Protein AF-A0A409VY84-F1 (afdb_monomer_lite)

Organism: NCBI:txid181874

Foldseek 3Di:
DDDDDDDDDDDDDDDDDDDPADDDDPDQPQLPAPAKADWFFFAPVSQKIKIKGQHDPPPPPPPPCPDPPPDDDDPDPPPPPDPDDQWDKDFRDQAALAAALVQLLRQLNRLVRCCVPVDFFDFDAARMWMWIDHQFKIKIKHFQDPGTDGDRSNVVSVVSNVFRVCRHRVVSGQWMKIAHPSRRMIMTMGTPLVPVHSLVVQPPPVVPAPDKAPWFAFAPVSQKIKIKGAHDSPDPPPDPPPPDPPPPPDAAECEPQELAAPPPDDDDDPPPHNHVKDFADQAAAAAALVQLLRQLNRLVRCCVVVHFKDKFDADDGTKMWIDHAFKIKIKHAQDRGIHIYTSNRVSVVSNVQRVCRHRVVSGQWMKRAGPVRRMIMTMGTPPPSPPVRPSD

pLDDT: mean 76.06, std 21.69, range [27.27, 98.19]

Sequence (392 aa):
MRFFYTALLLAPFTFTWALPGSSERAICDVDNATDRSQSIWIGKNKNVEVYTVSCPTATQKDTRDFGVLSPRQTSTPANANRKYFTGNTNCFTPSGGGPDPNECHVISDALLFESENTGKQPLIFPNNTVVMQFRSCKTFFLNQAQGPLAYCRSDWASLVDFLAFNCQATQNAHGGLCVAQDGRWFVQLTSAQVLSSPAENGFCDVNNAASRSKSSWIGKDKNVEVYTVSCPTSRQDDGQELQRLTPRQTPTNVCGAQCEPDPRMTMQFDIRGISNTNCFTPSGGGPDPNECNVIGDALRYASENTGAIFPIGLSPNNTIVMQYRTCKTFFLNQDLGPLAYCRTDWAALIDWLAFNCQATQNAHGGNCVAKDQRWFVQLSDLNSQSHLTLNS

Radius of gyration: 26.32 Å; chains: 1; bounding box: 77×68×72 Å

Secondary structure (DSSP, 8-state):
--PPP-----------------PPP----TTT-S-BPPPEEETTTT-EEEEEEEPP----TT------------S-------SS--EEEEE--S---PPPHHHHHHHHHHHHHHHHHS-S--EE-TTEEEEEEETTEEEEEEE-SSSPEE--HHHHHHHHHHHHHHSSGGGT-SEEEEEETTSSEEEEEEE------S-TT----TTS-SEEPPPEEESTTS-EEEEEEE---S--------------PPPEE-TT-PPPPPTT-----S-TT--SEEE--S-S-PPPHHHHHHHHHHHHHHHHHH-SEEEEPPSSSEEEEEEETTEEEEEEE-SSS-EEEEHHHHHHHHHHHHHHSSGGGT-SEEEEE-TTSSEEEEEEESSS--------

Structure (mmCIF, N/CA/C/O backbone):
data_AF-A0A409VY84-F1
#
_entry.id   AF-A0A409VY84-F1
#
loop_
_atom_site.group_PDB
_atom_site.id
_atom_site.type_symbol
_atom_site.label_atom_id
_atom_site.label_alt_id
_atom_site.label_comp_id
_atom_site.label_asym_id
_atom_site.label_entity_id
_atom_site.label_seq_id
_atom_site.pdbx_PDB_ins_code
_atom_site.Cartn_x
_atom_site.Cartn_y
_atom_site.Cartn_z
_atom_site.occupancy
_atom_site.B_iso_or_equiv
_atom_site.auth_seq_id
_atom_site.auth_comp_id
_atom_site.auth_asym_id
_atom_site.auth_atom_id
_atom_site.pdbx_PDB_model_num
ATOM 1 N N . MET A 1 1 ? 47.848 51.658 37.711 1.00 40.06 1 MET A N 1
ATOM 2 C CA . MET A 1 1 ? 47.598 51.082 36.372 1.00 40.06 1 MET A CA 1
ATOM 3 C C . MET A 1 1 ? 46.550 49.991 36.520 1.00 40.06 1 MET A C 1
ATOM 5 O O . MET A 1 1 ? 46.825 49.002 37.182 1.00 40.06 1 MET A O 1
ATOM 9 N N . ARG A 1 2 ? 45.328 50.208 36.021 1.00 35.50 2 ARG A N 1
ATOM 10 C CA . ARG A 1 2 ? 44.256 49.198 36.005 1.00 35.50 2 ARG A CA 1
ATOM 11 C C . ARG A 1 2 ? 44.064 48.764 34.553 1.00 35.50 2 ARG A C 1
ATOM 13 O O . ARG A 1 2 ? 43.733 49.603 33.723 1.00 35.50 2 ARG A O 1
ATOM 20 N N . PHE A 1 3 ? 44.337 47.496 34.260 1.00 45.09 3 PHE A N 1
ATOM 21 C CA . PHE A 1 3 ? 44.143 46.901 32.939 1.00 45.09 3 PHE A CA 1
ATOM 22 C C . PHE A 1 3 ? 42.691 46.433 32.801 1.00 45.09 3 PHE A C 1
ATOM 24 O O . PHE A 1 3 ? 42.230 45.608 33.586 1.00 45.09 3 PHE A O 1
ATOM 31 N N . PHE A 1 4 ? 41.980 46.970 31.809 1.00 52.94 4 PHE A N 1
ATOM 32 C CA . PHE A 1 4 ? 40.683 46.467 31.363 1.00 52.94 4 PHE A CA 1
ATOM 33 C C . PHE A 1 4 ? 40.915 45.395 30.291 1.00 52.94 4 PHE A C 1
ATOM 35 O O . PHE A 1 4 ? 41.466 45.690 29.232 1.00 52.94 4 PHE A O 1
ATOM 42 N N . TYR A 1 5 ? 40.497 44.159 30.565 1.00 52.25 5 TYR A N 1
ATOM 43 C CA . TYR A 1 5 ? 40.394 43.102 29.560 1.00 52.25 5 TYR A CA 1
ATOM 44 C C . TYR A 1 5 ? 39.016 43.185 28.904 1.00 52.25 5 TYR A C 1
ATOM 46 O O . TYR A 1 5 ? 37.996 43.005 29.566 1.00 52.25 5 TYR A O 1
ATOM 54 N N . THR A 1 6 ? 38.993 43.466 27.603 1.00 56.12 6 THR A N 1
ATOM 55 C CA . THR A 1 6 ? 37.769 43.466 26.794 1.00 56.12 6 THR A CA 1
ATOM 56 C C . THR A 1 6 ? 37.670 42.102 26.119 1.00 56.12 6 THR A C 1
ATOM 58 O O . THR A 1 6 ? 38.493 41.777 25.265 1.00 56.12 6 THR A O 1
ATOM 61 N N . ALA A 1 7 ? 36.714 41.274 26.541 1.00 52.88 7 ALA A N 1
ATOM 62 C CA . ALA A 1 7 ? 36.453 39.973 25.933 1.00 52.88 7 ALA A CA 1
ATOM 63 C C . ALA A 1 7 ? 35.643 40.163 24.641 1.00 52.88 7 ALA A C 1
ATOM 65 O O . ALA A 1 7 ? 34.497 40.609 24.675 1.00 52.88 7 ALA A O 1
ATOM 66 N N . LEU A 1 8 ? 36.257 39.847 23.500 1.00 53.62 8 LEU A N 1
ATOM 67 C CA . LEU A 1 8 ? 35.626 39.874 22.183 1.00 53.62 8 LEU A CA 1
ATOM 68 C C . LEU A 1 8 ? 34.866 38.551 21.973 1.00 53.62 8 LEU A C 1
ATOM 70 O O . LEU A 1 8 ? 35.479 37.501 21.790 1.00 53.62 8 LEU A O 1
ATOM 74 N N . LEU A 1 9 ? 33.535 38.594 22.035 1.00 52.28 9 LEU A N 1
ATOM 75 C CA . LEU A 1 9 ? 32.665 37.457 21.725 1.00 52.28 9 LEU A CA 1
ATOM 76 C C . LEU A 1 9 ? 32.543 37.307 20.201 1.00 52.28 9 LEU A C 1
ATOM 78 O O . LEU A 1 9 ? 31.866 38.096 19.546 1.00 52.28 9 LEU A O 1
ATOM 82 N N . LEU A 1 10 ? 33.204 36.295 19.637 1.00 48.97 10 LEU A N 1
ATOM 83 C CA . LEU A 1 10 ? 33.012 35.869 18.250 1.00 48.97 10 LEU A CA 1
ATOM 84 C C . LEU A 1 10 ? 31.782 34.955 18.174 1.00 48.97 10 LEU A C 1
ATOM 86 O O . LEU A 1 10 ? 31.790 33.850 18.715 1.00 48.97 10 LEU A O 1
ATOM 90 N N . ALA A 1 11 ? 30.724 35.419 17.509 1.00 49.62 11 ALA A N 1
ATOM 91 C CA . ALA A 1 11 ? 29.558 34.600 17.200 1.00 49.62 11 ALA A CA 1
ATOM 92 C C . ALA A 1 11 ? 29.896 33.593 16.077 1.00 49.62 11 ALA A C 1
ATOM 94 O O . ALA A 1 11 ? 30.491 33.990 15.070 1.00 49.62 11 ALA A O 1
ATOM 95 N N . PRO A 1 12 ? 29.526 32.306 16.207 1.00 53.34 12 PRO A N 1
ATOM 96 C CA . PRO A 1 12 ? 29.740 31.322 15.155 1.00 53.34 12 PRO A CA 1
ATOM 97 C C . PRO A 1 12 ? 28.773 31.573 13.989 1.00 53.34 12 PRO A C 1
ATOM 99 O O . PRO A 1 12 ? 27.561 31.430 14.128 1.00 53.34 12 PRO A O 1
ATOM 102 N N . PHE A 1 13 ? 29.314 31.930 12.823 1.00 48.38 13 PHE A N 1
ATOM 103 C CA . PHE A 1 13 ? 28.575 31.920 11.561 1.00 48.38 13 PHE A CA 1
ATOM 104 C C . PHE A 1 13 ? 28.394 30.470 11.102 1.00 48.38 13 PHE A C 1
ATOM 106 O O . PHE A 1 13 ? 29.338 29.836 10.630 1.00 48.38 13 PHE A O 1
ATOM 113 N N . THR A 1 14 ? 27.184 29.932 11.224 1.00 50.12 14 THR A N 1
ATOM 114 C CA . THR A 1 14 ? 26.817 28.660 10.599 1.00 50.12 14 THR A CA 1
ATOM 115 C C . THR A 1 14 ? 26.446 28.908 9.137 1.00 50.12 14 THR A C 1
ATOM 117 O O . THR A 1 14 ? 25.359 29.375 8.811 1.00 50.12 14 THR A O 1
ATOM 120 N N . PHE A 1 15 ? 27.372 28.600 8.227 1.00 38.44 15 PHE A N 1
ATOM 121 C CA . PHE A 1 15 ? 27.090 28.544 6.792 1.00 38.44 15 PHE A CA 1
ATOM 122 C C . PHE A 1 15 ? 26.229 27.309 6.496 1.00 38.44 15 PHE A C 1
ATOM 124 O O . PHE A 1 15 ? 26.726 26.183 6.480 1.00 38.44 15 PHE A O 1
ATOM 131 N N . THR A 1 16 ? 24.931 27.507 6.274 1.00 32.81 16 THR A N 1
ATOM 132 C CA . THR A 1 16 ? 24.038 26.473 5.737 1.00 32.81 16 THR A CA 1
ATOM 133 C C . THR A 1 16 ? 24.167 26.473 4.216 1.00 32.81 16 THR A C 1
ATOM 135 O O . THR A 1 16 ? 23.685 27.377 3.539 1.00 32.81 16 THR A O 1
ATOM 138 N N . TRP A 1 17 ? 24.857 25.476 3.661 1.00 35.09 17 TRP A N 1
ATOM 139 C CA . TRP A 1 17 ? 24.894 25.254 2.217 1.00 35.09 17 TRP A CA 1
ATOM 140 C C . TRP A 1 17 ? 23.599 24.550 1.805 1.00 35.09 17 TRP A C 1
ATOM 142 O O . TRP A 1 17 ? 23.395 23.384 2.138 1.00 35.09 17 TRP A O 1
ATOM 152 N N . ALA A 1 18 ? 22.711 25.254 1.104 1.00 34.41 18 ALA A N 1
ATOM 153 C CA . ALA A 1 18 ? 21.570 24.630 0.447 1.00 34.41 18 ALA A CA 1
ATOM 154 C C . ALA A 1 18 ? 22.082 23.852 -0.775 1.00 34.41 18 ALA A C 1
ATOM 156 O O . ALA A 1 18 ? 22.484 24.452 -1.774 1.00 34.41 18 ALA A O 1
ATOM 157 N N . LEU A 1 19 ? 22.115 22.520 -0.686 1.00 44.25 19 LEU A N 1
ATOM 158 C CA . LEU A 1 19 ? 22.341 21.679 -1.859 1.00 44.25 19 LEU A CA 1
ATOM 159 C C . LEU A 1 19 ? 21.113 21.789 -2.779 1.00 44.25 19 LEU A C 1
ATOM 161 O O . LEU A 1 19 ? 19.987 21.779 -2.277 1.00 44.25 19 LEU A O 1
ATOM 165 N N . PRO A 1 20 ? 21.294 21.913 -4.105 1.00 45.91 20 PRO A N 1
ATOM 166 C CA . PRO A 1 20 ? 20.176 21.906 -5.036 1.00 45.91 20 PRO A CA 1
ATOM 167 C C . PRO A 1 20 ? 19.423 20.580 -4.896 1.00 45.91 20 PRO A C 1
ATOM 169 O O . PRO A 1 20 ? 19.978 19.516 -5.168 1.00 45.91 20 PRO A O 1
ATOM 172 N N . GLY A 1 21 ? 18.171 20.646 -4.441 1.00 48.03 21 GLY A N 1
ATOM 173 C CA . GLY A 1 21 ? 17.309 19.474 -4.345 1.00 48.03 21 GLY A CA 1
ATOM 174 C C . GLY A 1 21 ? 17.072 18.894 -5.734 1.00 48.03 21 GLY A C 1
ATOM 175 O O . GLY A 1 21 ? 16.607 19.594 -6.635 1.00 48.03 21 GLY A O 1
ATOM 176 N N . SER A 1 22 ? 17.407 17.621 -5.927 1.00 53.94 22 SER A N 1
ATOM 177 C CA . SER A 1 22 ? 17.017 16.895 -7.129 1.00 53.94 22 SER A CA 1
ATOM 178 C C . SER A 1 22 ? 15.527 16.588 -7.028 1.00 53.94 22 SER A C 1
ATOM 180 O O . SER A 1 22 ? 15.130 15.678 -6.302 1.00 53.94 22 SER A O 1
ATOM 182 N N . SER A 1 23 ? 14.703 17.365 -7.727 1.00 55.78 23 SER A N 1
ATOM 183 C CA . SER A 1 23 ? 13.293 17.030 -7.895 1.00 55.78 23 SER A CA 1
ATOM 184 C C . SER A 1 23 ? 13.170 15.746 -8.712 1.00 55.78 23 SER A C 1
ATOM 186 O O . SER A 1 23 ? 13.922 15.544 -9.674 1.00 55.78 23 SER A O 1
ATOM 188 N N . GLU A 1 24 ? 12.201 14.908 -8.359 1.00 61.88 24 GLU A N 1
ATOM 189 C CA . GLU A 1 24 ? 11.755 13.814 -9.213 1.00 61.88 24 GLU A CA 1
ATOM 190 C C . GLU A 1 24 ? 11.462 14.372 -10.613 1.00 61.88 24 GLU A C 1
ATOM 192 O O . GLU A 1 24 ? 10.818 15.418 -10.767 1.00 61.88 24 GLU A O 1
ATOM 197 N N . ARG A 1 25 ? 12.028 13.752 -11.654 1.00 60.22 25 ARG A N 1
ATOM 198 C CA . ARG A 1 25 ? 11.682 14.159 -13.016 1.00 60.22 25 ARG A CA 1
ATOM 199 C C . ARG A 1 25 ? 10.278 13.649 -13.261 1.00 60.22 25 ARG A C 1
ATOM 201 O O . ARG A 1 25 ? 10.043 12.467 -13.059 1.00 60.22 25 ARG A O 1
ATOM 208 N N . ALA A 1 26 ? 9.385 14.527 -13.715 1.00 51.81 26 ALA A N 1
ATOM 209 C CA . ALA A 1 26 ? 8.056 14.133 -14.152 1.00 51.81 26 ALA A CA 1
ATOM 210 C C . ALA A 1 26 ? 8.201 13.118 -15.292 1.00 51.81 26 ALA A C 1
ATOM 212 O O . ALA A 1 26 ? 8.390 13.472 -16.459 1.00 51.81 26 ALA A O 1
ATOM 213 N N . ILE A 1 27 ? 8.180 11.842 -14.925 1.00 62.06 27 ILE A N 1
ATOM 214 C CA . ILE A 1 27 ? 7.832 10.773 -15.835 1.00 62.06 27 ILE A CA 1
ATOM 215 C C . ILE A 1 27 ? 6.388 11.091 -16.210 1.00 62.06 27 ILE A C 1
ATOM 217 O O . ILE A 1 27 ? 5.595 11.480 -15.351 1.00 62.06 27 ILE A O 1
ATOM 221 N N . CYS A 1 28 ? 6.078 11.037 -17.504 1.00 70.06 28 CYS A N 1
ATOM 222 C CA . CYS A 1 28 ? 4.693 11.006 -17.960 1.00 70.06 28 CYS A CA 1
ATOM 223 C C . CYS A 1 28 ? 3.878 10.170 -16.990 1.00 70.06 28 CYS A C 1
ATOM 225 O O . CYS A 1 28 ? 4.330 9.078 -16.674 1.00 70.06 28 CYS A O 1
ATOM 227 N N . ASP A 1 29 ? 2.777 10.723 -16.493 1.00 68.94 29 ASP A N 1
ATOM 228 C CA . ASP A 1 29 ? 1.973 10.140 -15.425 1.00 68.94 29 ASP A CA 1
ATOM 229 C C . ASP A 1 29 ? 1.672 8.670 -15.745 1.00 68.94 29 ASP A C 1
ATOM 231 O O . ASP A 1 29 ? 0.789 8.358 -16.544 1.00 68.94 29 ASP A O 1
ATOM 235 N N . VAL A 1 30 ? 2.528 7.780 -15.232 1.00 66.31 30 VAL A N 1
ATOM 236 C CA . VAL A 1 30 ? 2.603 6.380 -15.675 1.00 66.31 30 VAL A CA 1
ATOM 237 C C . VAL A 1 30 ? 1.348 5.660 -15.217 1.00 66.31 30 VAL A C 1
ATOM 239 O O . VAL A 1 30 ? 0.888 4.723 -15.868 1.00 66.31 30 VAL A O 1
ATOM 242 N N . ASP A 1 31 ? 0.791 6.145 -14.116 1.00 64.44 31 ASP A N 1
ATOM 243 C CA . ASP A 1 31 ? -0.419 5.642 -13.512 1.00 64.44 31 ASP A CA 1
ATOM 244 C C . ASP A 1 31 ? -1.650 6.133 -14.296 1.00 64.44 31 ASP A C 1
ATOM 246 O O . ASP A 1 31 ? -2.577 5.357 -14.505 1.00 64.44 31 ASP A O 1
ATOM 250 N N . ASN A 1 32 ? -1.636 7.338 -14.877 1.00 63.22 32 ASN A N 1
ATOM 251 C CA . ASN A 1 32 ? -2.737 7.828 -15.726 1.00 63.22 32 ASN A CA 1
ATOM 252 C C . ASN A 1 32 ? -2.552 7.620 -17.238 1.00 63.22 32 ASN A C 1
ATOM 254 O O . ASN A 1 32 ? -3.366 8.094 -18.038 1.00 63.22 32 ASN A O 1
ATOM 258 N N . ALA A 1 33 ? -1.504 6.924 -17.672 1.00 70.06 33 ALA A N 1
ATOM 259 C CA . ALA A 1 33 ? -1.272 6.722 -19.091 1.00 70.06 33 ALA A CA 1
ATOM 260 C C . ALA A 1 33 ? -2.289 5.742 -19.698 1.00 70.06 33 ALA A C 1
ATOM 262 O O . ALA A 1 33 ? -2.379 4.574 -19.318 1.00 70.06 33 ALA A O 1
ATOM 263 N N . THR A 1 34 ? -3.031 6.211 -20.703 1.00 69.81 34 THR A N 1
ATOM 264 C CA . THR A 1 34 ? -4.041 5.414 -21.418 1.00 69.81 34 THR A CA 1
ATOM 265 C C . THR A 1 34 ? -3.435 4.305 -22.280 1.00 69.81 34 THR A C 1
ATOM 267 O O . THR A 1 34 ? -4.096 3.302 -22.538 1.00 69.81 34 THR A O 1
ATOM 270 N N . ASP A 1 35 ? -2.167 4.451 -22.675 1.00 82.06 35 ASP A N 1
ATOM 271 C CA . ASP A 1 35 ? -1.473 3.554 -23.605 1.00 82.06 35 ASP A CA 1
ATOM 272 C C . ASP A 1 35 ? -0.489 2.630 -22.870 1.00 82.06 35 ASP A C 1
ATOM 274 O O . ASP A 1 35 ? 0.724 2.621 -23.116 1.00 82.06 35 ASP A O 1
ATOM 278 N N . ARG A 1 36 ? -1.020 1.841 -21.930 1.00 87.38 36 ARG A N 1
ATOM 279 C CA . ARG A 1 36 ? -0.281 0.770 -21.250 1.00 87.38 36 ARG A CA 1
ATOM 280 C C . ARG A 1 36 ? -0.311 -0.509 -22.093 1.00 87.38 36 ARG A C 1
ATOM 282 O O . ARG A 1 36 ? -1.379 -0.996 -22.463 1.00 87.38 36 ARG A O 1
ATOM 289 N N . SER A 1 37 ? 0.856 -1.087 -22.377 1.00 89.12 37 SER A N 1
ATOM 290 C CA . SER A 1 37 ? 0.939 -2.393 -23.042 1.00 89.12 37 SER A CA 1
ATOM 291 C C . SER A 1 37 ? 0.425 -3.516 -22.140 1.00 89.12 37 SER A C 1
ATOM 293 O O . SER A 1 37 ? 0.365 -3.378 -20.920 1.00 89.12 37 SER A O 1
ATOM 295 N N . GLN A 1 38 ? 0.152 -4.685 -22.725 1.00 87.69 38 GLN A N 1
ATOM 296 C CA . GLN A 1 38 ? -0.050 -5.896 -21.929 1.00 87.69 38 GLN A CA 1
ATOM 297 C C . GLN A 1 38 ? 1.165 -6.158 -21.031 1.00 87.69 38 GLN A C 1
ATOM 299 O O . GLN A 1 38 ? 2.311 -6.024 -21.474 1.00 87.69 38 GLN A O 1
ATOM 304 N N . SER A 1 39 ? 0.896 -6.524 -19.778 1.00 91.44 39 SER A N 1
ATOM 305 C CA . SER A 1 39 ? 1.927 -6.921 -18.827 1.00 91.44 39 SER A CA 1
ATOM 306 C C . SER A 1 39 ? 2.485 -8.297 -19.176 1.00 91.44 39 SER A C 1
ATOM 308 O O . SER A 1 39 ? 1.742 -9.226 -19.500 1.00 91.44 39 SER A O 1
ATOM 310 N N . ILE A 1 40 ? 3.799 -8.441 -19.053 1.00 93.38 40 ILE A N 1
ATOM 311 C CA . ILE A 1 40 ? 4.503 -9.721 -19.099 1.00 93.38 40 ILE A CA 1
ATOM 312 C C . ILE A 1 40 ? 5.217 -9.951 -17.769 1.00 93.38 40 ILE A C 1
ATOM 314 O O . ILE A 1 40 ? 5.624 -9.002 -17.106 1.00 93.38 40 ILE A O 1
ATOM 318 N N . TRP A 1 41 ? 5.395 -11.212 -17.389 1.00 93.56 41 TRP A N 1
ATOM 319 C CA . TRP A 1 41 ? 6.081 -11.580 -16.151 1.00 93.56 41 TRP A CA 1
ATOM 320 C C . TRP A 1 41 ? 7.455 -12.170 -16.465 1.00 93.56 41 TRP A C 1
ATOM 322 O O . TRP A 1 41 ? 7.573 -13.086 -17.289 1.00 93.56 41 TRP A O 1
ATOM 332 N N . ILE A 1 42 ? 8.502 -11.650 -15.825 1.00 95.00 42 ILE A N 1
ATOM 333 C CA . ILE A 1 42 ? 9.894 -12.040 -16.088 1.00 95.00 42 ILE A CA 1
ATOM 334 C C . ILE A 1 42 ? 10.582 -12.646 -14.861 1.00 95.00 42 ILE A C 1
ATOM 336 O O . ILE A 1 42 ? 10.045 -12.649 -13.752 1.00 95.00 42 ILE A O 1
ATOM 340 N N . GLY A 1 43 ? 11.784 -13.178 -15.087 1.00 94.69 43 GLY A N 1
ATOM 341 C CA . GLY A 1 43 ? 12.623 -13.772 -14.051 1.00 94.69 43 GLY A CA 1
ATOM 342 C C . GLY A 1 43 ? 12.331 -15.249 -13.803 1.00 94.69 43 GLY A C 1
ATOM 343 O O . GLY A 1 43 ? 11.354 -15.811 -14.309 1.00 94.69 43 GLY A O 1
ATOM 344 N N . LYS A 1 44 ? 13.193 -15.882 -12.999 1.00 94.25 44 LYS A N 1
ATOM 345 C CA . LYS A 1 44 ? 13.141 -17.323 -12.700 1.00 94.25 44 LYS A CA 1
ATOM 346 C C . LYS A 1 44 ? 11.788 -17.763 -12.134 1.00 94.25 44 LYS A C 1
ATOM 348 O O . LYS A 1 44 ? 11.283 -18.816 -12.507 1.00 94.25 44 LYS A O 1
ATOM 353 N N . ASN A 1 45 ? 11.203 -16.939 -11.264 1.00 90.94 45 ASN A N 1
ATOM 354 C CA . ASN A 1 45 ? 9.936 -17.221 -10.587 1.00 90.94 45 ASN A CA 1
ATOM 355 C C . ASN A 1 45 ? 8.725 -16.548 -11.254 1.00 90.94 45 ASN A C 1
ATOM 357 O O . ASN A 1 45 ? 7.622 -16.669 -10.731 1.00 90.94 45 ASN A O 1
ATOM 361 N N . LYS A 1 46 ? 8.915 -15.828 -12.374 1.00 92.94 46 LYS A N 1
ATOM 362 C CA . LYS A 1 46 ? 7.851 -15.092 -13.086 1.00 92.94 46 LYS A CA 1
ATOM 363 C C . LYS A 1 46 ? 7.018 -14.196 -12.163 1.00 92.94 46 LYS A C 1
ATOM 365 O O . LYS A 1 46 ? 5.799 -14.145 -12.254 1.00 92.94 46 LYS A O 1
ATOM 370 N N . ASN A 1 47 ? 7.704 -13.498 -11.265 1.00 91.44 47 ASN A N 1
ATOM 371 C CA . ASN A 1 47 ? 7.115 -12.676 -10.212 1.00 91.44 47 ASN A CA 1
ATOM 372 C C . ASN A 1 47 ? 7.357 -11.173 -10.405 1.00 91.44 47 ASN A C 1
ATOM 374 O O . ASN A 1 47 ? 6.800 -10.392 -9.646 1.00 91.44 47 ASN A O 1
ATOM 378 N N . VAL A 1 48 ? 8.149 -10.765 -11.401 1.00 95.19 48 VAL A N 1
ATOM 379 C CA . VAL A 1 48 ? 8.376 -9.351 -11.735 1.00 95.19 48 VAL A CA 1
ATOM 380 C C . VAL A 1 48 ? 7.491 -8.970 -12.913 1.00 95.19 48 VAL A C 1
ATOM 382 O O . VAL A 1 48 ? 7.626 -9.549 -13.994 1.00 95.19 48 VAL A O 1
ATOM 385 N N . GLU A 1 49 ? 6.593 -8.011 -12.702 1.00 93.75 49 GLU A N 1
ATOM 386 C CA . GLU A 1 49 ? 5.722 -7.477 -13.748 1.00 93.75 49 GLU A CA 1
ATOM 387 C C . GLU A 1 49 ? 6.506 -6.484 -14.610 1.00 93.75 49 GLU A C 1
ATOM 389 O O . GLU A 1 49 ? 7.204 -5.616 -14.086 1.00 93.75 49 GLU A O 1
ATOM 394 N N . VAL A 1 50 ? 6.376 -6.589 -15.932 1.00 94.88 50 VAL A N 1
ATOM 395 C CA . VAL A 1 50 ? 6.955 -5.658 -16.902 1.00 94.88 50 VAL A CA 1
ATOM 396 C C . VAL A 1 50 ? 5.877 -5.201 -17.862 1.00 94.88 50 VAL A C 1
ATOM 398 O O . VAL A 1 50 ? 5.166 -6.015 -18.449 1.00 94.88 50 VAL A O 1
ATOM 401 N N . TYR A 1 51 ? 5.790 -3.899 -18.075 1.00 93.81 51 TYR A N 1
ATOM 402 C CA . TYR A 1 51 ? 4.939 -3.307 -19.097 1.00 93.81 51 TYR A CA 1
ATOM 403 C C . TYR A 1 51 ? 5.603 -2.051 -19.648 1.00 93.81 51 TYR A C 1
ATOM 405 O O . TYR A 1 51 ? 6.489 -1.464 -19.026 1.00 93.81 51 TYR A O 1
ATOM 413 N N . THR A 1 52 ? 5.197 -1.642 -20.842 1.00 91.44 52 THR A N 1
ATOM 414 C CA . THR A 1 52 ? 5.602 -0.363 -21.414 1.00 91.44 52 THR A CA 1
ATOM 415 C C . THR A 1 52 ? 4.445 0.605 -21.370 1.00 91.44 52 THR A C 1
ATOM 417 O O . THR A 1 52 ? 3.301 0.224 -21.617 1.00 91.44 52 THR A O 1
ATOM 420 N N . VAL A 1 53 ? 4.765 1.858 -21.107 1.00 90.25 53 VAL A N 1
ATOM 421 C CA . VAL A 1 53 ? 3.828 2.964 -21.196 1.00 90.25 53 VAL A CA 1
ATOM 422 C C . VAL A 1 53 ? 4.295 3.882 -22.311 1.00 90.25 53 VAL A C 1
ATOM 424 O O . VAL A 1 53 ? 5.440 4.344 -22.293 1.00 90.25 53 VAL A O 1
ATOM 427 N N . SER A 1 54 ? 3.430 4.109 -23.297 1.00 86.12 54 SER A N 1
ATOM 428 C CA . SER A 1 54 ? 3.662 5.128 -24.313 1.00 86.12 54 SER A CA 1
ATOM 429 C C . SER A 1 54 ? 3.129 6.448 -23.799 1.00 86.12 54 SER A C 1
ATOM 431 O O . SER A 1 54 ? 1.960 6.588 -23.450 1.00 86.12 54 SER A O 1
ATOM 433 N N . CYS A 1 55 ? 4.016 7.424 -23.735 1.00 75.06 55 CYS A N 1
ATOM 434 C CA . CYS A 1 55 ? 3.654 8.734 -23.253 1.00 75.06 55 CYS A CA 1
ATOM 435 C C . CYS A 1 55 ? 3.291 9.568 -24.473 1.00 75.06 55 CYS A C 1
ATOM 437 O O . CYS A 1 55 ? 4.147 9.714 -25.357 1.00 75.06 55 CYS A O 1
ATOM 439 N N . PRO A 1 56 ? 2.052 10.102 -24.562 1.00 71.12 56 PRO A N 1
ATOM 440 C CA . PRO A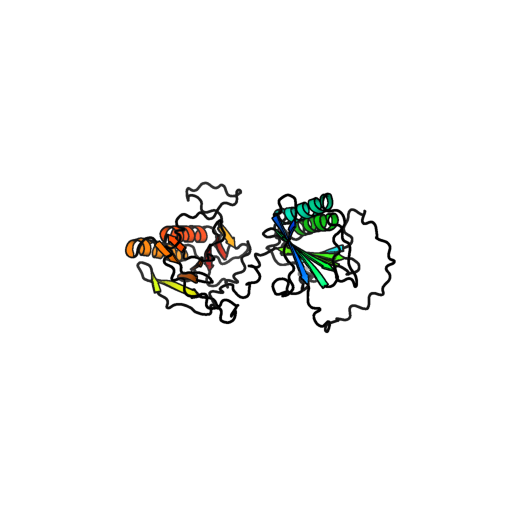 1 56 ? 1.746 11.070 -25.597 1.00 71.12 56 PRO A CA 1
ATOM 441 C C . PRO A 1 56 ? 2.833 12.122 -25.486 1.00 71.12 56 PRO A C 1
ATOM 443 O O . PRO A 1 56 ? 3.112 12.583 -24.376 1.00 71.12 56 PRO A O 1
ATOM 446 N N . THR A 1 57 ? 3.506 12.444 -26.591 1.00 61.78 57 THR A N 1
ATOM 447 C CA . THR A 1 57 ? 4.427 13.576 -26.616 1.00 61.78 57 THR A CA 1
ATOM 448 C C . THR A 1 57 ? 3.625 14.755 -26.108 1.00 61.78 57 THR A C 1
ATOM 450 O O . THR A 1 57 ? 2.813 15.299 -26.859 1.00 61.78 57 THR A O 1
ATOM 453 N N . ALA A 1 58 ? 3.788 15.096 -24.823 1.00 50.66 58 ALA A N 1
ATOM 454 C CA . ALA A 1 58 ? 3.269 16.322 -24.267 1.00 50.66 58 ALA A CA 1
ATOM 455 C C . ALA A 1 58 ? 3.716 17.356 -25.279 1.00 50.66 58 ALA A C 1
ATOM 457 O O . ALA A 1 58 ? 4.913 17.409 -25.580 1.00 50.66 58 ALA A O 1
ATOM 458 N N . THR A 1 59 ? 2.756 18.028 -25.924 1.00 43.97 59 THR A N 1
ATOM 459 C CA . THR A 1 59 ? 3.043 19.064 -26.913 1.00 43.97 59 THR A CA 1
ATOM 460 C C . THR A 1 59 ? 4.196 19.855 -26.346 1.00 43.97 59 THR A C 1
ATOM 462 O O . THR A 1 59 ? 4.050 20.415 -25.260 1.00 43.97 59 THR A O 1
ATOM 465 N N . GLN A 1 60 ? 5.350 19.734 -27.000 1.00 45.69 60 GLN A N 1
ATOM 466 C CA . GLN A 1 60 ? 6.687 19.997 -26.473 1.00 45.69 60 GLN A CA 1
ATOM 467 C C . GLN A 1 60 ? 6.891 21.516 -26.367 1.00 45.69 60 GLN A C 1
ATOM 469 O O . GLN A 1 60 ? 7.785 22.096 -26.965 1.00 45.69 60 GLN A O 1
ATOM 474 N N . LYS A 1 61 ? 5.950 22.189 -25.704 1.00 40.06 61 LYS A N 1
ATOM 475 C CA . LYS A 1 61 ? 5.756 23.633 -25.685 1.00 40.06 61 LYS A CA 1
ATOM 476 C C . LYS A 1 61 ? 6.546 24.287 -24.556 1.00 40.06 61 LYS A C 1
ATOM 478 O O . LYS A 1 61 ? 6.743 25.490 -24.600 1.00 40.06 61 LYS A O 1
ATOM 483 N N . ASP A 1 62 ? 7.072 23.474 -23.642 1.00 41.00 62 ASP A N 1
ATOM 484 C CA . ASP A 1 62 ? 8.156 23.828 -22.733 1.00 41.00 62 ASP A CA 1
ATOM 485 C C . ASP A 1 62 ? 9.441 23.093 -23.132 1.00 41.00 62 ASP A C 1
ATOM 487 O O . ASP A 1 62 ? 10.076 22.391 -22.342 1.00 41.00 62 ASP A O 1
ATOM 491 N N . THR A 1 63 ? 9.894 23.301 -24.370 1.00 39.06 63 THR A N 1
ATOM 492 C CA . THR A 1 63 ? 11.338 23.402 -24.602 1.00 39.06 63 THR A CA 1
ATOM 493 C C . THR A 1 63 ? 11.852 24.575 -23.768 1.00 39.06 63 THR A C 1
ATOM 495 O O . THR A 1 63 ? 12.027 25.684 -24.270 1.00 39.06 63 THR A O 1
ATOM 498 N N . ARG A 1 64 ? 12.104 24.346 -22.473 1.00 38.06 64 ARG A N 1
ATOM 499 C CA . ARG A 1 64 ? 13.173 25.094 -21.823 1.00 38.06 64 ARG A CA 1
ATOM 500 C C . ARG A 1 64 ? 14.423 24.793 -22.626 1.00 38.06 64 ARG A C 1
ATOM 502 O O . ARG A 1 64 ? 14.749 23.633 -22.865 1.00 38.06 64 ARG A O 1
ATOM 509 N N . ASP A 1 65 ? 15.032 25.881 -23.055 1.00 36.34 65 ASP A N 1
ATOM 510 C CA . ASP A 1 65 ? 16.230 26.051 -23.860 1.00 36.34 65 ASP A CA 1
ATOM 511 C C . ASP A 1 65 ? 17.455 25.344 -23.240 1.00 36.34 65 ASP A C 1
ATOM 513 O O . ASP A 1 65 ? 18.435 25.957 -22.825 1.00 36.34 65 ASP A O 1
ATOM 517 N N . PHE A 1 66 ? 17.395 24.017 -23.115 1.00 39.12 66 PHE A N 1
ATOM 518 C CA . PHE A 1 66 ? 18.579 23.187 -22.986 1.00 39.12 66 PHE A CA 1
ATOM 519 C C . PHE A 1 66 ? 19.164 23.114 -24.384 1.00 39.12 66 PHE A C 1
ATOM 521 O O . PHE A 1 66 ? 18.698 22.341 -25.221 1.00 39.12 66 PHE A O 1
ATOM 528 N N . GLY A 1 67 ? 20.119 24.015 -24.627 1.00 32.12 67 GLY A N 1
ATOM 529 C CA . GLY A 1 67 ? 20.770 24.223 -25.909 1.00 32.12 67 GLY A CA 1
ATOM 530 C C . GLY A 1 67 ? 20.977 22.918 -26.663 1.00 32.12 67 GLY A C 1
ATOM 531 O O . GLY A 1 67 ? 21.492 21.943 -26.116 1.00 32.12 67 GLY A O 1
ATOM 532 N N . VAL A 1 68 ? 20.534 22.937 -27.919 1.00 36.03 68 VAL A N 1
ATOM 533 C CA . VAL A 1 68 ? 20.712 21.905 -28.938 1.00 36.03 68 VAL A CA 1
ATOM 534 C C . VAL A 1 68 ? 22.033 21.165 -28.719 1.00 36.03 68 VAL A C 1
ATOM 536 O O . VAL A 1 68 ? 23.106 21.656 -29.079 1.00 36.03 68 VAL A O 1
ATOM 539 N N . LEU A 1 69 ? 21.968 19.973 -28.120 1.00 36.66 69 LEU A N 1
ATOM 540 C CA . LEU A 1 69 ? 23.102 19.062 -28.108 1.00 36.66 69 LEU A CA 1
ATOM 541 C C . LEU A 1 69 ? 23.296 18.605 -29.551 1.00 36.66 69 LEU A C 1
ATOM 543 O O . LEU A 1 69 ? 22.537 17.797 -30.085 1.00 36.66 69 LEU A O 1
ATOM 547 N N . SER A 1 70 ? 24.292 19.209 -30.196 1.00 31.11 70 SER A N 1
ATOM 548 C CA . SER A 1 70 ? 24.708 18.894 -31.556 1.00 31.11 70 SER A CA 1
ATOM 549 C C . SER A 1 70 ? 24.970 17.386 -31.689 1.00 31.11 70 SER A C 1
ATOM 551 O O . SER A 1 70 ? 25.681 16.813 -30.853 1.00 31.11 70 SER A O 1
ATOM 553 N N . PRO A 1 71 ? 24.416 16.713 -32.713 1.00 35.59 71 PRO A N 1
ATOM 554 C CA . PRO A 1 71 ? 24.590 15.286 -32.897 1.00 35.59 71 PRO A CA 1
ATOM 555 C C . PRO A 1 71 ? 26.031 15.016 -33.320 1.00 35.59 71 PRO A C 1
ATOM 557 O O . PRO A 1 71 ? 26.411 15.172 -34.479 1.00 35.59 71 PRO A O 1
ATOM 560 N N . ARG A 1 72 ? 26.850 14.556 -32.377 1.00 35.47 72 ARG A N 1
ATOM 561 C CA . ARG A 1 72 ? 28.098 13.874 -32.710 1.00 35.47 72 ARG A CA 1
ATOM 562 C C . ARG A 1 72 ? 28.157 12.539 -31.995 1.00 35.47 72 ARG A C 1
ATOM 564 O O . ARG A 1 72 ? 28.869 12.383 -31.012 1.00 35.47 72 ARG A O 1
ATOM 571 N N . GLN A 1 73 ? 27.415 11.564 -32.511 1.00 34.06 73 GLN A N 1
ATOM 572 C CA . GLN A 1 73 ? 27.702 10.164 -32.229 1.00 34.06 73 GLN A CA 1
ATOM 573 C C . GLN A 1 73 ? 27.682 9.353 -33.518 1.00 34.06 73 GLN A C 1
ATOM 575 O O . GLN A 1 73 ? 26.661 9.176 -34.175 1.00 34.06 73 GLN A O 1
ATOM 580 N N . THR A 1 74 ? 28.875 8.891 -33.870 1.00 31.19 74 THR A N 1
ATOM 581 C CA . THR A 1 74 ? 29.129 7.821 -34.822 1.00 31.19 74 THR A CA 1
ATOM 582 C C . THR A 1 74 ? 28.457 6.536 -34.347 1.00 31.19 74 THR A C 1
ATOM 584 O O . THR A 1 74 ? 28.538 6.175 -33.173 1.00 31.19 74 THR A O 1
ATOM 587 N N . SER A 1 75 ? 27.819 5.840 -35.284 1.00 33.91 75 SER A N 1
ATOM 588 C CA . SER A 1 75 ? 27.154 4.543 -35.153 1.00 33.91 75 SER A CA 1
ATOM 589 C C . SER A 1 75 ? 28.137 3.389 -34.918 1.00 33.91 75 SER A C 1
ATOM 591 O O . SER A 1 75 ? 28.232 2.453 -35.709 1.00 33.91 75 SER A O 1
ATOM 593 N N . THR A 1 76 ? 28.865 3.433 -33.808 1.00 30.92 76 THR A N 1
ATOM 594 C CA . THR A 1 76 ? 29.595 2.277 -33.278 1.00 30.92 76 THR A CA 1
ATOM 595 C C . THR A 1 76 ? 28.998 1.917 -31.925 1.00 30.92 76 THR A C 1
ATOM 597 O O . THR A 1 76 ? 29.019 2.770 -31.036 1.00 30.92 76 THR A O 1
ATOM 600 N N . PRO A 1 77 ? 28.464 0.695 -31.739 1.00 34.50 77 PRO A N 1
ATOM 601 C CA . PRO A 1 77 ? 28.021 0.243 -30.429 1.00 34.50 77 PRO A CA 1
ATOM 602 C C . PRO A 1 77 ? 29.238 0.254 -29.504 1.00 34.50 77 PRO A C 1
ATOM 604 O O . PRO A 1 77 ? 30.184 -0.514 -29.681 1.00 34.50 77 PRO A O 1
ATOM 607 N N . ALA A 1 78 ? 29.254 1.190 -28.559 1.00 33.88 78 ALA A N 1
ATOM 608 C CA . ALA A 1 78 ? 30.267 1.218 -27.525 1.00 33.88 78 ALA A CA 1
ATOM 609 C C . ALA A 1 78 ? 30.081 -0.042 -26.669 1.00 33.88 78 ALA A C 1
ATOM 611 O O . ALA A 1 78 ? 29.072 -0.193 -25.986 1.00 33.88 78 ALA A O 1
ATOM 612 N N . ASN A 1 79 ? 31.043 -0.963 -26.738 1.00 34.19 79 ASN A N 1
ATOM 613 C CA . ASN A 1 79 ? 31.137 -2.087 -25.815 1.00 34.19 79 ASN A CA 1
ATOM 614 C C . ASN A 1 79 ? 31.262 -1.542 -24.384 1.00 34.19 79 ASN A C 1
ATOM 616 O O . ASN A 1 79 ? 32.323 -1.054 -23.988 1.00 34.19 79 ASN A O 1
ATOM 620 N N . ALA A 1 80 ? 30.181 -1.645 -23.612 1.00 38.88 80 ALA A N 1
ATOM 621 C CA . ALA A 1 80 ? 30.068 -1.235 -22.215 1.00 38.88 80 ALA A CA 1
ATOM 622 C C . ALA A 1 80 ? 30.786 -2.200 -21.242 1.00 38.88 80 ALA A C 1
ATOM 624 O O . ALA A 1 80 ? 30.280 -2.524 -20.179 1.00 38.88 80 ALA A O 1
ATOM 625 N N . ASN A 1 81 ? 32.012 -2.636 -21.554 1.00 35.88 81 ASN A N 1
ATOM 626 C CA . ASN A 1 81 ? 32.821 -3.488 -20.664 1.00 35.88 81 ASN A CA 1
ATOM 627 C C . ASN A 1 81 ? 33.532 -2.702 -19.541 1.00 35.88 81 ASN A C 1
ATOM 629 O O . ASN A 1 81 ? 34.566 -3.132 -19.028 1.00 35.88 81 ASN A O 1
ATOM 633 N N . ARG A 1 82 ? 33.013 -1.532 -19.145 1.00 38.44 82 ARG A N 1
ATOM 634 C CA . ARG A 1 82 ? 33.536 -0.773 -18.003 1.00 38.44 82 ARG A CA 1
ATOM 635 C C . ARG A 1 82 ? 32.558 -0.928 -16.837 1.00 38.44 82 ARG A C 1
ATOM 637 O O . ARG A 1 82 ? 31.452 -0.414 -16.886 1.00 38.44 82 ARG A O 1
ATOM 644 N N . LYS A 1 83 ? 33.015 -1.633 -15.797 1.00 46.16 83 LYS A N 1
ATOM 645 C CA . LYS A 1 83 ? 32.320 -2.071 -14.564 1.00 46.16 83 LYS A CA 1
ATOM 646 C C . LYS A 1 83 ? 31.738 -0.943 -13.679 1.00 46.16 83 LYS A C 1
ATOM 648 O O . LYS A 1 83 ? 31.406 -1.182 -12.526 1.00 46.16 83 LYS A O 1
ATOM 653 N N . TYR A 1 84 ? 31.643 0.286 -14.180 1.00 51.00 84 TYR A N 1
ATOM 654 C CA . TYR A 1 84 ? 31.118 1.432 -13.445 1.00 51.00 84 TYR A CA 1
ATOM 655 C C . TYR A 1 84 ? 30.256 2.276 -14.379 1.00 51.00 84 TYR A C 1
ATOM 657 O O . TYR A 1 84 ? 30.726 2.745 -15.416 1.00 51.00 84 TYR A O 1
ATOM 665 N N . PHE A 1 85 ? 28.996 2.437 -13.988 1.00 64.44 85 PHE A N 1
ATOM 666 C CA . PHE A 1 85 ? 27.985 3.258 -14.640 1.00 64.44 85 PHE A CA 1
ATOM 667 C C . PHE A 1 85 ? 28.522 4.624 -15.070 1.00 64.44 85 PHE A C 1
ATOM 669 O O . PHE A 1 85 ? 29.069 5.369 -14.262 1.00 64.44 85 PHE A O 1
ATOM 676 N N . THR A 1 86 ? 28.340 4.989 -16.340 1.00 66.94 86 THR A N 1
ATOM 677 C CA . THR A 1 86 ? 28.728 6.306 -16.876 1.00 66.94 86 THR A CA 1
ATOM 678 C C . THR A 1 86 ? 27.589 7.322 -16.756 1.00 66.94 86 THR A C 1
ATOM 680 O O . THR A 1 86 ? 27.339 8.084 -17.689 1.00 66.94 86 THR A O 1
ATOM 683 N N . GLY A 1 87 ? 26.849 7.299 -15.647 1.00 76.88 87 GLY A N 1
ATOM 684 C CA . GLY A 1 87 ? 25.697 8.168 -15.415 1.00 76.88 87 GLY A CA 1
ATOM 685 C C . GLY A 1 87 ? 25.815 8.950 -14.113 1.00 76.88 87 GLY A C 1
ATOM 686 O O . GLY A 1 87 ? 26.469 8.507 -13.171 1.00 76.88 87 GLY A O 1
ATOM 687 N N . ASN A 1 88 ? 25.175 10.116 -14.064 1.00 86.88 88 ASN A N 1
ATOM 688 C CA . ASN A 1 88 ? 25.069 10.899 -12.837 1.00 86.88 88 ASN A CA 1
ATOM 689 C C . ASN A 1 88 ? 23.924 10.332 -11.997 1.00 86.88 88 ASN A C 1
ATOM 691 O O . ASN A 1 88 ? 22.773 10.338 -12.442 1.00 86.88 88 ASN A O 1
ATOM 695 N N . THR A 1 89 ? 24.245 9.842 -10.802 1.00 89.50 89 THR A N 1
ATOM 696 C CA . THR A 1 89 ? 23.277 9.297 -9.846 1.00 89.50 89 THR A CA 1
ATOM 697 C C . THR A 1 89 ? 22.891 10.352 -8.819 1.00 89.50 89 THR A C 1
ATOM 699 O O . THR A 1 89 ? 23.770 10.945 -8.198 1.00 89.50 89 THR A O 1
ATOM 702 N N . ASN A 1 90 ? 21.595 10.555 -8.610 1.00 91.38 90 ASN A N 1
ATOM 703 C CA . ASN A 1 90 ? 21.058 11.443 -7.583 1.00 91.38 90 ASN A CA 1
ATOM 704 C C . ASN A 1 90 ? 20.002 10.689 -6.776 1.00 91.38 90 ASN A C 1
ATOM 706 O O . ASN A 1 90 ? 19.171 10.002 -7.365 1.00 91.38 90 ASN A O 1
ATOM 710 N N . CYS A 1 91 ? 20.018 10.830 -5.454 1.00 92.81 91 CYS A N 1
ATOM 711 C CA . CYS A 1 91 ? 18.950 10.317 -4.601 1.00 92.81 91 CYS A CA 1
ATOM 712 C C . CYS A 1 91 ? 17.919 11.416 -4.347 1.00 92.81 91 CYS A C 1
ATOM 714 O O . CYS A 1 91 ? 18.285 12.566 -4.092 1.00 92.81 91 CYS A O 1
ATOM 716 N N . PHE A 1 92 ? 16.637 11.068 -4.376 1.00 88.19 92 PHE A N 1
ATOM 717 C CA . PHE A 1 92 ? 15.571 12.019 -4.096 1.00 88.19 92 PHE A CA 1
ATOM 718 C C . PHE A 1 92 ? 15.474 12.254 -2.585 1.00 88.19 92 PHE A C 1
ATOM 720 O O . PHE A 1 92 ? 14.983 11.410 -1.838 1.00 88.19 92 PHE A O 1
ATOM 727 N N . THR A 1 93 ? 15.986 13.399 -2.134 1.00 85.19 93 THR A N 1
ATOM 728 C CA . THR A 1 93 ? 16.033 13.819 -0.726 1.00 85.19 93 THR A CA 1
ATOM 729 C C . THR A 1 93 ? 15.483 15.246 -0.587 1.00 85.19 93 THR A C 1
ATOM 731 O O . THR A 1 93 ? 15.588 16.021 -1.544 1.00 85.19 93 THR A O 1
ATOM 734 N N . PRO A 1 94 ? 14.932 15.638 0.578 1.00 65.94 94 PRO A N 1
ATOM 735 C CA . PRO A 1 94 ? 14.690 14.836 1.778 1.00 65.94 94 PRO A CA 1
ATOM 736 C C . PRO A 1 94 ? 13.291 14.199 1.764 1.00 65.94 94 PRO A C 1
ATOM 738 O O . PRO A 1 94 ? 12.306 14.911 1.924 1.00 65.94 94 PRO A O 1
ATOM 741 N N . SER A 1 95 ? 13.200 12.873 1.656 1.00 66.62 95 SER A N 1
ATOM 742 C CA . SER A 1 95 ? 11.968 12.148 2.001 1.00 66.62 95 SER A CA 1
ATOM 743 C C . SER A 1 95 ? 12.330 10.700 2.317 1.00 66.62 95 SER A C 1
ATOM 745 O O . SER A 1 95 ? 12.971 10.049 1.498 1.00 66.62 95 SER A O 1
ATOM 747 N N . GLY A 1 96 ? 11.959 10.199 3.498 1.00 73.44 96 GLY A N 1
ATOM 748 C CA . GLY A 1 96 ? 12.089 8.776 3.829 1.00 73.44 96 GLY A CA 1
ATOM 749 C C . GLY A 1 96 ? 11.139 7.895 3.003 1.00 73.44 96 GLY A C 1
ATOM 750 O O . GLY A 1 96 ? 10.382 8.395 2.176 1.00 73.44 96 GLY A O 1
ATOM 751 N N . GLY A 1 97 ? 11.158 6.581 3.245 1.00 78.81 97 GLY A N 1
ATOM 752 C CA . GLY A 1 97 ? 10.248 5.634 2.578 1.00 78.81 97 GLY A CA 1
ATOM 753 C C . GLY A 1 97 ? 10.708 5.149 1.199 1.00 78.81 97 GLY A C 1
ATOM 754 O O . GLY A 1 97 ? 9.876 4.786 0.373 1.00 78.81 97 GLY A O 1
ATOM 755 N N . GLY A 1 98 ? 12.017 5.165 0.928 1.00 84.44 98 GLY A N 1
ATOM 756 C CA . GLY A 1 98 ? 12.573 4.591 -0.299 1.00 84.44 98 GLY A CA 1
ATOM 757 C C . GLY A 1 98 ? 12.344 3.088 -0.429 1.00 84.44 98 GLY A C 1
ATOM 758 O O . GLY A 1 98 ? 12.015 2.435 0.559 1.00 84.44 98 GLY A O 1
ATOM 759 N N . PRO A 1 99 ? 12.520 2.550 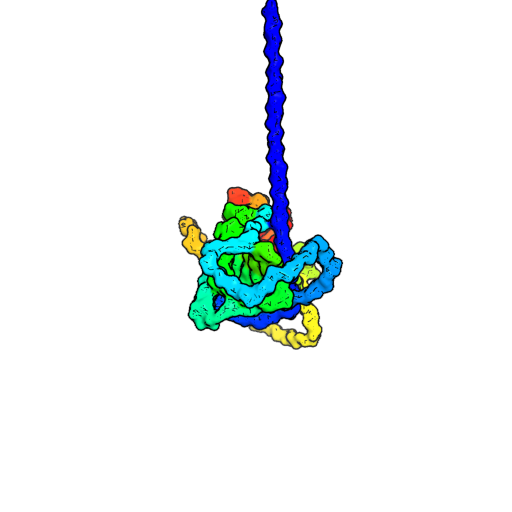-1.645 1.00 89.50 99 PRO A N 1
ATOM 760 C CA . PRO A 1 99 ? 12.208 1.158 -1.953 1.00 89.50 99 PRO A CA 1
ATOM 761 C C . PRO A 1 99 ? 13.034 0.188 -1.096 1.00 89.50 99 PRO A C 1
ATOM 763 O O . PRO A 1 99 ? 14.204 0.468 -0.818 1.00 89.50 99 PRO A O 1
ATOM 766 N N . ASP A 1 100 ? 12.461 -0.965 -0.723 1.00 89.62 100 ASP A N 1
ATOM 767 C CA . ASP A 1 100 ? 13.211 -2.026 -0.033 1.00 89.62 100 ASP A CA 1
ATOM 768 C C . ASP A 1 100 ? 14.299 -2.588 -0.972 1.00 89.62 100 ASP A C 1
ATOM 770 O O . ASP A 1 100 ? 13.975 -3.147 -2.032 1.00 89.62 100 ASP A O 1
ATOM 774 N N . PRO A 1 101 ? 15.595 -2.502 -0.603 1.00 95.00 101 PRO A N 1
ATOM 775 C CA . PRO A 1 101 ? 16.678 -3.034 -1.422 1.00 95.00 101 PRO A CA 1
ATOM 776 C C . PRO A 1 101 ? 16.541 -4.519 -1.758 1.00 95.00 101 PRO A C 1
ATOM 778 O O . PRO A 1 101 ? 16.931 -4.925 -2.850 1.00 95.00 101 PRO A O 1
ATOM 781 N N . ASN A 1 102 ? 15.965 -5.333 -0.868 1.00 92.25 102 ASN A N 1
ATOM 782 C CA . ASN A 1 102 ? 15.771 -6.762 -1.115 1.00 92.25 102 ASN A CA 1
ATOM 783 C C . ASN A 1 102 ? 14.696 -7.013 -2.177 1.00 92.25 102 ASN A C 1
ATOM 785 O O . ASN A 1 102 ? 14.815 -7.947 -2.966 1.00 92.25 102 ASN A O 1
ATOM 789 N N . GLU A 1 103 ? 13.654 -6.184 -2.223 1.00 94.38 103 GLU A N 1
ATOM 790 C CA . GLU A 1 103 ? 12.600 -6.298 -3.232 1.00 94.38 103 GLU A CA 1
ATOM 791 C C . GLU A 1 103 ? 13.088 -5.800 -4.595 1.00 94.38 103 GLU A C 1
ATOM 793 O O . GLU A 1 103 ? 12.825 -6.432 -5.619 1.00 94.38 103 GLU A O 1
ATOM 798 N N . CYS A 1 104 ? 13.900 -4.741 -4.621 1.00 96.69 104 CYS A N 1
ATOM 799 C CA . CYS A 1 104 ? 14.590 -4.323 -5.842 1.00 96.69 104 CYS A CA 1
ATOM 800 C C . CYS A 1 104 ? 15.603 -5.351 -6.344 1.00 96.69 104 CYS A C 1
ATOM 802 O O . CYS A 1 104 ? 15.753 -5.513 -7.558 1.00 96.69 104 CYS A O 1
ATOM 804 N N . HIS A 1 105 ? 16.237 -6.095 -5.438 1.00 96.94 105 HIS A N 1
ATOM 805 C CA . HIS A 1 105 ? 17.136 -7.180 -5.811 1.00 96.94 105 HIS A CA 1
ATOM 806 C C . HIS A 1 105 ? 16.417 -8.276 -6.608 1.00 96.94 105 HIS A C 1
ATOM 808 O O . HIS A 1 105 ? 16.977 -8.816 -7.556 1.00 96.94 105 HIS A O 1
ATOM 814 N N . VAL A 1 106 ? 15.134 -8.536 -6.329 1.00 96.62 106 VAL A N 1
ATOM 815 C CA . VAL A 1 106 ? 14.325 -9.475 -7.128 1.00 96.62 106 VAL A CA 1
ATOM 816 C C . VAL A 1 106 ? 14.149 -8.989 -8.573 1.00 96.62 106 VAL A C 1
ATOM 818 O O . VAL A 1 106 ? 14.186 -9.801 -9.499 1.00 96.62 106 VAL A O 1
ATOM 821 N N . ILE A 1 107 ? 13.995 -7.676 -8.795 1.00 97.00 107 ILE A N 1
ATOM 822 C CA . ILE A 1 107 ? 13.955 -7.092 -10.149 1.00 97.00 107 ILE A CA 1
ATOM 823 C C . ILE A 1 107 ? 15.318 -7.240 -10.837 1.00 97.00 107 ILE A C 1
ATOM 825 O O . ILE A 1 107 ? 15.373 -7.624 -12.008 1.00 97.00 107 ILE A O 1
ATOM 829 N N . SER A 1 108 ? 16.410 -6.980 -10.112 1.00 97.06 108 SER A N 1
ATOM 830 C CA . SER A 1 108 ? 17.783 -7.163 -10.604 1.00 97.06 108 SER A CA 1
ATOM 831 C C . SER A 1 108 ? 18.045 -8.614 -11.034 1.00 97.06 108 SER A C 1
ATOM 833 O O . SER A 1 108 ? 18.414 -8.867 -12.185 1.00 97.06 108 SER A O 1
ATOM 835 N N . ASP A 1 109 ? 17.731 -9.584 -10.175 1.00 97.12 109 ASP A N 1
ATOM 836 C CA . ASP A 1 109 ? 17.849 -11.017 -10.461 1.00 97.12 109 ASP A CA 1
ATOM 837 C C . ASP A 1 109 ? 17.001 -11.438 -11.664 1.00 97.12 109 ASP A C 1
ATOM 839 O O . ASP A 1 109 ? 17.431 -12.241 -12.497 1.00 97.12 109 ASP A O 1
ATOM 843 N N . ALA A 1 110 ? 15.790 -10.889 -11.795 1.00 96.12 110 ALA A N 1
ATOM 844 C CA . ALA A 1 110 ? 14.931 -11.172 -12.934 1.00 96.12 110 ALA A CA 1
ATOM 845 C C . ALA A 1 110 ? 15.522 -10.642 -14.250 1.00 96.12 110 ALA A C 1
ATOM 847 O O . ALA A 1 110 ? 15.491 -11.347 -15.261 1.00 96.12 110 ALA A O 1
ATOM 848 N N . LEU A 1 111 ? 16.105 -9.440 -14.239 1.00 95.69 111 LEU A N 1
ATOM 849 C CA . LEU A 1 111 ? 16.816 -8.865 -15.383 1.00 95.69 111 LEU A CA 1
ATOM 850 C C . LEU A 1 111 ? 18.049 -9.693 -15.770 1.00 95.69 111 LEU A C 1
ATOM 852 O O . LEU A 1 111 ? 18.265 -9.928 -16.963 1.00 95.69 111 LEU A O 1
ATOM 856 N N . LEU A 1 112 ? 18.835 -10.153 -14.790 1.00 95.00 112 LEU A N 1
ATOM 857 C CA . LEU A 1 112 ? 19.991 -11.028 -15.013 1.00 95.00 112 LEU A CA 1
ATOM 858 C C . LEU A 1 112 ? 19.562 -12.371 -15.607 1.00 95.00 112 LEU A C 1
ATOM 860 O O . LEU A 1 112 ? 20.101 -12.785 -16.633 1.00 95.00 112 LEU A O 1
ATOM 864 N N . PHE A 1 113 ? 18.527 -12.993 -15.041 1.00 95.12 113 PHE A N 1
ATOM 865 C CA . PHE A 1 113 ? 17.965 -14.235 -15.562 1.00 95.12 113 PHE A CA 1
ATOM 866 C C . PHE A 1 113 ? 17.507 -14.081 -17.019 1.00 95.12 113 PHE A C 1
ATOM 868 O O . PHE A 1 113 ? 17.868 -14.891 -17.871 1.00 95.12 113 PHE A O 1
ATOM 875 N N . GLU A 1 114 ? 16.760 -13.028 -17.360 1.00 94.00 114 GLU A N 1
ATOM 8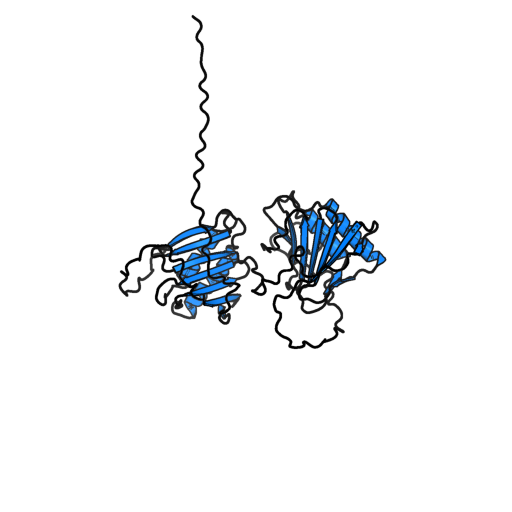76 C CA . GLU A 1 114 ? 16.373 -12.780 -18.757 1.00 94.00 114 GLU A CA 1
ATOM 877 C C . GLU A 1 114 ? 17.595 -12.485 -19.648 1.00 94.00 114 GLU A C 1
ATOM 879 O O . GLU A 1 114 ? 17.637 -12.895 -20.807 1.00 94.00 114 GLU A O 1
ATOM 884 N N . SER A 1 115 ? 18.633 -11.823 -19.127 1.00 93.06 115 SER A N 1
ATOM 885 C CA . SER A 1 115 ? 19.877 -11.591 -19.873 1.00 93.06 115 SER A CA 1
ATOM 886 C C . SER A 1 115 ? 20.557 -12.892 -20.313 1.00 93.06 115 SER A C 1
ATOM 888 O O . SER A 1 115 ? 21.142 -12.934 -21.395 1.00 93.06 115 SER A O 1
ATOM 890 N N . GLU A 1 116 ? 20.480 -13.940 -19.494 1.00 93.44 116 GLU A N 1
ATOM 891 C CA . GLU A 1 116 ? 21.073 -15.252 -19.770 1.00 93.44 116 GLU A CA 1
ATOM 892 C C . GLU A 1 116 ? 20.192 -16.129 -20.673 1.00 93.44 116 GLU A C 1
ATOM 894 O O . GLU A 1 116 ? 20.715 -16.937 -21.440 1.00 93.44 116 GLU A O 1
ATOM 899 N N . ASN A 1 117 ? 18.864 -15.970 -20.607 1.00 92.50 117 ASN A N 1
ATOM 900 C CA . ASN A 1 117 ? 17.919 -16.934 -21.184 1.00 92.50 117 ASN A CA 1
ATOM 901 C C . ASN A 1 117 ? 17.225 -16.469 -22.475 1.00 92.50 117 ASN A C 1
ATOM 903 O O . ASN A 1 117 ? 16.966 -17.294 -23.349 1.00 92.50 117 ASN A O 1
ATOM 907 N N . THR A 1 118 ? 16.914 -15.178 -22.637 1.00 85.06 118 THR A N 1
ATOM 908 C CA . THR A 1 118 ? 16.167 -14.669 -23.811 1.00 85.06 118 THR A CA 1
ATOM 909 C C . THR A 1 118 ? 17.053 -14.014 -24.874 1.00 85.06 118 THR A C 1
ATOM 911 O O . THR A 1 118 ? 16.570 -13.628 -25.940 1.00 85.06 118 THR A O 1
ATOM 914 N N . GLY A 1 119 ? 18.364 -13.922 -24.642 1.00 73.88 119 GLY A N 1
ATOM 915 C CA . GLY A 1 119 ? 19.281 -13.261 -25.568 1.00 73.88 119 GLY A CA 1
ATOM 916 C C . GLY A 1 119 ? 19.061 -11.743 -25.629 1.00 73.88 119 GLY A C 1
ATOM 917 O O . GLY A 1 119 ? 18.522 -11.153 -24.699 1.00 73.88 119 GLY A O 1
ATOM 918 N N . LYS A 1 120 ? 19.551 -11.110 -26.705 1.00 64.06 120 LYS A N 1
ATOM 919 C CA . LYS A 1 120 ? 19.865 -9.668 -26.848 1.00 64.06 120 LYS A CA 1
ATOM 920 C C . LYS A 1 120 ? 19.025 -8.647 -26.045 1.00 64.06 120 LYS A C 1
ATOM 922 O O . LYS A 1 120 ? 17.817 -8.766 -25.856 1.00 64.06 120 LYS A O 1
ATOM 927 N N . GLN A 1 121 ? 19.741 -7.578 -25.685 1.00 77.25 121 GLN A N 1
ATOM 928 C CA . GLN A 1 121 ? 19.295 -6.290 -25.141 1.00 77.25 121 GLN A CA 1
ATOM 929 C C . GLN A 1 121 ? 17.906 -5.863 -25.652 1.00 77.25 121 GLN A C 1
ATOM 931 O O . GLN A 1 121 ? 17.716 -5.834 -26.873 1.00 77.25 121 GLN A O 1
ATOM 936 N N . PRO A 1 122 ? 16.948 -5.501 -24.775 1.00 79.06 122 PRO A N 1
ATOM 937 C CA . PRO A 1 122 ? 15.690 -4.926 -25.228 1.00 79.06 122 PRO A CA 1
ATOM 938 C C . PRO A 1 122 ? 15.957 -3.647 -26.029 1.00 79.06 122 PRO A C 1
ATOM 9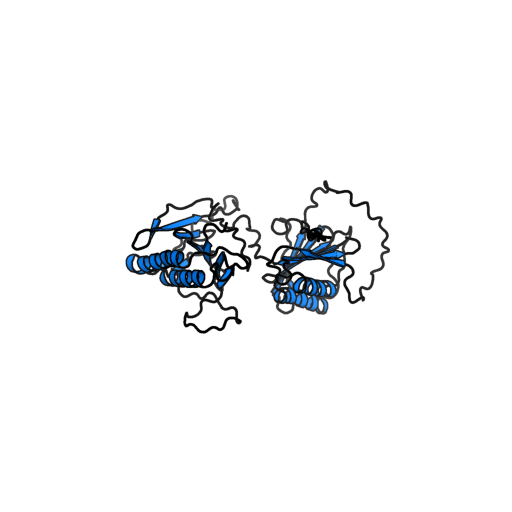40 O O . PRO A 1 122 ? 16.781 -2.816 -25.640 1.00 79.06 122 PRO A O 1
ATOM 943 N N . LEU A 1 123 ? 15.247 -3.500 -27.150 1.00 87.00 123 LEU A N 1
ATOM 944 C CA . LEU A 1 123 ? 15.141 -2.220 -27.839 1.00 87.00 123 LEU A CA 1
ATOM 945 C C . LEU A 1 123 ? 14.092 -1.385 -27.116 1.00 87.00 123 LEU A C 1
ATOM 947 O O . LEU A 1 123 ? 12.914 -1.738 -27.089 1.00 87.00 123 LEU A O 1
ATOM 951 N N . ILE A 1 124 ? 14.532 -0.277 -26.538 1.00 89.00 124 ILE A N 1
ATOM 952 C CA . ILE A 1 124 ? 13.667 0.685 -25.870 1.00 89.00 124 ILE A CA 1
ATOM 953 C C . ILE A 1 124 ? 13.401 1.797 -26.873 1.00 89.00 124 ILE A C 1
ATOM 955 O O . ILE A 1 124 ? 14.314 2.520 -27.271 1.00 89.00 124 ILE A O 1
ATOM 959 N N . PHE A 1 125 ? 12.165 1.900 -27.350 1.00 89.94 125 PHE A N 1
ATOM 960 C CA . PHE A 1 125 ? 11.787 2.903 -28.343 1.00 89.94 125 PHE A CA 1
ATOM 961 C C . PHE A 1 125 ? 11.668 4.299 -27.707 1.00 89.94 125 PHE A C 1
ATOM 963 O O . PHE A 1 125 ? 11.384 4.395 -26.512 1.00 89.94 125 PHE A O 1
ATOM 970 N N . PRO A 1 126 ? 11.898 5.380 -28.473 1.00 88.56 126 PRO A N 1
ATOM 971 C CA . PRO A 1 126 ? 11.658 6.742 -28.000 1.00 88.56 126 PRO A CA 1
ATOM 972 C C . PRO A 1 126 ? 10.233 6.913 -27.467 1.00 88.56 126 PRO A C 1
ATOM 974 O O . PRO A 1 126 ? 9.307 6.310 -28.005 1.00 88.56 126 PRO A O 1
ATOM 977 N N . ASN A 1 127 ? 10.059 7.758 -26.448 1.00 81.81 127 ASN A N 1
ATOM 978 C CA . ASN A 1 127 ? 8.767 8.056 -25.801 1.00 81.81 127 ASN A CA 1
ATOM 979 C C . ASN A 1 127 ? 8.074 6.861 -25.120 1.00 81.81 127 ASN A C 1
ATOM 981 O O . ASN A 1 127 ? 6.959 7.014 -24.618 1.00 81.81 127 ASN A O 1
ATOM 985 N N . ASN A 1 128 ? 8.730 5.701 -25.066 1.00 85.56 128 ASN A N 1
ATOM 986 C CA . ASN A 1 128 ? 8.276 4.578 -24.264 1.00 85.56 128 ASN A CA 1
ATOM 987 C C . ASN A 1 128 ? 9.043 4.551 -22.945 1.00 85.56 128 ASN A C 1
ATOM 989 O O . ASN A 1 128 ? 10.277 4.603 -22.916 1.00 85.56 128 ASN A O 1
ATOM 993 N N . THR A 1 129 ? 8.289 4.410 -21.865 1.00 90.75 129 THR A N 1
ATOM 994 C CA . THR A 1 129 ? 8.814 4.094 -20.542 1.00 90.75 129 THR A CA 1
ATOM 995 C C . THR A 1 129 ? 8.640 2.602 -20.321 1.00 90.75 129 THR A C 1
ATOM 997 O O . THR A 1 129 ? 7.518 2.100 -20.359 1.00 90.75 129 THR A O 1
ATOM 1000 N N . VAL A 1 130 ? 9.733 1.874 -20.100 1.00 94.19 130 VAL A N 1
ATOM 1001 C CA . VAL A 1 130 ? 9.648 0.487 -19.625 1.00 94.19 130 VAL A CA 1
ATOM 1002 C C . VAL A 1 130 ? 9.541 0.531 -18.112 1.00 94.19 130 VAL A C 1
ATOM 1004 O O . VAL A 1 130 ? 10.404 1.109 -17.454 1.00 94.19 130 VAL A O 1
ATOM 1007 N N . VAL A 1 131 ? 8.495 -0.079 -17.571 1.00 94.38 131 VAL A N 1
ATOM 1008 C CA . VAL A 1 131 ? 8.236 -0.154 -16.136 1.00 94.38 131 VAL A CA 1
ATOM 1009 C C . VAL A 1 131 ? 8.435 -1.591 -15.692 1.00 94.38 131 VAL A C 1
ATOM 1011 O O . VAL A 1 131 ? 7.920 -2.509 -16.331 1.00 94.38 131 VAL A O 1
ATOM 1014 N N . MET A 1 132 ? 9.177 -1.784 -14.606 1.00 95.75 132 MET A N 1
ATOM 1015 C CA . MET A 1 132 ? 9.254 -3.067 -13.913 1.00 95.75 132 MET A CA 1
ATOM 1016 C C . MET A 1 132 ? 8.857 -2.885 -12.459 1.00 95.75 132 MET A C 1
ATOM 1018 O O . MET A 1 132 ? 9.295 -1.930 -11.813 1.00 95.75 132 MET A O 1
ATOM 1022 N N . GLN A 1 133 ? 8.042 -3.803 -11.953 1.00 94.81 133 GLN A N 1
ATOM 1023 C CA . GLN A 1 133 ? 7.529 -3.738 -10.594 1.00 94.81 133 GLN A CA 1
ATOM 1024 C C . GLN A 1 133 ? 7.600 -5.099 -9.907 1.00 94.81 133 GLN A C 1
ATOM 1026 O O . GLN A 1 133 ? 7.226 -6.133 -10.466 1.00 94.81 133 GLN A O 1
ATOM 1031 N N . PHE A 1 134 ? 8.051 -5.071 -8.658 1.00 93.62 134 PHE A N 1
ATOM 1032 C CA . PHE A 1 134 ? 7.940 -6.171 -7.717 1.00 93.62 134 PHE A CA 1
ATOM 1033 C C . PHE A 1 134 ? 7.638 -5.599 -6.338 1.00 93.62 134 PHE A C 1
ATOM 1035 O O . PHE A 1 134 ? 8.493 -4.938 -5.753 1.00 93.62 134 PHE A O 1
ATOM 1042 N N . ARG A 1 135 ? 6.430 -5.868 -5.825 1.00 88.12 135 ARG A N 1
ATOM 1043 C CA . ARG A 1 135 ? 5.978 -5.397 -4.505 1.00 88.12 135 ARG A CA 1
ATOM 1044 C C . ARG A 1 135 ? 6.241 -3.895 -4.320 1.00 88.12 135 ARG A C 1
ATOM 1046 O O . ARG A 1 135 ? 5.675 -3.130 -5.102 1.00 88.12 135 ARG A O 1
ATOM 1053 N N . SER A 1 136 ? 7.087 -3.503 -3.358 1.00 85.62 136 SER A N 1
ATOM 1054 C CA . SER A 1 136 ? 7.407 -2.109 -3.047 1.00 85.62 136 SER A CA 1
ATOM 1055 C C . SER A 1 136 ? 8.517 -1.503 -3.906 1.00 85.62 136 SER A C 1
ATOM 1057 O O . SER A 1 136 ? 8.839 -0.327 -3.770 1.00 85.62 136 SER A O 1
ATOM 1059 N N . CYS A 1 137 ? 9.106 -2.251 -4.841 1.00 94.56 137 CYS A N 1
ATOM 1060 C CA . CYS A 1 137 ? 10.106 -1.714 -5.757 1.00 94.56 137 CYS A CA 1
ATOM 1061 C C . CYS A 1 137 ? 9.528 -1.478 -7.157 1.00 94.56 137 CYS A C 1
ATOM 1063 O O . CYS A 1 137 ? 8.975 -2.391 -7.781 1.00 94.56 137 CYS A O 1
ATOM 1065 N N . LYS A 1 138 ? 9.705 -0.258 -7.684 1.00 94.81 138 LYS A N 1
ATOM 1066 C CA . LYS A 1 138 ? 9.368 0.100 -9.067 1.00 94.81 138 LYS A CA 1
ATOM 1067 C C . LYS A 1 138 ? 10.557 0.783 -9.734 1.00 94.81 138 LYS A C 1
ATOM 1069 O O . LYS A 1 138 ? 11.127 1.737 -9.205 1.00 94.81 138 LYS A O 1
ATOM 1074 N N . THR A 1 139 ? 10.931 0.304 -10.917 1.00 96.00 139 THR A N 1
ATOM 1075 C CA . THR A 1 139 ? 11.961 0.931 -11.753 1.00 96.00 139 THR A CA 1
ATOM 1076 C C . THR A 1 139 ? 11.405 1.310 -13.115 1.00 96.00 139 THR A C 1
ATOM 1078 O O . THR A 1 139 ? 10.609 0.584 -13.712 1.00 96.00 139 THR A O 1
ATOM 1081 N N . PHE A 1 140 ? 11.852 2.459 -13.607 1.00 95.06 140 PHE A N 1
ATOM 1082 C CA . PHE A 1 140 ? 11.498 3.008 -14.902 1.00 95.06 140 PHE A CA 1
ATOM 1083 C C . PHE A 1 140 ? 12.748 3.159 -15.747 1.00 95.06 140 PHE A C 1
ATOM 1085 O O . PHE A 1 140 ? 13.757 3.670 -15.265 1.00 95.06 140 PHE A O 1
ATOM 1092 N N . PHE A 1 141 ? 12.651 2.811 -17.021 1.00 95.00 141 PHE A N 1
ATOM 1093 C CA . PHE A 1 141 ? 13.632 3.179 -18.029 1.00 95.00 141 PHE A CA 1
ATOM 1094 C C . PHE A 1 141 ? 12.957 4.058 -19.072 1.00 95.00 141 PHE A C 1
ATOM 1096 O O . PHE A 1 141 ? 12.079 3.583 -19.795 1.00 95.00 141 PHE A O 1
ATOM 1103 N N . LEU A 1 142 ? 13.399 5.311 -19.193 1.00 91.31 142 LEU A N 1
ATOM 1104 C CA . LEU A 1 142 ? 12.945 6.211 -20.251 1.00 91.31 142 LEU A CA 1
ATOM 1105 C C . LEU A 1 142 ? 14.036 6.393 -21.307 1.00 91.31 142 LEU A C 1
ATOM 1107 O O . LEU A 1 142 ? 15.154 6.813 -20.998 1.00 91.31 142 LEU A O 1
ATOM 1111 N N . ASN A 1 143 ? 13.683 6.146 -22.571 1.00 90.81 143 ASN A N 1
ATOM 1112 C CA . ASN A 1 143 ? 14.509 6.530 -23.711 1.00 90.81 143 ASN A CA 1
ATOM 1113 C C . ASN A 1 143 ? 14.101 7.919 -24.235 1.00 90.81 143 ASN A C 1
ATOM 1115 O O . ASN A 1 143 ? 13.019 8.095 -24.795 1.00 90.81 143 ASN A O 1
ATOM 1119 N N . GLN A 1 144 ? 15.002 8.889 -24.078 1.00 85.94 144 GLN A N 1
ATOM 1120 C CA . GLN A 1 144 ? 14.877 10.262 -24.580 1.00 85.94 144 GLN A CA 1
ATOM 1121 C C . GLN A 1 144 ? 15.664 10.484 -25.885 1.00 85.94 144 GLN A C 1
ATOM 1123 O O . GLN A 1 144 ? 15.684 11.593 -26.419 1.00 85.94 144 GLN A O 1
ATOM 1128 N N . ALA A 1 145 ? 16.342 9.457 -26.407 1.00 87.38 145 ALA A N 1
ATOM 1129 C CA . ALA A 1 145 ? 17.017 9.526 -27.693 1.00 87.38 145 ALA A CA 1
ATOM 1130 C C . ALA A 1 145 ? 16.005 9.605 -28.845 1.00 87.38 145 ALA A C 1
ATOM 1132 O O . ALA A 1 145 ? 14.868 9.156 -28.744 1.00 87.38 145 ALA A O 1
ATOM 1133 N N . GLN A 1 146 ? 16.457 10.106 -29.996 1.00 89.06 146 GLN A N 1
ATOM 1134 C CA . GLN A 1 146 ? 15.636 10.183 -31.212 1.00 89.06 146 GLN A CA 1
ATOM 1135 C C . GLN A 1 146 ? 15.356 8.814 -31.858 1.00 89.06 146 GLN A C 1
ATOM 1137 O O . GLN A 1 146 ? 14.515 8.715 -32.746 1.00 89.06 146 GLN A O 1
ATOM 1142 N N . GLY A 1 147 ? 16.066 7.760 -31.447 1.00 91.00 147 GLY A N 1
ATOM 1143 C CA . GLY A 1 147 ? 15.938 6.419 -32.010 1.00 91.00 147 GLY A CA 1
ATOM 1144 C C . GLY A 1 147 ? 15.931 5.329 -30.938 1.00 91.00 147 GLY A C 1
ATOM 1145 O O . GLY A 1 147 ? 16.177 5.619 -29.764 1.00 91.00 147 GLY A O 1
ATOM 1146 N N . PRO A 1 148 ? 15.650 4.072 -31.327 1.00 91.50 148 PRO A N 1
ATOM 1147 C CA . PRO A 1 148 ? 15.664 2.944 -30.407 1.00 91.50 148 PRO A CA 1
ATOM 1148 C C . PRO A 1 148 ? 17.018 2.807 -29.710 1.00 91.50 148 PRO A C 1
ATOM 1150 O O . PRO A 1 148 ? 18.068 2.844 -30.355 1.00 91.50 148 PRO A O 1
ATOM 1153 N N . LEU A 1 149 ? 16.984 2.628 -28.394 1.00 90.31 149 LEU A N 1
ATOM 1154 C CA . LEU A 1 149 ? 18.160 2.397 -27.569 1.00 90.31 149 LEU A CA 1
ATOM 1155 C C . LEU A 1 149 ? 18.240 0.905 -27.239 1.00 90.31 149 LEU A C 1
ATOM 1157 O O . LEU A 1 149 ? 17.305 0.348 -26.670 1.00 90.31 149 LEU A O 1
ATOM 1161 N N . ALA A 1 150 ? 19.353 0.258 -27.579 1.00 90.56 150 ALA A N 1
ATOM 1162 C CA . ALA A 1 150 ? 19.658 -1.078 -27.080 1.00 90.56 150 ALA A CA 1
ATOM 1163 C C . ALA A 1 150 ? 20.408 -0.939 -25.749 1.00 90.56 150 ALA A C 1
ATOM 1165 O O . ALA A 1 150 ? 21.456 -0.292 -25.704 1.00 90.56 150 ALA A O 1
ATOM 1166 N N . TYR A 1 151 ? 19.863 -1.507 -24.670 1.00 89.44 151 TYR A N 1
ATOM 1167 C CA . TYR A 1 151 ? 20.452 -1.403 -23.332 1.00 89.44 151 TYR A CA 1
ATOM 1168 C C . TYR A 1 151 ? 20.679 -2.780 -22.701 1.00 89.44 151 TYR A C 1
ATOM 1170 O O . TYR A 1 151 ? 19.830 -3.668 -22.792 1.00 89.44 151 TYR A O 1
ATOM 1178 N N . CYS A 1 152 ? 21.835 -2.989 -22.068 1.00 91.56 152 CYS A N 1
ATOM 1179 C CA . CYS A 1 152 ? 22.156 -4.235 -21.370 1.00 91.56 152 CYS A CA 1
ATOM 1180 C C . CYS A 1 152 ? 21.214 -4.461 -20.184 1.00 91.56 152 CYS A C 1
ATOM 1182 O O . CYS A 1 152 ? 21.170 -3.645 -19.265 1.00 91.56 152 CYS A O 1
ATOM 1184 N N . ARG A 1 153 ? 20.527 -5.613 -20.147 1.00 92.56 153 ARG A N 1
ATOM 1185 C CA . ARG A 1 153 ? 19.744 -6.015 -18.965 1.00 92.56 153 ARG A CA 1
ATOM 1186 C C . ARG A 1 153 ? 20.627 -6.138 -17.721 1.00 92.56 153 ARG A C 1
ATOM 1188 O O . ARG A 1 153 ? 20.211 -5.697 -16.661 1.00 92.56 153 ARG A O 1
ATOM 1195 N N . SER A 1 154 ? 21.851 -6.652 -17.864 1.00 92.62 154 SER A N 1
ATOM 1196 C CA . SER A 1 154 ? 22.836 -6.748 -16.775 1.00 92.62 154 SER A CA 1
ATOM 1197 C C . SER A 1 154 ? 23.238 -5.392 -16.191 1.00 92.62 154 SER A C 1
ATOM 1199 O O . SER A 1 154 ? 23.402 -5.266 -14.978 1.00 92.62 154 SER A O 1
ATOM 1201 N N . ASP A 1 155 ? 23.368 -4.373 -17.044 1.00 91.81 155 ASP A N 1
ATOM 1202 C CA . ASP A 1 155 ? 23.708 -3.022 -16.599 1.00 91.81 155 ASP A CA 1
ATOM 1203 C C . ASP A 1 155 ? 22.494 -2.404 -15.907 1.00 91.81 155 ASP A C 1
ATOM 1205 O O . ASP A 1 155 ? 22.633 -1.788 -14.858 1.00 91.81 155 ASP A O 1
ATOM 1209 N N . TRP A 1 156 ? 21.281 -2.615 -16.429 1.00 93.50 156 TRP A N 1
ATOM 1210 C CA . TRP A 1 156 ? 20.071 -2.144 -15.752 1.00 93.50 156 TRP A CA 1
ATOM 1211 C C . TRP A 1 156 ? 19.905 -2.817 -14.382 1.00 93.50 156 TRP A C 1
ATOM 1213 O O . TRP A 1 156 ? 19.693 -2.122 -13.394 1.00 93.50 156 TRP A O 1
ATOM 1223 N N . ALA A 1 157 ? 20.109 -4.132 -14.295 1.00 94.75 157 ALA A N 1
ATOM 1224 C CA . ALA A 1 157 ? 20.064 -4.891 -13.046 1.00 94.75 157 ALA A CA 1
ATOM 1225 C C . ALA A 1 157 ? 21.021 -4.310 -11.992 1.00 94.75 157 ALA A C 1
ATOM 1227 O O . ALA A 1 157 ? 20.607 -3.892 -10.912 1.00 94.75 157 ALA A O 1
ATOM 1228 N N . SER A 1 158 ? 22.291 -4.150 -12.373 1.00 93.69 158 SER A N 1
ATOM 1229 C CA . SER A 1 158 ? 23.325 -3.590 -11.498 1.00 93.69 158 SER A CA 1
ATOM 1230 C C . SER A 1 158 ? 22.999 -2.151 -11.048 1.00 93.69 158 SER A C 1
ATOM 1232 O O . SER A 1 158 ? 23.427 -1.722 -9.978 1.00 93.69 158 SER A O 1
ATOM 1234 N N . LEU A 1 159 ? 22.240 -1.394 -11.848 1.00 94.44 159 LEU A N 1
ATOM 1235 C CA . LEU A 1 159 ? 21.842 -0.023 -11.537 1.00 94.44 159 LEU A CA 1
ATOM 1236 C C . LEU A 1 159 ? 20.659 0.024 -10.576 1.00 94.44 159 LEU A C 1
ATOM 1238 O O . LEU A 1 159 ? 20.643 0.864 -9.680 1.00 94.44 159 LEU A O 1
ATOM 1242 N N . VAL A 1 160 ? 19.692 -0.878 -10.756 1.00 95.81 160 VAL A N 1
ATOM 1243 C CA . VAL A 1 160 ? 18.574 -1.070 -9.828 1.00 95.81 160 VAL A CA 1
ATOM 1244 C C . VAL A 1 160 ? 19.114 -1.425 -8.446 1.00 95.81 160 VAL A C 1
ATOM 1246 O O . VAL A 1 160 ? 18.779 -0.730 -7.492 1.00 95.81 160 VAL A O 1
ATOM 1249 N N . ASP A 1 161 ? 20.023 -2.400 -8.347 1.00 95.06 161 ASP A N 1
ATOM 1250 C CA . ASP A 1 161 ? 20.667 -2.757 -7.074 1.00 95.06 161 ASP A CA 1
ATOM 1251 C C . ASP A 1 161 ? 21.420 -1.569 -6.465 1.00 95.06 161 ASP A C 1
ATOM 1253 O O . ASP A 1 161 ? 21.261 -1.253 -5.284 1.00 95.06 161 ASP A O 1
ATOM 1257 N N . PHE A 1 162 ? 22.225 -0.867 -7.272 1.00 94.19 162 PHE A N 1
ATOM 1258 C CA . PHE A 1 162 ? 22.990 0.279 -6.790 1.00 94.19 162 PHE A CA 1
ATOM 1259 C C . PHE A 1 162 ? 22.082 1.383 -6.236 1.00 94.19 162 PHE A C 1
ATOM 1261 O O . PHE A 1 162 ? 22.308 1.853 -5.119 1.00 94.19 162 PHE A O 1
ATOM 1268 N N . LEU A 1 163 ? 21.062 1.798 -6.994 1.00 94.38 163 LEU A N 1
ATOM 1269 C CA . LEU A 1 163 ? 20.126 2.833 -6.560 1.00 94.38 163 LEU A CA 1
ATOM 1270 C C . LEU A 1 163 ? 19.328 2.378 -5.338 1.00 94.38 163 LEU A C 1
ATOM 1272 O O . LEU A 1 163 ? 19.123 3.184 -4.439 1.00 94.38 163 LEU A O 1
ATOM 1276 N N . ALA A 1 164 ? 18.929 1.108 -5.259 1.00 93.69 164 ALA A N 1
ATOM 1277 C CA . ALA A 1 164 ? 18.143 0.615 -4.136 1.00 93.69 164 ALA A CA 1
ATOM 1278 C C . ALA A 1 164 ? 18.943 0.672 -2.831 1.00 93.69 164 ALA A C 1
ATOM 1280 O O . ALA A 1 164 ? 18.477 1.220 -1.840 1.00 93.69 164 ALA A O 1
ATOM 1281 N N . PHE A 1 165 ? 20.196 0.210 -2.833 1.00 91.88 165 PHE A N 1
ATOM 1282 C CA . PHE A 1 165 ? 21.028 0.254 -1.627 1.00 91.88 165 PHE A CA 1
ATOM 1283 C C . PHE A 1 165 ? 21.460 1.671 -1.223 1.00 91.88 165 PHE A C 1
ATOM 1285 O O . PHE A 1 165 ? 21.584 1.942 -0.024 1.00 91.88 165 PHE A O 1
ATOM 1292 N N . ASN A 1 166 ? 21.693 2.562 -2.193 1.00 90.62 166 ASN A N 1
ATOM 1293 C CA . ASN A 1 166 ? 22.250 3.898 -1.944 1.00 90.62 166 ASN A CA 1
ATOM 1294 C C . ASN A 1 166 ? 21.198 5.016 -1.869 1.00 90.62 166 ASN A C 1
ATOM 1296 O O . ASN A 1 166 ? 21.513 6.091 -1.370 1.00 90.62 166 ASN A O 1
ATOM 1300 N N . CYS A 1 167 ? 19.967 4.783 -2.324 1.00 92.12 167 CYS A N 1
ATOM 1301 C CA . CYS A 1 167 ? 18.883 5.767 -2.337 1.00 92.12 167 CYS A CA 1
ATOM 1302 C C . CYS A 1 167 ? 17.597 5.227 -1.681 1.00 92.12 167 CYS A C 1
ATOM 1304 O O . CYS A 1 167 ? 16.494 5.390 -2.204 1.00 92.12 167 CYS A O 1
ATOM 1306 N N . GLN A 1 168 ? 17.755 4.595 -0.518 1.00 88.69 168 GLN A N 1
ATOM 1307 C CA . GLN A 1 168 ? 16.673 4.058 0.317 1.00 88.69 168 GLN A CA 1
ATOM 1308 C C . GLN A 1 168 ? 16.403 4.913 1.567 1.00 88.69 168 GLN A C 1
ATOM 1310 O O . GLN A 1 168 ? 17.106 5.887 1.855 1.00 88.69 168 GLN A O 1
ATOM 1315 N N . ALA A 1 169 ? 15.428 4.478 2.372 1.00 79.12 169 ALA A N 1
ATOM 1316 C CA . ALA A 1 169 ? 15.014 5.132 3.609 1.00 79.12 169 ALA A CA 1
ATOM 1317 C C . ALA A 1 169 ? 16.166 5.391 4.603 1.00 79.12 169 ALA A C 1
ATOM 1319 O O . ALA A 1 169 ? 16.186 6.444 5.237 1.00 79.12 169 ALA A O 1
ATOM 1320 N N . THR A 1 170 ? 17.163 4.499 4.708 1.00 82.81 170 THR A N 1
ATOM 1321 C CA . THR A 1 170 ? 18.338 4.703 5.589 1.00 82.81 170 THR A CA 1
ATOM 1322 C C . THR A 1 170 ? 19.195 5.909 5.192 1.00 82.81 170 THR A C 1
ATOM 1324 O O . THR A 1 170 ? 19.921 6.445 6.025 1.00 82.81 170 THR A O 1
ATOM 1327 N N . GLN A 1 171 ? 19.078 6.364 3.942 1.00 83.38 171 GLN A N 1
ATOM 1328 C CA . GLN A 1 171 ? 19.733 7.557 3.401 1.00 83.38 171 GLN A CA 1
ATOM 1329 C C . GLN A 1 171 ? 18.788 8.769 3.355 1.00 83.38 171 GLN A C 1
ATOM 1331 O O . GLN A 1 171 ? 19.101 9.771 2.716 1.00 83.38 171 GLN A O 1
ATOM 1336 N N . ASN A 1 172 ? 17.623 8.684 4.013 1.00 84.25 172 ASN A N 1
ATOM 1337 C CA . ASN A 1 172 ? 16.551 9.681 3.945 1.00 84.25 172 ASN A CA 1
ATOM 1338 C C . ASN A 1 172 ? 16.114 9.998 2.497 1.00 84.25 172 ASN A C 1
ATOM 1340 O O . ASN A 1 172 ? 15.797 11.146 2.163 1.00 84.25 172 ASN A O 1
ATOM 1344 N N . ALA A 1 173 ? 16.150 8.971 1.642 1.00 85.69 173 ALA A N 1
ATOM 1345 C CA . ALA A 1 173 ? 15.756 9.038 0.246 1.00 85.69 173 ALA A CA 1
ATOM 1346 C C . ALA A 1 173 ? 14.543 8.141 -0.031 1.00 85.69 173 ALA A C 1
ATOM 1348 O O . ALA A 1 173 ? 14.391 7.083 0.588 1.00 85.69 173 ALA A O 1
ATOM 1349 N N . HIS A 1 174 ? 13.710 8.554 -0.988 1.00 87.50 174 HIS A N 1
ATOM 1350 C CA . HIS A 1 174 ? 12.516 7.816 -1.426 1.00 87.50 174 HIS A CA 1
ATOM 1351 C C . HIS A 1 174 ? 12.705 7.117 -2.782 1.00 87.50 174 HIS A C 1
ATOM 1353 O O . HIS A 1 174 ? 11.769 6.580 -3.369 1.00 87.50 174 HIS A O 1
ATOM 1359 N N . GLY A 1 175 ? 13.937 7.115 -3.283 1.00 92.12 175 GLY A N 1
ATOM 1360 C CA . GLY A 1 175 ? 14.288 6.616 -4.598 1.00 92.12 175 GLY A CA 1
ATOM 1361 C C . GLY A 1 175 ? 15.504 7.340 -5.157 1.00 92.12 175 GLY A C 1
ATOM 1362 O O . GLY A 1 175 ? 16.086 8.226 -4.521 1.00 92.12 175 GLY A O 1
ATOM 1363 N N . GLY A 1 176 ? 15.888 6.973 -6.372 1.00 92.56 176 GLY A N 1
ATOM 1364 C CA . GLY A 1 176 ? 17.029 7.560 -7.051 1.00 92.56 176 GLY A CA 1
ATOM 1365 C C . GLY A 1 176 ? 16.870 7.614 -8.560 1.00 92.56 176 GLY A C 1
ATOM 1366 O O . GLY A 1 176 ? 16.057 6.921 -9.164 1.00 92.56 176 GLY A O 1
ATOM 1367 N N . LEU A 1 177 ? 17.692 8.451 -9.174 1.00 93.62 177 LEU A N 1
ATOM 1368 C CA . LEU A 1 177 ? 17.738 8.696 -10.603 1.00 93.62 177 LEU A CA 1
ATOM 1369 C C . LEU A 1 177 ? 19.168 8.520 -11.085 1.00 93.62 177 LEU A C 1
ATOM 1371 O O . LEU A 1 177 ? 20.079 9.159 -10.563 1.00 93.62 177 LEU A O 1
ATOM 1375 N N . CYS A 1 178 ? 19.359 7.728 -12.129 1.00 94.44 178 CYS A N 1
ATOM 1376 C CA . CYS A 1 178 ? 20.591 7.720 -12.895 1.00 94.44 178 CYS A CA 1
ATOM 1377 C C . CYS A 1 178 ? 20.321 8.244 -14.301 1.00 94.44 178 CYS A C 1
ATOM 1379 O O . CYS A 1 178 ? 19.516 7.674 -15.034 1.00 94.44 178 CYS A O 1
ATOM 1381 N N . VAL A 1 179 ? 21.002 9.323 -14.679 1.00 91.00 179 VAL A N 1
ATOM 1382 C CA . VAL A 1 179 ? 20.893 9.926 -16.012 1.00 91.00 179 VAL A CA 1
ATOM 1383 C C . VAL A 1 179 ? 22.173 9.658 -16.790 1.00 91.00 179 VAL A C 1
ATOM 1385 O O . VAL A 1 179 ? 23.270 9.853 -16.260 1.00 91.00 179 VAL A O 1
ATOM 1388 N N . ALA A 1 180 ? 22.044 9.257 -18.054 1.00 90.69 180 ALA A N 1
ATOM 1389 C CA . ALA A 1 180 ? 23.173 9.153 -18.971 1.00 90.69 180 ALA A CA 1
ATOM 1390 C C . ALA A 1 180 ? 23.962 10.471 -19.028 1.00 90.69 180 ALA A C 1
ATOM 1392 O O . ALA A 1 180 ? 23.368 11.549 -19.017 1.00 90.69 180 ALA A O 1
ATOM 1393 N N . GLN A 1 181 ? 25.289 10.413 -19.173 1.00 87.69 181 GLN A N 1
ATOM 1394 C CA . GLN A 1 181 ? 26.115 11.619 -19.362 1.00 87.69 181 GLN A CA 1
ATOM 1395 C C . GLN A 1 181 ? 25.665 12.497 -20.539 1.00 87.69 181 GLN A C 1
ATOM 1397 O O . GLN A 1 181 ? 25.792 13.715 -20.484 1.00 87.69 181 GLN A O 1
ATOM 1402 N N . ASP A 1 182 ? 25.136 11.883 -21.596 1.00 85.56 182 ASP A N 1
ATOM 1403 C CA . ASP A 1 182 ? 24.607 12.576 -22.773 1.00 85.56 182 ASP A CA 1
ATOM 1404 C C . ASP A 1 182 ? 23.105 12.901 -22.670 1.00 85.56 182 ASP A C 1
ATOM 1406 O O . ASP A 1 182 ? 22.519 13.407 -23.625 1.00 85.56 182 ASP A O 1
ATOM 1410 N N . GLY A 1 183 ? 22.475 12.605 -21.528 1.00 86.75 183 GLY A N 1
ATOM 1411 C CA . GLY A 1 183 ? 21.067 12.883 -21.254 1.00 86.75 183 GLY A CA 1
ATOM 1412 C C . GLY A 1 183 ? 20.071 12.086 -22.097 1.00 86.75 183 GLY A C 1
ATOM 1413 O O . GLY A 1 183 ? 18.884 12.389 -22.061 1.00 86.75 183 GLY A O 1
ATOM 1414 N N . ARG A 1 184 ? 20.512 11.085 -22.870 1.00 89.38 184 ARG A N 1
ATOM 1415 C CA . ARG A 1 184 ? 19.632 10.362 -23.804 1.00 89.38 184 ARG A CA 1
ATOM 1416 C C . ARG A 1 184 ? 18.730 9.327 -23.151 1.00 89.38 184 ARG A C 1
ATOM 1418 O O . ARG A 1 184 ? 17.778 8.872 -23.775 1.00 89.38 184 ARG A O 1
ATOM 1425 N N . TRP A 1 185 ? 19.035 8.917 -21.933 1.00 91.75 185 TRP A N 1
ATOM 1426 C CA . TRP A 1 185 ? 18.201 8.008 -21.166 1.00 91.75 185 TRP A CA 1
ATOM 1427 C C . TRP A 1 185 ? 18.361 8.302 -19.684 1.00 91.75 185 TRP A C 1
ATOM 1429 O O . TRP A 1 185 ? 19.372 8.863 -19.243 1.00 91.75 185 TRP A O 1
ATOM 1439 N N . PHE A 1 186 ? 17.365 7.891 -18.917 1.00 93.31 186 PHE A N 1
ATOM 1440 C CA . PHE A 1 186 ? 17.509 7.777 -17.481 1.00 93.31 186 PHE A CA 1
ATOM 1441 C C . PHE A 1 186 ? 16.814 6.524 -16.977 1.00 93.31 186 PHE A C 1
ATOM 1443 O O . PHE A 1 186 ? 15.843 6.043 -17.567 1.00 93.31 186 PHE A O 1
ATOM 1450 N N . VAL A 1 187 ? 17.326 6.028 -15.859 1.00 94.56 187 VAL A N 1
ATOM 1451 C CA . VAL A 1 187 ? 16.661 5.019 -15.054 1.00 94.56 187 VAL A CA 1
ATOM 1452 C C . VAL A 1 187 ? 16.298 5.647 -13.728 1.00 94.56 187 VAL A C 1
ATOM 1454 O O . VAL A 1 187 ? 17.149 6.236 -13.059 1.00 94.56 187 VAL A O 1
ATOM 1457 N N . GLN A 1 188 ? 15.034 5.520 -13.364 1.00 94.50 188 GLN A N 1
ATOM 1458 C CA . GLN A 1 188 ? 14.533 5.949 -12.074 1.00 94.50 188 GLN A CA 1
ATOM 1459 C C . GLN A 1 188 ? 14.157 4.717 -11.260 1.00 94.50 188 GLN A C 1
ATOM 1461 O O . GLN A 1 188 ? 13.605 3.750 -11.785 1.00 94.50 188 GLN A O 1
ATOM 1466 N N . LEU A 1 189 ? 14.475 4.758 -9.978 1.00 95.06 189 LEU A N 1
ATOM 1467 C CA . LEU A 1 189 ? 14.032 3.810 -8.980 1.00 95.06 189 LEU A CA 1
ATOM 1468 C C . LEU A 1 189 ? 13.202 4.587 -7.971 1.00 95.06 189 LEU A C 1
ATOM 1470 O O . LEU A 1 189 ? 13.655 5.609 -7.462 1.00 95.06 189 LEU A O 1
ATOM 1474 N N . THR A 1 190 ? 12.008 4.109 -7.684 1.00 91.81 190 THR A N 1
ATOM 1475 C CA . THR A 1 190 ? 11.174 4.660 -6.625 1.00 91.81 190 THR A CA 1
ATOM 1476 C C . THR A 1 190 ? 10.641 3.514 -5.792 1.00 91.81 190 THR A C 1
ATOM 1478 O O . THR A 1 190 ? 10.617 2.358 -6.240 1.00 91.81 190 THR A O 1
ATOM 1481 N N . SER A 1 191 ? 10.210 3.832 -4.580 1.00 86.00 191 SER A N 1
ATOM 1482 C CA . SER A 1 191 ? 9.277 2.945 -3.918 1.00 86.00 191 SER A CA 1
ATOM 1483 C C . SER A 1 191 ? 8.064 2.847 -4.836 1.00 86.00 191 SER A C 1
ATOM 1485 O O . SER A 1 191 ? 7.407 3.852 -5.119 1.00 86.00 191 SER A O 1
ATOM 1487 N N . ALA A 1 192 ? 7.745 1.639 -5.300 1.00 68.94 192 ALA A N 1
ATOM 1488 C CA . ALA A 1 192 ? 6.342 1.300 -5.367 1.00 68.94 192 ALA A CA 1
ATOM 1489 C C . ALA A 1 192 ? 5.843 1.400 -3.922 1.00 68.94 192 ALA A C 1
ATOM 1491 O O . ALA A 1 192 ? 5.529 0.415 -3.270 1.00 68.94 192 ALA A O 1
ATOM 1492 N N . GLN A 1 193 ? 5.591 2.635 -3.481 1.00 54.03 193 GLN A N 1
ATOM 1493 C CA . GLN A 1 193 ? 4.355 2.854 -2.772 1.00 54.03 193 GLN A CA 1
ATOM 1494 C C . GLN A 1 193 ? 3.344 2.042 -3.554 1.00 54.03 193 GLN A C 1
ATOM 1496 O O . GLN A 1 193 ? 3.418 1.995 -4.795 1.00 54.03 193 GLN A O 1
ATOM 1501 N N . VAL A 1 194 ? 2.503 1.302 -2.855 1.00 37.31 194 VAL A N 1
ATOM 1502 C CA . VAL A 1 194 ? 1.316 0.777 -3.490 1.00 37.31 194 VAL A CA 1
ATOM 1503 C C . VAL A 1 194 ? 0.586 2.025 -3.993 1.00 37.31 194 VAL A C 1
ATOM 1505 O O . VAL A 1 194 ? -0.249 2.582 -3.298 1.00 37.31 194 VAL A O 1
ATOM 1508 N N . LEU A 1 195 ? 0.978 2.489 -5.188 1.00 36.56 195 LEU A N 1
ATOM 1509 C CA . LEU A 1 195 ? 0.166 3.065 -6.217 1.00 36.56 195 LEU A CA 1
ATOM 1510 C C . LEU A 1 195 ? -0.839 1.960 -6.335 1.00 36.56 195 LEU A C 1
ATOM 1512 O O . LEU A 1 195 ? -0.616 0.925 -6.984 1.00 36.56 195 LEU A O 1
ATOM 1516 N N . SER A 1 196 ? -1.866 2.102 -5.505 1.00 34.72 196 SER A N 1
ATOM 1517 C CA . SER A 1 196 ? -3.050 1.327 -5.667 1.00 34.72 196 SER A CA 1
ATOM 1518 C C . SER A 1 196 ? -3.347 1.484 -7.145 1.00 34.72 196 SER A C 1
ATOM 1520 O O . SER A 1 196 ? -3.227 2.572 -7.707 1.00 34.72 196 SER A O 1
ATOM 1522 N N . SER A 1 197 ? -3.458 0.330 -7.805 1.00 27.27 197 SER A N 1
ATOM 1523 C CA . SER A 1 197 ? -3.583 0.191 -9.254 1.00 27.27 197 SER A CA 1
ATOM 1524 C C . SER A 1 197 ? -4.318 1.384 -9.873 1.00 27.27 197 SER A C 1
ATOM 1526 O O . SER A 1 197 ? -5.219 1.882 -9.201 1.00 27.27 197 SER A O 1
ATOM 1528 N N . PRO A 1 198 ? -4.083 1.763 -11.140 1.00 32.06 198 PRO A N 1
ATOM 1529 C CA . PRO A 1 198 ? -4.642 2.967 -11.777 1.00 32.06 198 PRO A CA 1
ATOM 1530 C C . PRO A 1 198 ? -6.189 3.063 -11.901 1.00 32.06 198 PRO A C 1
ATOM 1532 O O . PRO A 1 198 ? -6.736 3.754 -12.749 1.00 32.06 198 PRO A O 1
ATOM 1535 N N . ALA A 1 199 ? -6.937 2.427 -11.006 1.00 34.44 199 ALA A N 1
ATOM 1536 C CA . ALA A 1 199 ? -8.121 2.974 -10.356 1.00 34.44 199 ALA A CA 1
ATOM 1537 C C . ALA A 1 199 ? -7.829 4.078 -9.293 1.00 34.44 199 ALA A C 1
ATOM 1539 O O . ALA A 1 199 ? -8.698 4.355 -8.467 1.00 34.44 199 ALA A O 1
ATOM 1540 N N . GLU A 1 200 ? -6.665 4.742 -9.291 1.00 37.47 200 GLU A N 1
ATOM 1541 C CA . GLU A 1 200 ? -6.259 5.748 -8.282 1.00 37.47 200 GLU A CA 1
ATOM 1542 C C . GLU A 1 200 ? -6.874 7.156 -8.427 1.00 37.47 200 GLU A C 1
ATOM 1544 O O . GLU A 1 200 ? -6.353 8.140 -7.923 1.00 37.47 200 GLU A O 1
ATOM 1549 N N . ASN A 1 201 ? -8.071 7.241 -9.008 1.00 39.50 201 ASN A N 1
ATOM 1550 C CA . ASN A 1 201 ? -9.053 8.274 -8.643 1.00 39.50 201 ASN A CA 1
ATOM 1551 C C . ASN A 1 201 ? -10.177 7.681 -7.771 1.00 39.50 201 ASN A C 1
ATOM 1553 O O . ASN A 1 201 ? -11.307 8.167 -7.780 1.00 39.50 201 ASN A O 1
ATOM 1557 N N . GLY A 1 202 ? -9.919 6.557 -7.100 1.00 43.44 202 GLY A N 1
ATOM 1558 C CA . GLY A 1 202 ? -10.921 5.761 -6.392 1.00 43.44 202 GLY A CA 1
ATOM 1559 C C . GLY A 1 202 ? -10.557 5.410 -4.954 1.00 43.44 202 GLY A C 1
ATOM 1560 O O . GLY A 1 202 ? -11.314 4.669 -4.329 1.00 43.44 202 GLY A O 1
ATOM 1561 N N . PHE A 1 203 ? -9.447 5.920 -4.403 1.00 50.53 203 PHE A N 1
ATOM 1562 C CA . PHE A 1 203 ? -9.219 5.759 -2.972 1.00 50.53 203 PHE A CA 1
ATOM 1563 C C . PHE A 1 203 ? -10.236 6.607 -2.208 1.00 50.53 203 PHE A C 1
ATOM 1565 O O . PHE A 1 203 ? -10.388 7.809 -2.435 1.00 50.53 203 PHE A O 1
ATOM 1572 N N . CYS A 1 204 ? -10.946 5.953 -1.296 1.00 58.09 204 CYS A N 1
ATOM 1573 C CA . CYS A 1 204 ? -11.831 6.600 -0.352 1.00 58.09 204 CYS A CA 1
ATOM 1574 C C . CYS A 1 204 ? -11.059 7.515 0.588 1.00 58.09 204 CYS A C 1
ATOM 1576 O O . CYS A 1 204 ? -10.731 7.114 1.706 1.00 58.09 204 CYS A O 1
ATOM 1578 N N . ASP A 1 205 ? -10.825 8.761 0.193 1.00 68.19 205 ASP A N 1
ATOM 1579 C CA . ASP A 1 205 ? -10.591 9.777 1.200 1.00 68.19 205 ASP A CA 1
ATOM 1580 C C . ASP A 1 205 ? -11.871 9.905 2.022 1.00 68.19 205 ASP A C 1
ATOM 1582 O O . ASP A 1 205 ? -12.864 10.488 1.599 1.00 68.19 205 ASP A O 1
ATOM 1586 N N . VAL A 1 206 ? -11.858 9.294 3.204 1.00 66.38 206 VAL A N 1
ATOM 1587 C CA . VAL A 1 206 ? -12.959 9.314 4.171 1.00 66.38 206 VAL A CA 1
ATOM 1588 C C . VAL A 1 206 ? -13.383 10.740 4.534 1.00 66.38 206 VAL A C 1
ATOM 1590 O O . VAL A 1 206 ? -14.514 10.935 4.973 1.00 66.38 206 VAL A O 1
ATOM 1593 N N . ASN A 1 207 ? -12.504 11.728 4.343 1.00 67.31 207 ASN A N 1
ATOM 1594 C CA . ASN A 1 207 ? -12.795 13.142 4.552 1.00 67.31 207 ASN A CA 1
ATOM 1595 C C . ASN A 1 207 ? -13.411 13.801 3.300 1.00 67.31 207 ASN A C 1
ATOM 1597 O O . ASN A 1 207 ? -14.138 14.780 3.440 1.00 67.31 207 ASN A O 1
ATOM 1601 N N . ASN A 1 208 ? -13.185 13.238 2.106 1.00 67.06 208 ASN A N 1
ATOM 1602 C CA . ASN A 1 208 ? -13.709 13.702 0.812 1.00 67.06 208 ASN A CA 1
ATOM 1603 C C . ASN A 1 208 ? -14.688 12.706 0.150 1.00 67.06 208 ASN A C 1
ATOM 1605 O O . ASN A 1 208 ? -14.925 12.756 -1.059 1.00 67.06 208 ASN A O 1
ATOM 1609 N N . ALA A 1 209 ? -15.263 11.778 0.915 1.00 71.31 209 ALA A N 1
ATOM 1610 C CA . ALA A 1 209 ? -16.123 10.738 0.366 1.00 71.31 209 ALA A CA 1
ATOM 1611 C C . ALA A 1 209 ? -17.404 11.324 -0.251 1.00 71.31 209 ALA A C 1
ATOM 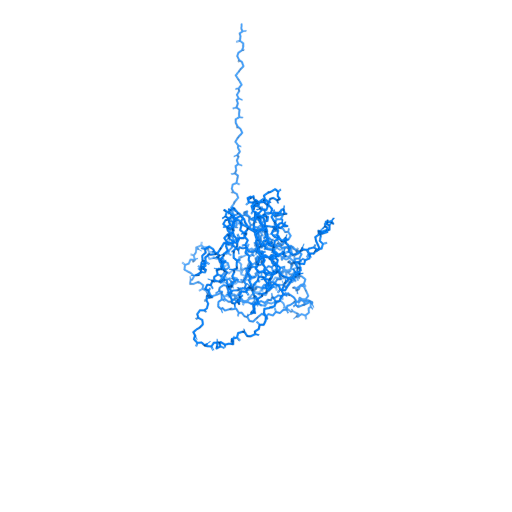1613 O O . ALA A 1 209 ? -18.030 12.218 0.320 1.00 71.31 209 ALA A O 1
ATOM 1614 N N . ALA A 1 210 ? -17.837 10.774 -1.393 1.00 70.44 210 ALA A N 1
ATOM 1615 C CA . ALA A 1 210 ? -19.017 11.262 -2.120 1.00 70.44 210 ALA A CA 1
ATOM 1616 C C . ALA A 1 210 ? -20.308 11.183 -1.302 1.00 70.44 210 ALA A C 1
ATOM 1618 O O . ALA A 1 210 ? -21.224 11.979 -1.506 1.00 70.44 210 ALA A O 1
ATOM 1619 N N . SER A 1 211 ? -20.406 10.217 -0.389 1.00 79.25 211 SER A N 1
ATOM 1620 C CA . SER A 1 211 ? -21.536 10.137 0.525 1.00 79.25 211 SER A CA 1
ATOM 1621 C C . SER A 1 211 ? -21.135 9.537 1.866 1.00 79.25 211 SER A C 1
ATOM 1623 O O . SER A 1 211 ? -20.395 8.557 1.945 1.00 79.25 211 SER A O 1
ATOM 1625 N N . ARG A 1 212 ? -21.659 10.144 2.932 1.00 88.50 212 ARG A N 1
ATOM 1626 C CA . ARG A 1 212 ? -21.558 9.680 4.315 1.00 88.50 212 ARG A CA 1
ATOM 1627 C C . ARG A 1 212 ? -22.943 9.227 4.760 1.00 88.50 212 ARG A C 1
ATOM 1629 O O . ARG A 1 212 ? -23.914 9.967 4.591 1.00 88.50 212 ARG A O 1
ATOM 1636 N N . SER A 1 213 ? -23.057 8.024 5.319 1.00 88.44 213 SER A N 1
ATOM 1637 C CA . SER A 1 213 ? -24.317 7.572 5.909 1.00 88.44 213 SER A CA 1
ATOM 1638 C C . SER A 1 213 ? -24.688 8.434 7.113 1.00 88.44 213 SER A C 1
ATOM 1640 O O . SER A 1 213 ? -23.844 9.096 7.719 1.00 88.44 213 SER A O 1
ATOM 1642 N N . LYS A 1 214 ? -25.953 8.368 7.534 1.00 90.00 214 LYS A N 1
ATOM 1643 C CA . LYS A 1 214 ? -26.345 8.909 8.837 1.00 90.00 214 LYS A CA 1
ATOM 1644 C C . LYS A 1 214 ? -25.488 8.259 9.930 1.00 90.00 214 LYS A C 1
ATOM 1646 O O . LYS A 1 214 ? -25.420 7.030 9.995 1.00 90.00 214 LYS A O 1
ATOM 1651 N N . SER A 1 215 ? -24.865 9.078 10.773 1.00 93.06 215 SER A N 1
ATOM 1652 C CA . SER A 1 215 ? -24.104 8.598 11.923 1.00 93.06 215 SER A CA 1
ATOM 1653 C C . SER A 1 215 ? -25.005 7.874 12.924 1.00 93.06 215 SER A C 1
ATOM 1655 O O . SER A 1 215 ? -26.166 8.236 13.143 1.00 93.06 215 SER A O 1
ATOM 1657 N N . SER A 1 216 ? -24.438 6.863 13.566 1.00 95.88 216 SER A N 1
ATOM 1658 C CA . SER A 1 216 ? -24.994 6.169 14.723 1.00 95.88 216 SER A CA 1
ATOM 1659 C C . SER A 1 216 ? -23.983 6.205 15.866 1.00 95.88 216 SER A C 1
ATOM 1661 O O . SER A 1 216 ? -22.809 6.477 15.639 1.00 95.88 216 SER A O 1
ATOM 1663 N N . TRP A 1 217 ? -24.435 5.954 17.093 1.00 97.38 217 TRP A N 1
ATOM 1664 C CA . TRP A 1 217 ? -23.576 6.006 18.275 1.00 97.38 217 TRP A CA 1
ATOM 1665 C C . TRP A 1 217 ? -23.592 4.663 19.006 1.00 97.38 217 TRP A C 1
ATOM 1667 O O . TRP A 1 217 ? -24.663 4.115 19.313 1.00 97.38 217 TRP A O 1
ATOM 1677 N N . ILE A 1 218 ? -22.405 4.122 19.275 1.00 97.19 218 ILE A N 1
ATOM 1678 C CA . ILE A 1 218 ? -22.215 2.832 19.949 1.00 97.19 218 ILE A CA 1
ATOM 1679 C C . ILE A 1 218 ? -21.519 3.003 21.305 1.00 97.19 218 ILE A C 1
ATOM 1681 O O . ILE A 1 218 ? -21.136 4.104 21.696 1.00 97.19 218 ILE A O 1
ATOM 1685 N N . GLY A 1 219 ? -21.405 1.895 22.037 1.00 96.50 219 GLY A N 1
ATOM 1686 C CA . GLY A 1 219 ? -20.863 1.855 23.392 1.00 96.50 219 GLY A CA 1
ATOM 1687 C C . GLY A 1 219 ? -21.895 2.114 24.481 1.00 96.50 219 GLY A C 1
ATOM 1688 O O . GLY A 1 219 ? -23.029 2.523 24.206 1.00 96.50 219 GLY A O 1
ATOM 1689 N N . LYS A 1 220 ? -21.484 1.833 25.722 1.00 96.44 220 LYS A N 1
ATOM 1690 C CA . LYS A 1 220 ? -22.303 1.996 26.929 1.00 96.44 220 LYS A CA 1
ATOM 1691 C C . LYS A 1 220 ? -22.771 3.443 27.093 1.00 96.44 220 LYS A C 1
ATOM 1693 O O . LYS A 1 220 ? -23.950 3.675 27.336 1.00 96.44 220 LYS A O 1
ATOM 1698 N N . ASP A 1 221 ? -21.863 4.388 26.859 1.00 97.31 221 ASP A N 1
ATOM 1699 C CA . ASP A 1 221 ? -22.110 5.825 27.017 1.00 97.31 221 ASP A CA 1
ATOM 1700 C C . ASP A 1 221 ? -22.550 6.514 25.715 1.00 97.31 221 ASP A C 1
ATOM 1702 O O . ASP A 1 221 ? -22.735 7.728 25.693 1.00 97.31 221 ASP A O 1
ATOM 1706 N N . LYS A 1 222 ? -22.723 5.757 24.618 1.00 97.50 222 LYS A N 1
ATOM 1707 C CA . LYS A 1 222 ? -23.111 6.284 23.294 1.00 97.50 222 LYS A CA 1
ATOM 1708 C C . LYS A 1 222 ? -22.211 7.424 22.805 1.00 97.50 222 LYS A C 1
ATOM 1710 O O . LYS A 1 222 ? -22.681 8.383 22.203 1.00 97.50 222 LYS A O 1
ATOM 1715 N N . ASN A 1 223 ? -20.913 7.299 23.056 1.00 97.50 223 ASN A N 1
ATOM 1716 C CA . ASN A 1 223 ? -19.905 8.322 22.792 1.00 97.50 223 ASN A CA 1
ATOM 1717 C C . ASN A 1 223 ? -19.008 8.015 21.584 1.00 97.50 223 ASN A C 1
ATOM 1719 O O . ASN A 1 223 ? -18.245 8.886 21.182 1.00 97.50 223 ASN A O 1
ATOM 1723 N N . VAL A 1 224 ? -19.109 6.826 20.983 1.00 97.69 224 VAL A N 1
ATOM 1724 C CA . VAL A 1 224 ? -18.348 6.458 19.779 1.00 97.69 224 VAL A CA 1
ATOM 1725 C C . VAL A 1 224 ? -19.228 6.616 18.549 1.00 97.69 224 VAL A C 1
ATOM 1727 O O . VAL A 1 224 ? -20.247 5.929 18.420 1.00 97.69 224 VAL A O 1
ATOM 1730 N N . GLU A 1 225 ? -18.836 7.520 17.653 1.00 97.12 225 GLU A N 1
ATOM 1731 C CA . GLU A 1 225 ? -19.542 7.761 16.397 1.00 97.12 225 GLU A CA 1
ATOM 1732 C C . GLU A 1 225 ? -19.193 6.663 15.388 1.00 97.12 225 GLU A C 1
ATOM 1734 O O . GLU A 1 225 ? -18.021 6.345 15.199 1.00 97.12 225 GLU A O 1
ATOM 1739 N N . VAL A 1 226 ? -20.202 6.104 14.717 1.00 95.69 226 VAL A N 1
ATOM 1740 C CA . VAL A 1 226 ? -20.054 5.110 13.649 1.00 95.69 226 VAL A CA 1
ATOM 1741 C C . VAL A 1 226 ? -20.836 5.555 12.428 1.00 95.69 226 VAL A C 1
ATOM 1743 O O . VAL A 1 226 ? -22.036 5.831 12.512 1.00 95.69 226 VAL A O 1
ATOM 1746 N N . TYR A 1 227 ? -20.175 5.576 11.282 1.00 93.56 227 TYR A N 1
ATOM 1747 C CA . TYR A 1 227 ? -20.785 5.889 9.996 1.00 93.56 227 TYR A CA 1
ATOM 1748 C C . TYR A 1 227 ? -20.095 5.099 8.889 1.00 93.56 227 TYR A C 1
ATOM 1750 O O . TYR A 1 227 ? -18.947 4.682 9.033 1.00 93.56 227 TYR A O 1
ATOM 1758 N N . THR A 1 228 ? -20.792 4.888 7.779 1.00 90.88 228 THR A N 1
ATOM 1759 C CA . THR A 1 228 ? -20.168 4.381 6.561 1.00 90.88 228 THR A CA 1
ATOM 1760 C C . THR A 1 228 ? -19.901 5.534 5.615 1.00 90.88 228 THR A C 1
ATOM 1762 O O . THR A 1 228 ? -20.656 6.510 5.568 1.00 90.88 228 THR A O 1
ATOM 1765 N N . VAL A 1 229 ? -18.827 5.425 4.849 1.00 88.81 229 VAL A N 1
ATOM 1766 C CA . VAL A 1 229 ? -18.604 6.282 3.692 1.00 88.81 229 VAL A CA 1
ATOM 1767 C C . VAL A 1 229 ? -18.609 5.426 2.438 1.00 88.81 229 VAL A C 1
ATOM 1769 O O . VAL A 1 229 ? -18.116 4.298 2.457 1.00 88.81 229 VAL A O 1
ATOM 1772 N N . SER A 1 230 ? -19.202 5.963 1.376 1.00 84.00 230 SER A N 1
ATOM 1773 C CA . SER A 1 230 ? -19.171 5.381 0.039 1.00 84.00 230 SER A CA 1
ATOM 1774 C C . SER A 1 230 ? -18.507 6.369 -0.899 1.00 84.00 230 SER A C 1
ATOM 1776 O O . SER A 1 230 ? -18.882 7.546 -0.957 1.00 84.00 230 SER A O 1
ATOM 1778 N N . CYS A 1 231 ? -17.506 5.887 -1.622 1.00 73.12 231 CYS A N 1
ATOM 1779 C CA . CYS A 1 231 ? -16.685 6.726 -2.484 1.00 73.12 231 CYS A CA 1
ATOM 1780 C C . CYS A 1 231 ? -17.096 6.532 -3.931 1.00 73.12 231 CYS A C 1
ATOM 1782 O O . CYS A 1 231 ? -17.484 5.424 -4.317 1.00 73.12 231 CYS A O 1
ATOM 1784 N N . PRO A 1 232 ? -17.057 7.607 -4.727 1.00 67.31 232 PRO A N 1
ATOM 1785 C CA . PRO A 1 232 ? -17.483 7.530 -6.104 1.00 67.31 232 PRO A CA 1
ATOM 1786 C C . PRO A 1 232 ? -16.497 6.621 -6.835 1.00 67.31 232 PRO A C 1
ATOM 1788 O O . PRO A 1 232 ? -15.291 6.853 -6.822 1.00 67.31 232 PRO A O 1
ATOM 1791 N N . THR A 1 233 ? -16.996 5.559 -7.457 1.00 62.81 233 THR A N 1
ATOM 1792 C CA . THR A 1 233 ? -16.205 4.833 -8.445 1.00 62.81 233 THR A CA 1
ATOM 1793 C C . THR A 1 233 ? -15.982 5.781 -9.611 1.00 62.81 233 THR A C 1
ATOM 1795 O O . THR A 1 233 ? -16.937 6.160 -10.286 1.00 62.81 233 THR A O 1
ATOM 1798 N N . SER A 1 234 ? -14.737 6.177 -9.859 1.00 52.47 234 SER A N 1
ATOM 1799 C CA . SER A 1 234 ? -14.349 7.113 -10.926 1.00 52.47 234 SER A CA 1
ATOM 1800 C C . SER A 1 234 ? -14.582 6.588 -12.352 1.00 52.47 234 SER A C 1
ATOM 1802 O O . SER A 1 234 ? -14.207 7.240 -13.321 1.00 52.47 234 SER A O 1
ATOM 1804 N N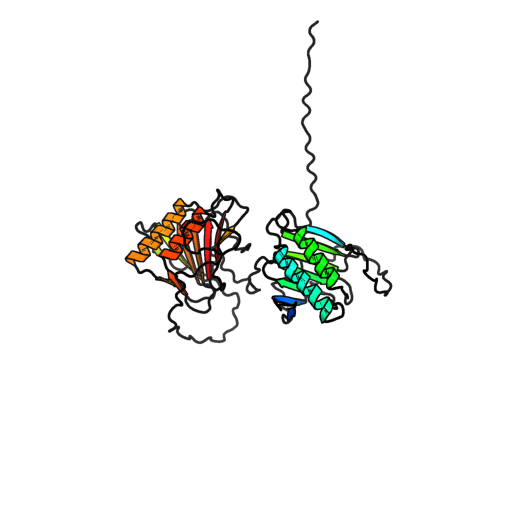 . ARG A 1 235 ? -15.286 5.462 -12.511 1.00 50.47 235 ARG A N 1
ATOM 1805 C CA . ARG A 1 235 ? -15.901 5.046 -13.770 1.00 50.47 235 ARG A CA 1
ATOM 1806 C C . ARG A 1 235 ? -17.420 5.113 -13.671 1.00 50.47 235 ARG A C 1
ATOM 1808 O O . ARG A 1 235 ? -18.068 4.179 -13.205 1.00 50.47 235 ARG A O 1
ATOM 1815 N N . GLN A 1 236 ? -17.986 6.199 -14.188 1.00 44.44 236 GLN A N 1
ATOM 1816 C CA . GLN A 1 236 ? -19.255 6.111 -14.907 1.00 44.44 236 GLN A CA 1
ATOM 1817 C C . GLN A 1 236 ? -18.966 5.383 -16.228 1.00 44.44 236 GLN A C 1
ATOM 1819 O O . GLN A 1 236 ? -18.864 6.016 -17.271 1.00 44.44 236 GLN A O 1
ATOM 1824 N N . ASP A 1 237 ? -18.746 4.066 -16.184 1.00 45.12 237 ASP A N 1
ATOM 1825 C CA . ASP A 1 237 ? -18.895 3.276 -17.406 1.00 45.12 237 ASP A CA 1
ATOM 1826 C C . ASP A 1 237 ? -20.394 3.289 -17.730 1.00 45.12 237 ASP A C 1
ATOM 1828 O O . ASP A 1 237 ? -21.230 2.850 -16.934 1.00 45.12 237 ASP A O 1
ATOM 1832 N N . ASP A 1 238 ? -20.722 3.895 -18.868 1.00 41.31 238 ASP A N 1
ATOM 1833 C CA . ASP A 1 238 ? -22.072 4.111 -19.366 1.00 41.31 238 ASP A CA 1
ATOM 1834 C C . ASP A 1 238 ? -22.896 2.811 -19.371 1.00 41.31 238 ASP A C 1
ATOM 1836 O O . ASP A 1 238 ? -22.778 1.953 -20.244 1.00 41.31 238 ASP A O 1
ATOM 1840 N N . GLY A 1 239 ? -23.798 2.689 -18.398 1.00 44.88 239 GLY A N 1
ATOM 1841 C CA . GLY A 1 239 ? -25.134 2.138 -18.623 1.00 44.88 239 GLY A CA 1
ATOM 1842 C C . GLY A 1 239 ? -25.279 0.648 -18.947 1.00 44.88 239 GLY A C 1
ATOM 1843 O O . GLY A 1 239 ? -26.388 0.240 -19.289 1.00 44.88 239 GLY A O 1
ATOM 1844 N N . GLN A 1 240 ? -24.253 -0.195 -18.814 1.00 42.66 240 GLN A N 1
ATOM 1845 C CA . GLN A 1 240 ? -24.463 -1.648 -18.839 1.00 42.66 240 GLN A CA 1
ATOM 1846 C C . GLN A 1 240 ? -24.836 -2.122 -17.437 1.00 42.66 240 GLN A C 1
ATOM 1848 O O . GLN A 1 240 ? -24.003 -2.469 -16.606 1.00 42.66 240 GLN A O 1
ATOM 1853 N N . GLU A 1 241 ? -26.145 -2.056 -17.210 1.00 42.62 241 GLU A N 1
ATOM 1854 C CA . GLU A 1 241 ? -26.960 -2.761 -16.230 1.00 42.62 241 GLU A CA 1
ATOM 1855 C C . GLU A 1 241 ? -26.337 -4.103 -15.792 1.00 42.62 241 GLU A C 1
ATOM 1857 O O . GLU A 1 241 ? -26.727 -5.180 -16.242 1.00 42.62 241 GLU A O 1
ATOM 1862 N N . LEU A 1 242 ? -25.386 -4.055 -14.853 1.00 43.88 242 LEU A N 1
ATOM 1863 C CA . LEU A 1 242 ? -25.074 -5.170 -13.966 1.00 43.88 242 LEU A CA 1
ATOM 1864 C C . LEU A 1 242 ? -26.318 -5.340 -13.097 1.00 43.88 242 LEU A C 1
ATOM 1866 O O . LEU A 1 242 ? -26.434 -4.823 -11.984 1.00 43.88 242 LEU A O 1
ATOM 1870 N N . GLN A 1 243 ? -27.320 -5.979 -13.698 1.00 42.97 243 GLN A N 1
ATOM 1871 C CA . GLN A 1 243 ? -28.557 -6.386 -13.077 1.00 42.97 243 GLN A CA 1
ATOM 1872 C C . GLN A 1 243 ? -28.192 -7.121 -11.803 1.00 42.97 243 GLN A C 1
ATOM 1874 O O . GLN A 1 243 ? -27.774 -8.272 -11.845 1.00 42.97 243 GLN A O 1
ATOM 1879 N N . ARG A 1 244 ? -28.325 -6.414 -10.678 1.00 42.62 244 ARG A N 1
ATOM 1880 C CA . ARG A 1 244 ? -29.039 -6.850 -9.478 1.00 42.62 244 ARG A CA 1
ATOM 1881 C C . ARG A 1 244 ? -29.065 -8.369 -9.297 1.00 42.62 244 ARG A C 1
ATOM 1883 O O . ARG A 1 244 ? -30.133 -8.955 -9.104 1.00 42.62 244 ARG A O 1
ATOM 1890 N N . LEU A 1 245 ? -27.889 -8.991 -9.253 1.00 41.84 245 LEU A N 1
ATOM 1891 C CA . LEU A 1 245 ? -27.709 -10.218 -8.506 1.00 41.84 245 LEU A CA 1
ATOM 1892 C C . LEU A 1 245 ? -27.945 -9.796 -7.064 1.00 41.84 245 LEU A C 1
ATOM 1894 O O . LEU A 1 245 ? -27.059 -9.289 -6.386 1.00 41.84 245 LEU A O 1
ATOM 1898 N N . THR A 1 246 ? -29.206 -9.882 -6.648 1.00 46.06 246 THR A N 1
ATOM 1899 C CA . THR A 1 246 ? -29.609 -9.699 -5.262 1.00 46.06 246 THR A CA 1
ATOM 1900 C C . THR A 1 246 ? -28.741 -10.665 -4.468 1.00 46.06 246 THR A C 1
ATOM 1902 O O . THR A 1 246 ? -28.855 -11.877 -4.677 1.00 46.06 246 THR A O 1
ATOM 1905 N N . PRO A 1 247 ? -27.817 -10.181 -3.620 1.00 45.00 247 PRO A N 1
ATOM 1906 C CA . PRO A 1 247 ? -26.904 -11.066 -2.934 1.00 45.00 247 PRO A CA 1
ATOM 1907 C C . PRO A 1 247 ? -27.731 -11.836 -1.916 1.00 45.00 247 PRO A C 1
ATOM 1909 O O . PRO A 1 247 ? -28.032 -11.364 -0.825 1.00 45.00 247 PRO A O 1
ATOM 1912 N N . ARG A 1 248 ? -28.087 -13.064 -2.276 1.00 46.84 248 ARG A N 1
ATOM 1913 C CA . ARG A 1 248 ? -28.353 -14.126 -1.308 1.00 46.84 248 ARG A CA 1
ATOM 1914 C C . ARG A 1 248 ? -27.041 -14.740 -0.809 1.00 46.84 248 ARG A C 1
ATOM 1916 O O . ARG A 1 248 ? -27.045 -15.840 -0.269 1.00 46.84 248 ARG A O 1
ATOM 1923 N N . GLN A 1 249 ? -25.920 -14.055 -1.035 1.00 60.62 249 GLN A N 1
ATOM 1924 C CA . GLN A 1 249 ? -24.618 -14.464 -0.551 1.00 60.62 249 GLN A CA 1
ATOM 1925 C C . GLN A 1 249 ? -24.545 -14.148 0.938 1.00 60.62 249 GLN A C 1
ATOM 1927 O O . GLN A 1 249 ? -24.666 -12.998 1.360 1.00 60.62 249 GLN A O 1
ATOM 1932 N N . THR A 1 250 ? -24.396 -15.199 1.736 1.00 78.25 250 THR A N 1
ATOM 1933 C CA . THR A 1 250 ? -24.039 -15.083 3.145 1.00 78.25 250 THR A CA 1
ATOM 1934 C C . THR A 1 250 ? -22.708 -14.332 3.231 1.00 78.25 250 THR A C 1
ATOM 1936 O O . THR A 1 250 ? -21.782 -14.719 2.517 1.00 78.25 250 THR A O 1
ATOM 1939 N N . PRO A 1 251 ? -22.596 -13.270 4.053 1.00 85.81 251 PRO A N 1
ATOM 1940 C CA . PRO A 1 251 ? -21.336 -12.562 4.230 1.00 85.81 251 PRO A CA 1
ATOM 1941 C C . PRO A 1 251 ? -20.204 -13.527 4.575 1.00 85.81 251 PRO A C 1
ATOM 1943 O O . PRO A 1 251 ? -20.371 -14.397 5.435 1.00 85.81 251 PRO A O 1
ATOM 1946 N N . THR A 1 252 ? -19.059 -13.371 3.913 1.00 90.81 252 THR A N 1
ATOM 1947 C CA . THR A 1 252 ? -17.871 -14.167 4.219 1.00 90.81 252 THR A CA 1
ATOM 1948 C C . THR A 1 252 ? -17.379 -13.763 5.602 1.00 90.81 252 THR A C 1
ATOM 1950 O O . THR A 1 252 ? -16.998 -12.614 5.827 1.00 90.81 252 THR A O 1
ATOM 1953 N N . ASN A 1 253 ? -17.416 -14.703 6.545 1.00 91.00 253 ASN A N 1
ATOM 1954 C CA . ASN A 1 253 ? -16.935 -14.472 7.898 1.00 91.00 253 ASN A CA 1
ATOM 1955 C C . ASN A 1 253 ? -15.398 -14.429 7.903 1.00 91.00 253 ASN A C 1
ATOM 1957 O O . ASN A 1 253 ? -14.748 -15.428 7.607 1.00 91.00 253 ASN A O 1
ATOM 1961 N N . VAL A 1 254 ? -14.848 -13.268 8.245 1.00 89.94 254 VAL A N 1
ATOM 1962 C CA . VAL A 1 254 ? -13.412 -12.989 8.373 1.00 89.94 254 VAL A CA 1
ATOM 1963 C C . VAL A 1 254 ? -12.992 -12.788 9.839 1.00 89.94 254 VAL A C 1
ATOM 1965 O O . VAL A 1 254 ? -11.920 -12.260 10.112 1.00 89.94 254 VAL A O 1
ATOM 1968 N N . CYS A 1 255 ? -13.809 -13.217 10.807 1.00 91.31 255 CYS A N 1
ATOM 1969 C CA . CYS A 1 255 ? -13.411 -13.311 12.215 1.00 91.31 255 CYS A CA 1
ATOM 1970 C C . CYS A 1 255 ? -12.174 -14.195 12.395 1.00 91.31 255 CYS A C 1
ATOM 1972 O O . CYS A 1 255 ? -12.051 -15.244 11.760 1.00 91.31 255 CYS A O 1
ATOM 1974 N N . GLY A 1 256 ? -11.277 -13.795 13.291 1.00 83.06 256 GLY A N 1
ATOM 1975 C CA . GLY A 1 256 ? -10.029 -14.497 13.571 1.00 83.06 256 GLY A CA 1
ATOM 1976 C C . GLY A 1 256 ? -9.059 -14.543 12.391 1.00 83.06 256 GLY A C 1
ATOM 1977 O O . GLY A 1 256 ? -8.031 -15.214 12.487 1.00 83.06 256 GLY A O 1
ATOM 1978 N N . ALA A 1 257 ? -9.365 -13.865 11.279 1.00 79.94 257 ALA A N 1
ATOM 1979 C CA . ALA A 1 257 ? -8.441 -13.748 10.172 1.00 79.94 257 ALA A CA 1
ATOM 1980 C C . ALA A 1 257 ? -7.207 -12.982 10.656 1.00 79.94 257 ALA A C 1
ATOM 1982 O O . ALA A 1 257 ? -7.278 -11.824 11.067 1.00 79.94 257 ALA A O 1
ATOM 1983 N N . GLN A 1 258 ? -6.077 -13.679 10.649 1.00 67.75 258 GLN A N 1
ATOM 1984 C CA . GLN A 1 258 ? -4.808 -13.135 11.092 1.00 67.75 258 GLN A CA 1
ATOM 1985 C C . GLN A 1 258 ? -4.292 -12.144 10.047 1.00 67.75 258 GLN A C 1
ATOM 1987 O O . GLN A 1 258 ? -4.211 -12.454 8.856 1.00 67.75 258 GLN A O 1
ATOM 1992 N N . CYS A 1 259 ? -3.897 -10.961 10.503 1.00 71.56 259 CYS A N 1
ATOM 1993 C CA . CYS A 1 259 ? -2.858 -10.185 9.837 1.00 71.56 259 CYS A CA 1
ATOM 1994 C C . CYS A 1 259 ? -1.587 -11.085 9.935 1.00 71.56 259 CYS A C 1
ATOM 1996 O O . CYS A 1 259 ? -1.345 -11.535 11.038 1.00 71.56 259 CYS A O 1
ATOM 1998 N N . GLU A 1 260 ? -0.817 -11.431 8.892 1.00 51.44 260 GLU A N 1
ATOM 1999 C CA . GLU A 1 260 ? 0.291 -12.441 8.912 1.00 51.44 260 GLU A CA 1
ATOM 2000 C C . GLU A 1 260 ? 1.705 -11.882 9.235 1.00 51.44 260 GLU A C 1
ATOM 2002 O O . GLU A 1 260 ? 1.975 -10.778 8.810 1.00 51.44 260 GLU A O 1
ATOM 2007 N N . PRO A 1 261 ? 2.658 -12.588 9.896 1.00 44.09 261 PRO A N 1
ATOM 2008 C CA . PRO A 1 261 ? 3.867 -11.959 10.449 1.00 44.09 261 PRO A CA 1
ATOM 2009 C C . PRO A 1 261 ? 4.911 -11.485 9.459 1.00 44.09 261 PRO A C 1
ATOM 2011 O O . PRO A 1 261 ? 5.305 -12.242 8.574 1.00 44.09 261 PRO A O 1
ATOM 2014 N N . ASP A 1 262 ? 5.524 -10.338 9.778 1.00 43.22 262 ASP A N 1
ATOM 2015 C CA . ASP A 1 262 ? 6.957 -10.163 9.541 1.00 43.22 262 ASP A CA 1
ATOM 2016 C C . ASP A 1 262 ? 7.717 -11.232 10.363 1.00 43.22 262 ASP A C 1
ATOM 2018 O O . ASP A 1 262 ? 7.626 -11.251 11.599 1.00 43.22 262 ASP A O 1
ATOM 2022 N N . PRO A 1 263 ? 8.485 -12.135 9.724 1.00 44.38 263 PRO A N 1
ATOM 2023 C CA . PRO A 1 263 ? 9.263 -13.165 10.411 1.00 44.38 263 PRO A CA 1
ATOM 2024 C C . PRO A 1 263 ? 10.360 -12.629 11.354 1.00 44.38 263 PRO A C 1
ATOM 2026 O O . PRO A 1 263 ? 11.067 -13.433 11.965 1.00 44.38 263 PRO A O 1
ATOM 2029 N N . ARG A 1 264 ? 10.538 -11.308 11.499 1.00 44.81 264 ARG A N 1
ATOM 2030 C CA . ARG A 1 264 ? 11.589 -10.694 12.332 1.00 44.81 264 ARG A CA 1
ATOM 2031 C C . ARG A 1 264 ? 11.138 -10.180 13.704 1.00 44.81 264 ARG A C 1
ATOM 2033 O O . ARG A 1 264 ? 12.003 -9.807 14.496 1.00 44.81 264 ARG A O 1
ATOM 2040 N N . MET A 1 265 ? 9.847 -10.211 14.045 1.00 42.16 265 MET A N 1
ATOM 2041 C CA . MET A 1 265 ? 9.351 -9.809 15.375 1.00 42.16 265 MET A CA 1
ATOM 2042 C C . MET A 1 265 ? 8.866 -11.007 16.206 1.00 42.16 265 MET A C 1
ATOM 2044 O O . MET A 1 265 ? 7.675 -11.259 16.361 1.00 42.16 265 MET A O 1
ATOM 2048 N N . THR A 1 266 ? 9.802 -11.747 16.807 1.00 36.62 266 THR A N 1
ATOM 2049 C CA . THR A 1 266 ? 9.491 -12.699 17.885 1.00 36.62 266 THR A CA 1
ATOM 2050 C C . THR A 1 266 ? 9.659 -12.016 19.240 1.00 36.62 266 THR A C 1
ATOM 2052 O O . THR A 1 266 ? 10.732 -12.085 19.841 1.00 36.62 266 THR A O 1
ATOM 2055 N N . MET A 1 267 ? 8.607 -11.375 19.755 1.00 38.56 267 MET A N 1
ATOM 2056 C CA . MET A 1 267 ? 8.508 -11.145 21.196 1.00 38.56 267 MET A CA 1
ATOM 2057 C C . MET A 1 267 ? 7.174 -11.676 21.717 1.00 38.56 267 MET A C 1
ATOM 2059 O O . MET A 1 267 ? 6.088 -11.297 21.292 1.00 38.56 267 MET A O 1
ATOM 2063 N N . GLN A 1 268 ? 7.317 -12.656 22.598 1.00 40.31 268 GLN A N 1
ATOM 2064 C CA . GLN A 1 268 ? 6.303 -13.581 23.057 1.00 40.31 268 GLN A CA 1
ATOM 2065 C C . GLN A 1 268 ? 5.443 -12.952 24.156 1.00 40.31 268 GLN A C 1
ATOM 2067 O O . GLN A 1 268 ? 5.704 -13.130 25.342 1.00 40.31 268 GLN A O 1
ATOM 2072 N N . PHE A 1 269 ? 4.399 -12.233 23.751 1.00 42.75 269 PHE A N 1
ATOM 2073 C CA . PHE A 1 269 ? 3.205 -12.028 24.568 1.00 42.75 269 PHE A CA 1
ATOM 2074 C C . PHE A 1 269 ? 2.025 -12.647 23.812 1.00 42.75 269 PHE A C 1
ATOM 2076 O O . PHE A 1 269 ? 1.839 -12.368 22.631 1.00 42.75 269 PHE A O 1
ATOM 2083 N N . ASP A 1 270 ? 1.296 -13.554 24.467 1.00 41.97 270 ASP A N 1
ATOM 2084 C CA . ASP A 1 270 ? 0.260 -14.443 23.909 1.00 41.97 270 ASP A CA 1
ATOM 2085 C C . ASP A 1 270 ? -1.004 -13.672 23.468 1.00 41.97 270 ASP A C 1
ATOM 2087 O O . ASP A 1 270 ? -2.083 -13.809 24.037 1.00 41.97 270 ASP A O 1
ATOM 2091 N N . ILE A 1 271 ? -0.859 -12.830 22.443 1.00 51.31 271 ILE A N 1
ATOM 2092 C CA . ILE A 1 271 ? -1.941 -12.378 21.569 1.00 51.31 271 ILE A CA 1
ATOM 2093 C C . ILE A 1 271 ? -1.728 -13.147 20.268 1.00 51.31 271 ILE A C 1
ATOM 2095 O O . ILE A 1 271 ? -0.853 -12.823 19.468 1.00 51.31 271 ILE A O 1
ATOM 2099 N N . ARG A 1 272 ? -2.456 -14.252 20.099 1.00 44.09 272 ARG A N 1
ATOM 2100 C CA . ARG A 1 272 ? -2.239 -15.214 19.010 1.00 44.09 272 ARG A CA 1
ATOM 2101 C C . ARG A 1 272 ? -2.436 -14.579 17.626 1.00 44.09 272 ARG A C 1
ATOM 2103 O O . ARG A 1 272 ? -3.544 -14.567 17.102 1.00 44.09 272 ARG A O 1
ATOM 2110 N N . GLY A 1 273 ? -1.330 -14.160 17.011 1.00 47.03 273 GLY A N 1
ATOM 2111 C CA . GLY A 1 273 ? -1.179 -14.024 15.560 1.00 47.03 273 GLY A CA 1
ATOM 2112 C C . GLY A 1 273 ? -1.806 -12.785 14.921 1.00 47.03 273 GLY A C 1
ATOM 2113 O O . GLY A 1 273 ? -2.506 -12.917 13.926 1.00 47.03 273 GLY A O 1
ATOM 2114 N N . ILE A 1 274 ? -1.539 -11.594 15.459 1.00 52.47 274 ILE A N 1
ATOM 2115 C CA . ILE A 1 274 ? -1.737 -10.334 14.725 1.00 52.47 274 ILE A CA 1
ATOM 2116 C C . ILE A 1 274 ? -0.374 -9.906 14.203 1.00 52.47 274 ILE A C 1
ATOM 2118 O O . ILE A 1 274 ? 0.511 -9.618 15.004 1.00 52.47 274 ILE A O 1
ATOM 2122 N N . SER A 1 275 ? -0.159 -9.954 12.895 1.00 57.38 275 SER A N 1
ATOM 2123 C CA . SER A 1 275 ? 1.212 -9.960 12.412 1.00 57.38 275 SER A CA 1
ATOM 2124 C C . SER A 1 275 ? 1.464 -9.291 11.036 1.00 57.38 275 SER A C 1
ATOM 2126 O O . SER A 1 275 ? 2.610 -8.963 10.755 1.00 57.38 275 SER A O 1
ATOM 2128 N N . ASN A 1 276 ? 0.437 -8.875 10.274 1.00 69.19 276 ASN A N 1
ATOM 2129 C CA . ASN A 1 276 ? 0.544 -7.925 9.131 1.00 69.19 276 ASN A CA 1
ATOM 2130 C C . ASN A 1 276 ? 0.193 -6.517 9.614 1.00 69.19 276 ASN A C 1
ATOM 2132 O O . ASN A 1 276 ? -0.673 -5.840 9.051 1.00 69.19 276 ASN A O 1
ATOM 2136 N N . THR A 1 277 ? 0.769 -6.129 10.741 1.00 79.75 277 THR A N 1
ATOM 2137 C CA . THR A 1 277 ? 0.521 -4.822 11.328 1.00 79.75 277 THR A CA 1
ATOM 2138 C C . THR A 1 277 ? 1.665 -3.889 11.022 1.00 79.75 277 THR A C 1
ATOM 2140 O O . THR A 1 277 ? 2.789 -4.161 11.435 1.00 79.75 277 THR A O 1
ATOM 2143 N N . ASN A 1 278 ? 1.375 -2.778 10.355 1.00 86.56 278 ASN A N 1
ATOM 2144 C CA . ASN A 1 278 ? 2.379 -1.767 10.056 1.00 86.56 278 ASN A CA 1
ATOM 2145 C C . ASN A 1 278 ? 2.104 -0.540 10.908 1.00 86.56 278 ASN A C 1
ATOM 2147 O O . ASN A 1 278 ? 0.985 -0.033 10.908 1.00 86.56 278 ASN A O 1
ATOM 2151 N N . CYS A 1 279 ? 3.120 -0.051 11.615 1.00 90.56 279 CYS A N 1
ATOM 2152 C CA . CYS A 1 279 ? 3.071 1.271 12.223 1.00 90.56 279 CYS A CA 1
ATOM 2153 C C . CYS A 1 279 ? 3.618 2.294 11.227 1.00 90.56 279 CYS A C 1
ATOM 2155 O O . CYS A 1 279 ? 4.687 2.099 10.646 1.00 90.56 279 CYS A O 1
ATOM 2157 N N . PHE A 1 280 ? 2.917 3.407 11.051 1.00 88.12 280 PHE A N 1
ATOM 2158 C CA . PHE A 1 280 ? 3.323 4.439 10.106 1.00 88.12 280 PHE A CA 1
ATOM 2159 C C . PHE A 1 280 ? 4.410 5.332 10.727 1.00 88.12 280 PHE A C 1
ATOM 2161 O O . PHE A 1 280 ? 4.119 6.263 11.484 1.00 88.12 280 PHE A O 1
ATOM 2168 N N . THR A 1 281 ? 5.674 5.026 10.417 1.00 84.06 281 THR A N 1
ATOM 2169 C CA . THR A 1 281 ? 6.881 5.732 10.891 1.00 84.06 281 THR A CA 1
ATOM 2170 C C . THR A 1 281 ? 7.676 6.316 9.708 1.00 84.06 281 THR A C 1
ATOM 2172 O O . THR A 1 281 ? 7.555 5.802 8.595 1.00 84.06 281 THR A O 1
ATOM 2175 N N . PRO A 1 282 ? 8.505 7.365 9.894 1.00 71.12 282 PRO A N 1
ATOM 2176 C CA . PRO A 1 282 ? 8.666 8.191 11.092 1.00 71.12 282 PRO A CA 1
ATOM 2177 C C . PRO A 1 282 ? 7.612 9.306 11.146 1.00 71.12 282 PRO A C 1
ATOM 2179 O O . PRO A 1 282 ? 7.511 10.104 10.217 1.00 71.12 282 PRO A O 1
ATOM 2182 N N . SER A 1 283 ? 6.841 9.411 12.230 1.00 70.25 283 SER A N 1
ATOM 2183 C CA . SER A 1 283 ? 5.964 10.569 12.473 1.00 70.25 283 SER A CA 1
ATOM 2184 C C . SER A 1 283 ? 5.538 10.645 13.939 1.00 70.25 283 SER A C 1
ATOM 2186 O O . SER A 1 283 ? 5.045 9.670 14.499 1.00 70.25 283 SER A O 1
ATOM 2188 N N . GLY A 1 284 ? 5.673 11.819 14.561 1.00 73.69 284 GLY A N 1
ATOM 2189 C CA . GLY A 1 284 ? 5.036 12.091 15.852 1.00 73.69 284 GLY A CA 1
ATOM 2190 C C . GLY A 1 284 ? 3.514 12.241 15.717 1.00 73.69 284 GLY A C 1
ATOM 2191 O O . GLY A 1 284 ? 3.006 12.442 14.618 1.00 73.69 284 GLY A O 1
ATOM 2192 N N . GLY A 1 285 ? 2.790 12.182 16.840 1.00 82.19 285 GLY A N 1
ATOM 2193 C CA . GLY A 1 285 ? 1.342 12.447 16.868 1.00 82.19 285 GLY A CA 1
ATOM 2194 C C . GLY A 1 285 ? 0.442 11.232 16.623 1.00 82.19 285 GLY A C 1
ATOM 2195 O O . GLY A 1 285 ? -0.637 11.378 16.066 1.00 82.19 285 GLY A O 1
ATOM 2196 N N . GLY A 1 286 ? 0.872 10.027 17.006 1.00 85.88 286 GLY A N 1
ATOM 2197 C CA . GLY A 1 286 ? -0.005 8.854 16.996 1.00 85.88 286 GLY A CA 1
ATOM 2198 C C . GLY A 1 286 ? -1.206 8.971 17.930 1.00 85.88 286 GLY A C 1
ATOM 2199 O O . GLY A 1 286 ? -1.179 9.772 18.867 1.00 85.88 286 GLY A O 1
ATOM 2200 N N . PRO A 1 287 ? -2.248 8.166 17.675 1.00 90.88 287 PRO A N 1
ATOM 2201 C CA . PRO A 1 287 ? -3.492 8.224 18.429 1.00 90.88 287 PRO A CA 1
ATOM 2202 C C . PRO A 1 287 ? -3.264 7.896 19.913 1.00 90.88 287 PRO A C 1
ATOM 2204 O O . PRO A 1 287 ? -2.426 7.055 20.243 1.00 90.88 287 PRO A O 1
ATOM 2207 N N . ASP A 1 288 ? -4.017 8.545 20.808 1.00 93.75 288 ASP A N 1
ATOM 2208 C CA . ASP A 1 288 ? -3.956 8.267 22.249 1.00 93.75 288 ASP A CA 1
ATOM 2209 C C . ASP A 1 288 ? -4.538 6.866 22.543 1.00 93.75 288 ASP A C 1
ATOM 2211 O O . ASP A 1 288 ? -5.730 6.633 22.288 1.00 93.75 288 ASP A O 1
ATOM 2215 N N . PRO A 1 289 ? -3.754 5.929 23.120 1.00 95.88 289 PRO A N 1
ATOM 2216 C CA . PRO A 1 289 ? -4.237 4.587 23.439 1.00 95.88 289 PRO A CA 1
ATOM 2217 C C . PRO A 1 289 ? -5.456 4.553 24.361 1.00 95.88 289 PRO A C 1
ATOM 2219 O O . PRO A 1 289 ? -6.267 3.630 24.262 1.00 95.88 289 PRO A O 1
ATOM 2222 N N . ASN A 1 290 ? -5.615 5.536 25.249 1.00 96.62 290 ASN A N 1
ATOM 2223 C CA . ASN A 1 290 ? -6.772 5.608 26.139 1.00 96.62 290 ASN A CA 1
ATOM 2224 C C . ASN A 1 290 ? -8.038 5.978 25.364 1.00 96.62 290 ASN A C 1
ATOM 2226 O O . ASN A 1 290 ? -9.108 5.440 25.636 1.00 96.62 290 ASN A O 1
ATOM 2230 N N . GLU A 1 291 ? -7.926 6.871 24.380 1.00 96.94 291 GLU A N 1
ATOM 2231 C CA . GLU A 1 291 ? -9.056 7.258 23.534 1.00 96.94 291 GLU A CA 1
ATOM 2232 C C . GLU A 1 291 ? -9.437 6.133 22.567 1.00 96.94 291 GLU A C 1
ATOM 2234 O O . GLU A 1 291 ? -10.622 5.873 22.363 1.00 96.94 291 GLU A O 1
ATOM 2239 N N . CYS A 1 292 ? -8.458 5.396 22.042 1.00 97.44 292 CYS A N 1
ATOM 2240 C CA . CYS A 1 292 ? -8.729 4.219 21.220 1.00 97.44 292 CYS A CA 1
ATOM 2241 C C . CYS A 1 292 ? -9.355 3.060 22.002 1.00 97.44 292 CYS A C 1
ATOM 2243 O O . CYS A 1 292 ? -10.253 2.401 21.473 1.00 97.44 292 CYS A O 1
ATOM 2245 N N . ASN A 1 293 ? -8.972 2.861 23.269 1.00 97.31 293 ASN A N 1
ATOM 2246 C CA . ASN A 1 293 ? -9.627 1.879 24.140 1.00 97.31 293 ASN A CA 1
ATOM 2247 C C . ASN A 1 293 ? -11.130 2.151 24.285 1.00 97.31 293 ASN A C 1
ATOM 2249 O O . ASN A 1 293 ? -11.913 1.210 24.340 1.00 97.31 293 ASN A O 1
ATOM 2253 N N . VAL A 1 294 ? -11.573 3.417 24.263 1.00 98.19 294 VAL A N 1
ATOM 2254 C CA . VAL A 1 294 ? -13.013 3.739 24.296 1.00 98.19 294 VAL A CA 1
ATOM 2255 C C . VAL A 1 294 ? -13.741 3.176 23.069 1.00 98.19 294 VAL A C 1
ATOM 2257 O O . VAL A 1 294 ? -14.858 2.673 23.198 1.00 98.19 294 VAL A O 1
ATOM 2260 N N . ILE A 1 295 ? -13.113 3.197 21.887 1.00 98.12 295 ILE A N 1
ATOM 2261 C CA . ILE A 1 295 ? -13.661 2.559 20.678 1.00 98.12 295 ILE A CA 1
ATOM 2262 C C . ILE A 1 295 ? -13.693 1.032 20.845 1.00 98.12 295 ILE A C 1
ATOM 2264 O O . ILE A 1 295 ? -14.720 0.409 20.555 1.00 98.12 295 ILE A O 1
ATOM 2268 N N . GLY A 1 296 ? -12.613 0.433 21.359 1.00 97.56 296 GLY A N 1
ATOM 2269 C CA . GLY A 1 296 ? -12.536 -1.002 21.654 1.00 97.56 296 GLY A CA 1
ATOM 2270 C C . GLY A 1 296 ? -13.622 -1.471 22.632 1.00 97.56 296 GLY A C 1
ATOM 2271 O O . GLY A 1 296 ? -14.356 -2.423 22.357 1.00 97.56 296 GLY A O 1
ATOM 2272 N N . ASP A 1 297 ? -13.814 -0.753 23.734 1.00 98.06 297 ASP A N 1
ATOM 2273 C CA . ASP A 1 297 ? -14.846 -1.039 24.732 1.00 98.06 297 ASP A CA 1
ATOM 2274 C C . ASP A 1 297 ? -16.256 -0.852 24.179 1.00 98.06 297 ASP A C 1
ATOM 2276 O O . ASP A 1 297 ? -17.163 -1.640 24.470 1.00 98.06 297 ASP A O 1
ATOM 2280 N N . ALA A 1 298 ? -16.457 0.147 23.321 1.00 98.19 298 ALA A N 1
ATOM 2281 C CA . ALA A 1 298 ? -17.738 0.351 22.670 1.00 98.19 298 ALA A CA 1
ATOM 2282 C C . ALA A 1 298 ? -18.104 -0.797 21.715 1.00 98.19 298 ALA A C 1
ATOM 2284 O O . ALA A 1 298 ? -19.273 -1.198 21.654 1.00 98.19 298 ALA A O 1
ATOM 2285 N N . LEU A 1 299 ? -17.115 -1.360 21.013 1.00 97.62 299 LEU A N 1
ATOM 2286 C CA . LEU A 1 299 ? -17.257 -2.557 20.183 1.00 97.62 299 LEU A CA 1
ATOM 2287 C C . LEU A 1 299 ? -17.567 -3.804 21.018 1.00 97.62 299 LEU A C 1
ATOM 2289 O O . LEU A 1 299 ? -18.485 -4.548 20.663 1.00 97.62 299 LEU A O 1
ATOM 2293 N N . ARG A 1 300 ? -16.866 -4.016 22.140 1.00 97.44 300 ARG A N 1
ATOM 2294 C CA . ARG A 1 300 ? -17.144 -5.117 23.084 1.00 97.44 300 ARG A CA 1
ATOM 2295 C C . ARG A 1 300 ? -18.559 -5.030 23.644 1.00 97.44 300 ARG A C 1
ATOM 2297 O O . ARG A 1 300 ? -19.318 -5.990 23.546 1.00 97.44 300 ARG A O 1
ATOM 2304 N N . TYR A 1 301 ? -18.960 -3.851 24.114 1.00 97.69 301 TYR A N 1
ATOM 2305 C CA . TYR A 1 301 ? -20.321 -3.614 24.586 1.00 97.69 301 TYR A CA 1
ATOM 2306 C C . TYR A 1 301 ? -21.356 -3.883 23.483 1.00 97.69 301 TYR A C 1
ATOM 2308 O O . TYR A 1 301 ? -22.363 -4.555 23.709 1.00 97.69 301 TYR A O 1
ATOM 2316 N N . ALA A 1 302 ? -21.114 -3.414 22.254 1.00 96.19 302 ALA A N 1
ATOM 2317 C CA . ALA A 1 302 ? -21.993 -3.713 21.126 1.00 96.19 302 ALA A CA 1
ATOM 2318 C C . ALA A 1 302 ? -22.040 -5.220 20.805 1.00 96.19 302 ALA A C 1
ATOM 2320 O O . ALA A 1 302 ? -23.104 -5.716 20.433 1.00 96.19 302 ALA A O 1
ATOM 2321 N N . SER A 1 303 ? -20.937 -5.951 20.989 1.00 96.75 303 SER A N 1
ATOM 2322 C CA . SER A 1 303 ? -20.868 -7.406 20.810 1.00 96.75 303 SER A CA 1
ATOM 2323 C C . SER A 1 303 ? -21.845 -8.148 21.720 1.00 96.75 303 SER A C 1
ATOM 2325 O O . SER A 1 303 ? -22.572 -9.034 21.272 1.00 96.75 303 SER A O 1
ATOM 2327 N N . GLU A 1 304 ? -21.909 -7.742 22.986 1.00 96.75 304 GLU A N 1
ATOM 2328 C CA . GLU A 1 304 ? -22.780 -8.347 23.998 1.00 96.75 304 GLU A CA 1
ATOM 2329 C C . GLU A 1 304 ? -24.260 -7.993 23.795 1.00 96.75 304 GLU A C 1
ATOM 2331 O O . GLU A 1 304 ? -25.137 -8.804 24.080 1.00 96.75 304 GLU A O 1
ATOM 2336 N N . ASN A 1 305 ? -24.549 -6.792 23.283 1.00 96.94 305 ASN A N 1
ATOM 2337 C CA . ASN A 1 305 ? -25.913 -6.250 23.246 1.00 96.94 305 ASN A CA 1
ATOM 2338 C C . ASN A 1 305 ? -26.591 -6.333 21.868 1.00 96.94 305 ASN A C 1
ATOM 2340 O O . ASN A 1 305 ? -27.815 -6.298 21.782 1.00 96.94 305 ASN A O 1
ATOM 2344 N N . THR A 1 306 ? -25.818 -6.412 20.781 1.00 94.62 306 THR A N 1
ATOM 2345 C CA . THR A 1 306 ? -26.339 -6.434 19.396 1.00 94.62 306 THR A CA 1
ATOM 2346 C C . THR A 1 306 ? -25.881 -7.652 18.589 1.00 94.62 306 THR A C 1
ATOM 2348 O O . THR A 1 306 ? -26.354 -7.858 17.473 1.00 94.62 306 THR A O 1
ATOM 2351 N N . GLY A 1 307 ? -24.998 -8.479 19.157 1.00 94.75 307 GLY A N 1
ATOM 2352 C CA . GLY A 1 307 ? -24.431 -9.678 18.539 1.00 94.75 307 GLY A CA 1
ATOM 2353 C C . GLY A 1 307 ? -22.948 -9.523 18.201 1.00 94.75 307 GLY A C 1
ATOM 2354 O O . GLY A 1 307 ? -22.437 -8.415 18.076 1.00 94.75 307 GLY A O 1
ATOM 2355 N N . ALA A 1 308 ? -22.238 -10.636 18.016 1.00 93.00 308 ALA A N 1
ATOM 2356 C CA . ALA A 1 308 ? -20.778 -10.625 17.852 1.00 93.00 308 ALA A CA 1
ATOM 2357 C C . ALA A 1 308 ? -20.286 -10.139 16.475 1.00 93.00 308 ALA A C 1
ATOM 2359 O O . ALA A 1 308 ? -19.166 -9.644 16.350 1.00 93.00 308 ALA A O 1
ATOM 2360 N N . ILE A 1 309 ? -21.125 -10.260 15.441 1.00 92.94 309 ILE A N 1
ATOM 2361 C CA . ILE A 1 309 ? -20.734 -10.044 14.044 1.00 92.94 309 ILE A CA 1
ATOM 2362 C C . ILE A 1 309 ? -21.098 -8.640 13.564 1.00 92.94 309 ILE A C 1
ATOM 2364 O O . ILE A 1 309 ? -22.255 -8.217 13.654 1.00 92.94 309 ILE A O 1
ATOM 2368 N N . PHE A 1 310 ? -20.114 -7.941 13.007 1.00 89.06 310 PHE A N 1
ATOM 2369 C CA . PHE A 1 310 ? -20.263 -6.668 12.320 1.00 89.06 310 PHE A CA 1
ATOM 2370 C C . PHE A 1 310 ? -20.372 -6.914 10.802 1.00 89.06 310 PHE A C 1
ATOM 2372 O O . PHE A 1 310 ? -19.386 -7.334 10.191 1.00 89.06 310 PHE A O 1
ATOM 2379 N N . PRO A 1 311 ? -21.547 -6.711 10.176 1.00 90.75 311 PRO A N 1
ATOM 2380 C CA . PRO A 1 311 ? -21.690 -6.869 8.734 1.00 90.75 311 PRO A CA 1
ATOM 2381 C C . PRO A 1 311 ? -21.036 -5.696 8.002 1.00 90.75 311 PRO A C 1
ATOM 2383 O O . PRO A 1 311 ? -21.201 -4.537 8.381 1.00 90.75 311 PRO A O 1
ATOM 2386 N N . ILE A 1 312 ? -20.325 -6.009 6.927 1.00 89.62 312 ILE A N 1
ATOM 2387 C CA . ILE A 1 312 ? -19.598 -5.055 6.100 1.00 89.62 312 ILE A CA 1
ATOM 2388 C C . ILE A 1 312 ? -20.170 -5.147 4.692 1.00 89.62 312 ILE A C 1
ATOM 2390 O O . ILE A 1 312 ? -20.204 -6.219 4.084 1.00 89.62 312 ILE A O 1
ATOM 2394 N N . GLY A 1 313 ? -20.697 -4.020 4.214 1.00 84.31 313 GLY A N 1
ATOM 2395 C CA . GLY A 1 313 ? -21.382 -3.943 2.928 1.00 84.31 313 GLY A CA 1
ATOM 2396 C C . GLY A 1 313 ? -20.479 -4.302 1.744 1.00 84.31 313 GLY A C 1
ATOM 2397 O O . GLY A 1 313 ? -19.259 -4.400 1.868 1.00 84.31 313 GLY A O 1
ATOM 2398 N N . LEU A 1 314 ? -21.101 -4.486 0.579 1.00 81.50 314 LEU A N 1
ATOM 2399 C CA . LEU A 1 314 ? -20.414 -4.808 -0.675 1.00 81.50 314 LEU A CA 1
ATOM 2400 C C . LEU A 1 314 ? -19.454 -3.697 -1.108 1.00 81.50 314 LEU A C 1
ATOM 2402 O O . LEU A 1 314 ? -19.809 -2.524 -1.042 1.00 81.50 314 LEU A O 1
ATOM 2406 N N . SER A 1 315 ? -18.273 -4.061 -1.593 1.00 62.62 315 SER A N 1
ATOM 2407 C CA . SER A 1 315 ? -17.414 -3.150 -2.360 1.00 62.62 315 SER A CA 1
ATOM 2408 C C . SER A 1 315 ? -18.014 -2.914 -3.769 1.00 62.62 315 SER A C 1
ATOM 2410 O O . SER A 1 315 ? -18.904 -3.670 -4.173 1.00 62.62 315 SER A O 1
ATOM 2412 N N . PRO A 1 316 ? -17.601 -1.888 -4.539 1.00 55.25 316 PRO A N 1
ATOM 2413 C CA . PRO A 1 316 ? -16.463 -0.998 -4.327 1.00 55.25 316 PRO A CA 1
ATOM 2414 C C . PRO A 1 316 ? -16.797 0.084 -3.294 1.00 55.25 316 PRO A C 1
ATOM 2416 O O . PRO A 1 316 ? -17.798 0.777 -3.445 1.00 55.25 316 PRO A O 1
ATOM 2419 N N . ASN A 1 317 ? -15.953 0.264 -2.273 1.00 62.00 317 ASN A N 1
ATOM 2420 C CA . ASN A 1 317 ? -15.913 1.462 -1.411 1.00 62.00 317 ASN A CA 1
ATOM 2421 C C . ASN A 1 317 ? -16.834 1.514 -0.181 1.00 62.00 317 ASN A C 1
ATOM 2423 O O . ASN A 1 317 ? -17.174 2.609 0.260 1.00 62.00 317 ASN A O 1
ATOM 2427 N N . ASN A 1 318 ? -17.226 0.387 0.417 1.00 77.69 318 ASN A N 1
ATOM 2428 C CA . ASN A 1 318 ? -17.864 0.428 1.738 1.00 77.69 318 ASN A CA 1
ATOM 2429 C C . ASN A 1 318 ? -16.804 0.480 2.843 1.00 77.69 318 ASN A C 1
ATOM 2431 O O . ASN A 1 318 ? -16.269 -0.548 3.264 1.00 77.69 318 ASN A O 1
ATOM 2435 N N . THR A 1 319 ? -16.529 1.695 3.318 1.00 89.31 319 THR A N 1
ATOM 2436 C CA . THR A 1 319 ? -15.657 1.933 4.470 1.00 89.31 319 THR A CA 1
ATOM 2437 C C . THR A 1 319 ? -16.510 2.198 5.698 1.00 89.31 319 THR A C 1
ATOM 2439 O O . THR A 1 319 ? -17.339 3.109 5.700 1.00 89.31 319 THR A O 1
ATOM 2442 N N . ILE A 1 320 ? -16.303 1.430 6.763 1.00 93.38 320 ILE A N 1
ATOM 2443 C CA . ILE A 1 320 ? -16.903 1.711 8.072 1.00 93.38 320 ILE A CA 1
ATOM 2444 C C . ILE A 1 320 ? -15.896 2.517 8.870 1.00 93.38 320 ILE A C 1
ATOM 2446 O O . ILE A 1 320 ? -14.767 2.069 9.037 1.00 93.38 320 ILE A O 1
ATOM 2450 N N . VAL A 1 321 ? -16.310 3.666 9.391 1.00 94.38 321 VAL A N 1
ATOM 2451 C CA . VAL A 1 321 ? -15.471 4.541 10.208 1.00 94.38 321 VAL A CA 1
ATOM 2452 C C . VAL A 1 321 ? -16.030 4.591 11.623 1.00 94.38 321 VAL A C 1
ATOM 2454 O O . VAL A 1 321 ? -17.240 4.742 11.811 1.00 94.38 321 VAL A O 1
ATOM 2457 N N . MET A 1 322 ? -15.144 4.476 12.611 1.00 97.19 322 MET A N 1
ATOM 2458 C CA . MET A 1 322 ? -15.442 4.715 14.019 1.00 97.19 322 MET A CA 1
ATOM 2459 C C . MET A 1 322 ? -14.507 5.777 14.576 1.00 97.19 322 MET A C 1
ATOM 2461 O O . MET A 1 322 ? -13.312 5.794 14.271 1.00 97.19 322 MET A O 1
ATOM 2465 N N . GLN A 1 323 ? -15.059 6.668 15.390 1.00 96.31 323 GLN A N 1
ATOM 2466 C CA . GLN A 1 323 ? -14.334 7.830 15.876 1.00 96.31 323 GLN A CA 1
ATOM 2467 C C . GLN A 1 323 ? -14.700 8.143 17.324 1.00 96.31 323 GLN A C 1
ATOM 2469 O O . GLN A 1 323 ? -15.875 8.165 17.699 1.00 96.31 323 GLN A O 1
ATOM 2474 N N . TYR A 1 324 ? -13.673 8.432 18.119 1.00 97.31 324 TYR A N 1
ATOM 2475 C CA . TYR A 1 324 ? -13.799 8.978 19.461 1.00 97.31 324 TYR A CA 1
ATOM 2476 C C . TYR A 1 324 ? -12.645 9.937 19.731 1.00 97.31 324 TYR A C 1
ATOM 2478 O O . TYR A 1 324 ? -11.495 9.511 19.822 1.00 97.31 324 TYR A O 1
ATOM 2486 N N . ARG A 1 325 ? -12.968 11.229 19.889 1.00 94.94 325 ARG A N 1
ATOM 2487 C CA . ARG A 1 325 ? -11.971 12.296 20.085 1.00 94.94 325 ARG A CA 1
ATOM 2488 C C . ARG A 1 325 ? -10.829 12.141 19.082 1.00 94.94 325 ARG A C 1
ATOM 2490 O O . ARG A 1 325 ? -11.147 12.048 17.913 1.00 94.94 325 ARG A O 1
ATOM 2497 N N . THR A 1 326 ? -9.562 12.101 19.486 1.00 91.50 326 THR A N 1
ATOM 2498 C CA . THR A 1 326 ? -8.415 12.024 18.568 1.00 91.50 326 THR A CA 1
ATOM 2499 C C . THR A 1 326 ? -8.272 10.663 17.892 1.00 91.50 326 THR A C 1
ATOM 2501 O O . THR A 1 326 ? -7.646 10.575 16.846 1.00 91.50 326 THR A O 1
ATOM 2504 N N . CYS A 1 327 ? -8.887 9.600 18.415 1.00 95.75 327 CYS A N 1
ATOM 2505 C CA . CYS A 1 327 ? -8.758 8.277 17.821 1.00 95.75 327 CYS A CA 1
ATOM 2506 C C . CYS A 1 327 ? -9.774 8.044 16.692 1.00 95.75 327 CYS A C 1
ATOM 2508 O O . CYS A 1 327 ? -10.991 8.192 16.870 1.00 95.75 327 CYS A O 1
ATOM 2510 N N . LYS A 1 328 ? -9.273 7.607 15.533 1.00 95.38 328 LYS A N 1
ATOM 2511 C CA . LYS A 1 328 ? -10.066 7.191 14.373 1.00 95.38 328 LYS A CA 1
ATOM 2512 C C . LYS A 1 328 ? -9.629 5.808 13.917 1.00 95.38 328 LYS A C 1
ATOM 2514 O O . LYS A 1 328 ? -8.444 5.548 13.735 1.00 95.38 328 LYS A O 1
ATOM 2519 N N . THR A 1 329 ? -10.593 4.929 13.674 1.00 95.75 329 THR A N 1
ATOM 2520 C CA . THR A 1 329 ? -10.354 3.645 13.012 1.00 95.75 329 THR A CA 1
ATOM 2521 C C . THR A 1 329 ? -11.323 3.459 11.862 1.00 95.75 329 THR A C 1
ATOM 2523 O O . THR A 1 329 ? -12.453 3.950 11.899 1.00 95.75 329 THR A O 1
ATOM 2526 N N . PHE A 1 330 ? -10.895 2.749 10.828 1.00 94.19 330 PHE A N 1
ATOM 2527 C CA . PHE A 1 330 ? -11.796 2.341 9.769 1.00 94.19 330 PHE A CA 1
ATOM 2528 C C . PHE A 1 330 ? -11.469 0.951 9.242 1.00 94.19 330 PHE A C 1
ATOM 2530 O O . PHE A 1 330 ? -10.330 0.496 9.320 1.00 94.19 330 PHE A O 1
ATOM 2537 N N . PHE A 1 331 ? -12.492 0.294 8.704 1.00 93.81 331 PHE A N 1
ATOM 2538 C CA . PHE A 1 331 ? -12.392 -0.970 7.985 1.00 93.81 331 PHE A CA 1
ATOM 2539 C C . PHE A 1 331 ? -12.741 -0.711 6.525 1.00 93.81 331 PHE A C 1
ATOM 2541 O O . PHE A 1 331 ? -13.836 -0.213 6.246 1.00 93.81 331 PHE A O 1
ATOM 2548 N N . LEU A 1 332 ? -11.847 -1.078 5.606 1.00 91.06 332 LEU A N 1
ATOM 2549 C CA . LEU A 1 332 ? -12.110 -1.049 4.170 1.00 91.06 332 LEU A CA 1
ATOM 2550 C C . LEU A 1 332 ? -12.349 -2.470 3.651 1.00 91.06 332 LEU A C 1
ATOM 2552 O O . LEU A 1 332 ? -11.471 -3.325 3.756 1.00 91.06 332 LEU A O 1
ATOM 2556 N N . ASN A 1 333 ? -13.522 -2.708 3.057 1.00 90.31 333 ASN A N 1
ATOM 2557 C CA . ASN A 1 333 ? -13.787 -3.927 2.294 1.00 90.31 333 ASN A CA 1
ATOM 2558 C C . ASN A 1 333 ? -13.366 -3.736 0.832 1.00 90.31 333 ASN A C 1
ATOM 2560 O O . ASN A 1 333 ? -13.969 -2.932 0.120 1.00 90.31 333 ASN A O 1
ATOM 2564 N N . GLN A 1 334 ? -12.364 -4.488 0.385 1.00 83.62 334 GLN A N 1
ATOM 2565 C CA . GLN A 1 334 ? -11.888 -4.529 -1.003 1.00 83.62 334 GLN A CA 1
ATOM 2566 C C . GLN A 1 334 ? -12.350 -5.806 -1.732 1.00 83.62 334 GLN A C 1
ATOM 2568 O O . GLN A 1 334 ? -12.039 -5.988 -2.907 1.00 83.62 334 GLN A O 1
ATOM 2573 N N . ASP A 1 335 ? -13.098 -6.685 -1.060 1.00 83.06 335 ASP A N 1
ATOM 2574 C CA . ASP A 1 335 ? -13.675 -7.888 -1.653 1.00 83.06 335 ASP A CA 1
ATOM 2575 C C . ASP A 1 335 ? -14.894 -7.554 -2.526 1.00 83.06 335 ASP A C 1
ATOM 2577 O O . ASP A 1 335 ? -15.657 -6.629 -2.250 1.00 83.06 335 ASP A O 1
ATOM 2581 N N . LEU A 1 336 ? -15.140 -8.363 -3.555 1.00 82.25 336 LEU A N 1
ATOM 2582 C CA . LEU A 1 336 ? -16.334 -8.251 -4.400 1.00 82.25 336 LEU A CA 1
ATOM 2583 C C . LEU A 1 336 ? -17.616 -8.663 -3.652 1.00 82.25 336 LEU A C 1
ATOM 2585 O O . LEU A 1 336 ? -18.721 -8.322 -4.075 1.00 82.25 336 LEU A O 1
ATOM 2589 N N . GLY A 1 337 ? -17.474 -9.415 -2.555 1.00 86.69 337 GLY A N 1
ATOM 2590 C CA . GLY A 1 337 ? -18.567 -9.894 -1.711 1.00 86.69 337 GLY A CA 1
ATOM 2591 C C . GLY A 1 337 ? -18.732 -9.124 -0.393 1.00 86.69 337 GLY A C 1
ATOM 2592 O O . GLY A 1 337 ? -17.885 -8.313 -0.009 1.00 86.69 337 GLY A O 1
ATOM 2593 N N . PRO A 1 338 ? -19.839 -9.365 0.337 1.00 89.69 338 PRO A N 1
ATOM 2594 C CA . PRO A 1 338 ? -20.023 -8.791 1.657 1.00 89.69 338 PRO A CA 1
ATOM 2595 C C . PRO A 1 338 ? -19.141 -9.548 2.649 1.00 89.69 338 PRO A C 1
ATOM 2597 O O . PRO A 1 338 ? -19.035 -10.777 2.590 1.00 89.69 338 PRO A O 1
ATOM 2600 N N . LEU A 1 339 ? -18.547 -8.820 3.589 1.00 92.06 339 LEU A N 1
ATOM 2601 C CA . LEU A 1 339 ? -17.735 -9.401 4.654 1.00 92.06 339 LEU A CA 1
ATOM 2602 C C . LEU A 1 339 ? -18.469 -9.320 5.994 1.00 92.06 339 LEU A C 1
ATOM 2604 O O . LEU A 1 339 ? -19.382 -8.520 6.194 1.00 92.06 339 LEU A O 1
ATOM 2608 N N . ALA A 1 340 ? -18.076 -10.171 6.929 1.00 93.56 340 ALA A N 1
ATOM 2609 C CA . ALA A 1 340 ? -18.527 -10.148 8.311 1.00 93.56 340 ALA A CA 1
ATOM 2610 C C . ALA A 1 340 ? -17.303 -10.236 9.221 1.00 93.56 340 ALA A C 1
ATOM 2612 O O . ALA A 1 340 ? -16.556 -11.205 9.131 1.00 93.56 340 ALA A O 1
ATOM 2613 N N . TYR A 1 341 ? -17.105 -9.251 10.096 1.00 94.38 341 TYR A N 1
ATOM 2614 C CA . TYR A 1 341 ? -15.946 -9.194 10.992 1.00 94.38 341 TYR A CA 1
ATOM 2615 C C . TYR A 1 341 ? -16.378 -9.189 12.460 1.00 94.38 341 TYR A C 1
ATOM 2617 O O . TYR A 1 341 ? -17.439 -8.664 12.804 1.00 94.38 341 TYR A O 1
ATOM 2625 N N . CYS A 1 342 ? -15.584 -9.793 13.341 1.00 95.50 342 CYS A N 1
ATOM 2626 C CA . CYS A 1 342 ? -15.937 -9.905 14.753 1.00 95.50 342 CYS A CA 1
ATOM 2627 C C . CYS A 1 342 ? -15.654 -8.597 15.486 1.00 95.50 342 CYS A C 1
ATOM 2629 O O . CYS A 1 342 ? -14.549 -8.060 15.425 1.00 95.50 342 CYS A O 1
ATOM 2631 N N . ARG A 1 343 ? -16.647 -8.102 16.236 1.00 95.50 343 ARG A N 1
ATOM 2632 C CA . ARG A 1 343 ? -16.503 -6.875 17.037 1.00 95.50 343 ARG A CA 1
ATOM 2633 C C . ARG A 1 343 ? -15.381 -6.995 18.067 1.00 95.50 343 ARG A C 1
ATOM 2635 O O . ARG A 1 343 ? -14.630 -6.047 18.259 1.00 95.50 343 ARG A O 1
ATOM 2642 N N . THR A 1 344 ? -15.258 -8.158 18.704 1.00 94.94 344 THR A N 1
ATOM 2643 C CA . THR A 1 344 ? -14.207 -8.450 19.691 1.00 94.94 344 THR A CA 1
ATOM 2644 C C . THR A 1 344 ? -12.813 -8.458 19.077 1.00 94.94 344 THR A C 1
ATOM 2646 O O . THR A 1 344 ? -11.877 -7.972 19.704 1.00 94.94 344 THR A O 1
ATOM 2649 N N . ASP A 1 345 ? -12.684 -8.954 17.847 1.00 93.12 345 ASP A N 1
ATOM 2650 C CA . ASP A 1 345 ? -11.400 -9.037 17.146 1.00 93.12 345 ASP A CA 1
ATOM 2651 C C . ASP A 1 345 ? -10.967 -7.651 16.670 1.00 93.12 345 ASP A C 1
ATOM 2653 O O . ASP A 1 345 ? -9.809 -7.273 16.828 1.00 93.12 345 ASP A O 1
ATOM 2657 N N . TRP A 1 346 ? -11.913 -6.846 16.170 1.00 94.81 346 TRP A N 1
ATOM 2658 C CA . TRP A 1 346 ? -11.648 -5.445 15.851 1.00 94.81 346 TRP A CA 1
ATOM 2659 C C . TRP A 1 346 ? -11.257 -4.652 17.105 1.00 94.81 346 TRP A C 1
ATOM 2661 O O . TRP A 1 346 ? -10.276 -3.917 17.071 1.00 94.81 346 TRP A O 1
ATOM 2671 N N . ALA A 1 347 ? -11.948 -4.847 18.232 1.00 95.88 347 ALA A N 1
ATOM 2672 C CA . ALA A 1 347 ? -11.584 -4.207 19.496 1.00 95.88 347 ALA A CA 1
ATOM 2673 C C . ALA A 1 347 ? -10.157 -4.569 19.942 1.00 95.88 347 ALA A C 1
ATOM 2675 O O . ALA A 1 347 ? -9.366 -3.683 20.250 1.00 95.88 347 ALA A O 1
ATOM 2676 N N . ALA A 1 348 ? -9.801 -5.858 19.917 1.00 92.75 348 ALA A N 1
ATOM 2677 C CA . ALA A 1 348 ? -8.453 -6.310 20.262 1.00 92.75 348 ALA A CA 1
ATOM 2678 C C . ALA A 1 348 ? -7.382 -5.730 19.321 1.00 92.75 348 ALA A C 1
ATOM 2680 O O . ALA A 1 348 ? -6.303 -5.348 19.771 1.00 92.75 348 ALA A O 1
ATOM 2681 N N . LEU A 1 349 ? -7.690 -5.630 18.025 1.00 93.19 349 LEU A N 1
ATOM 2682 C CA . LEU A 1 349 ? -6.802 -5.031 17.035 1.00 93.19 349 LEU A CA 1
ATOM 2683 C C . LEU A 1 349 ? -6.600 -3.527 17.264 1.00 93.19 349 LEU A C 1
ATOM 2685 O O . LEU A 1 349 ? -5.475 -3.050 17.145 1.00 93.19 349 LEU A O 1
ATOM 2689 N N . ILE A 1 350 ? -7.659 -2.787 17.607 1.00 95.38 350 ILE A N 1
ATOM 2690 C CA . ILE A 1 350 ? -7.569 -1.358 17.944 1.00 95.38 350 ILE A CA 1
ATOM 2691 C C . ILE A 1 350 ? -6.660 -1.162 19.155 1.00 95.38 350 ILE A C 1
ATOM 2693 O O . ILE A 1 350 ? -5.751 -0.340 19.087 1.00 95.38 350 ILE A O 1
ATOM 2697 N N . ASP A 1 351 ? -6.854 -1.935 20.224 1.00 94.25 351 ASP A N 1
ATOM 2698 C CA . ASP A 1 351 ? -6.046 -1.808 21.441 1.00 94.25 351 ASP A CA 1
ATOM 2699 C C . ASP A 1 351 ? -4.570 -2.120 21.165 1.00 94.25 351 ASP A C 1
ATOM 2701 O O . ASP A 1 351 ? -3.676 -1.410 21.634 1.00 94.25 351 ASP A O 1
ATOM 2705 N N . TRP A 1 352 ? -4.310 -3.147 20.350 1.00 93.12 352 TRP A N 1
ATOM 2706 C CA . TRP A 1 352 ? -2.957 -3.507 19.943 1.00 93.12 352 TRP A CA 1
ATOM 2707 C C . TRP A 1 352 ? -2.309 -2.411 19.089 1.00 93.12 352 TRP A C 1
ATOM 2709 O O . TRP A 1 352 ? -1.197 -1.982 19.401 1.00 93.12 352 TRP A O 1
ATOM 2719 N N . LEU A 1 353 ? -2.991 -1.932 18.041 1.00 92.81 353 LEU A N 1
ATOM 2720 C CA . LEU A 1 353 ? -2.471 -0.885 17.155 1.00 92.81 353 LEU A CA 1
ATOM 2721 C C . LEU A 1 353 ? -2.255 0.420 17.917 1.00 92.81 353 LEU A C 1
ATOM 2723 O O . LEU A 1 353 ? -1.239 1.076 17.720 1.00 92.81 353 LEU A O 1
ATOM 2727 N N . ALA A 1 354 ? -3.166 0.787 18.815 1.00 93.94 354 ALA A N 1
ATOM 2728 C CA . ALA A 1 354 ? -3.041 2.018 19.576 1.00 93.94 354 ALA A CA 1
ATOM 2729 C C . ALA A 1 354 ? -1.841 1.956 20.523 1.00 93.94 354 ALA A C 1
ATOM 2731 O O . ALA A 1 354 ? -1.059 2.897 20.594 1.00 93.94 354 ALA A O 1
ATOM 2732 N N . PHE A 1 355 ? -1.635 0.829 21.208 1.00 92.81 355 PHE A N 1
ATOM 2733 C CA . PHE A 1 355 ? -0.501 0.682 22.115 1.00 92.81 355 PHE A CA 1
ATOM 2734 C C . PHE A 1 355 ? 0.851 0.612 21.387 1.00 92.81 355 PHE A C 1
ATOM 2736 O O . PHE A 1 355 ? 1.831 1.195 21.860 1.00 92.81 355 PHE A O 1
ATOM 2743 N N . ASN A 1 356 ? 0.913 -0.085 20.248 1.00 90.25 356 ASN A N 1
ATOM 2744 C CA . ASN A 1 356 ? 2.167 -0.353 19.537 1.00 90.25 356 ASN A CA 1
ATOM 2745 C C . ASN A 1 356 ? 2.493 0.672 18.438 1.00 90.25 356 ASN A C 1
ATOM 2747 O O . ASN A 1 356 ? 3.657 0.811 18.081 1.00 90.25 356 ASN A O 1
ATOM 2751 N N . CYS A 1 357 ? 1.512 1.427 17.936 1.00 92.31 357 CYS A N 1
ATOM 2752 C CA . CYS A 1 357 ? 1.680 2.402 16.852 1.00 92.31 357 CYS A CA 1
ATOM 2753 C C . CYS A 1 357 ? 1.295 3.837 17.266 1.00 92.31 357 CYS A C 1
ATOM 2755 O O . CYS A 1 357 ? 0.679 4.584 16.504 1.00 92.31 357 CYS A O 1
ATOM 2757 N N . GLN A 1 358 ? 1.674 4.227 18.483 1.00 90.69 358 GLN A N 1
ATOM 2758 C CA . GLN A 1 358 ? 1.462 5.565 19.052 1.00 90.69 358 GLN A CA 1
ATOM 2759 C C . GLN A 1 358 ? 2.702 6.470 18.951 1.00 90.69 358 GLN A C 1
ATOM 2761 O O . GLN A 1 358 ? 3.801 6.045 18.587 1.00 90.69 358 GLN A O 1
ATOM 2766 N N . ALA A 1 359 ? 2.540 7.724 19.386 1.00 86.38 359 ALA A N 1
ATOM 2767 C CA . ALA A 1 359 ? 3.589 8.740 19.394 1.00 86.38 359 ALA A CA 1
ATOM 2768 C C . ALA A 1 359 ? 4.873 8.326 20.143 1.00 86.38 359 ALA A C 1
ATOM 2770 O O . ALA A 1 359 ? 5.963 8.704 19.717 1.00 86.38 359 ALA A O 1
ATOM 2771 N N . THR A 1 360 ? 4.787 7.534 21.221 1.00 88.38 360 THR A N 1
ATOM 2772 C CA . THR A 1 360 ? 5.978 7.050 21.957 1.00 88.38 360 THR A CA 1
ATOM 2773 C C . THR A 1 360 ? 6.850 6.102 21.131 1.00 88.38 360 THR A C 1
ATOM 2775 O O . THR A 1 360 ? 8.036 5.965 21.416 1.00 88.38 360 THR A O 1
ATOM 2778 N N . GLN A 1 361 ? 6.279 5.504 20.084 1.00 86.50 361 GLN A N 1
ATOM 2779 C CA . GLN A 1 361 ? 6.964 4.666 19.099 1.00 86.50 361 GLN A CA 1
ATOM 2780 C C . GLN A 1 361 ? 7.320 5.443 17.822 1.00 86.50 361 GLN A C 1
ATOM 2782 O O . GLN A 1 361 ? 7.684 4.845 16.814 1.00 86.50 361 GLN A O 1
ATOM 2787 N N . ASN A 1 362 ? 7.210 6.780 17.843 1.00 86.94 362 ASN A N 1
ATOM 2788 C CA . ASN A 1 362 ? 7.400 7.646 16.676 1.00 86.94 362 ASN A CA 1
ATOM 2789 C C . ASN A 1 362 ? 6.521 7.236 15.473 1.00 86.94 362 ASN A C 1
ATOM 2791 O O . ASN A 1 362 ? 6.944 7.333 14.315 1.00 86.94 362 ASN A O 1
ATOM 2795 N N . ALA A 1 363 ? 5.310 6.754 15.770 1.00 87.81 363 ALA A N 1
ATOM 2796 C CA . ALA A 1 363 ? 4.292 6.391 14.797 1.00 87.81 363 ALA A CA 1
ATOM 2797 C C . ALA A 1 363 ? 3.067 7.307 14.918 1.00 87.81 363 ALA A C 1
ATOM 2799 O O . ALA A 1 363 ? 2.737 7.772 16.013 1.00 87.81 363 ALA A O 1
ATOM 2800 N N . HIS A 1 364 ? 2.364 7.522 13.801 1.00 90.00 364 HIS A N 1
ATOM 2801 C CA . HIS A 1 364 ? 1.131 8.322 13.744 1.00 90.00 364 HIS A CA 1
ATOM 2802 C C . HIS A 1 364 ? -0.151 7.479 13.582 1.00 90.00 364 HIS A C 1
ATOM 2804 O O . HIS A 1 364 ? -1.197 7.971 13.148 1.00 90.00 364 HIS A O 1
ATOM 2810 N N . GLY A 1 365 ? -0.062 6.194 13.924 1.00 92.31 365 GLY A N 1
ATOM 2811 C CA . GLY A 1 365 ? -1.079 5.184 13.667 1.00 92.31 365 GLY A CA 1
ATOM 2812 C C . GLY A 1 365 ? -0.492 3.953 12.988 1.00 92.31 365 GLY A C 1
ATOM 2813 O O . GLY A 1 365 ? 0.726 3.816 12.848 1.00 92.31 365 GLY A O 1
ATOM 2814 N N . GLY A 1 366 ? -1.367 3.055 12.558 1.00 91.62 366 GLY A N 1
ATOM 2815 C CA . GLY A 1 366 ? -0.975 1.839 11.865 1.00 91.62 366 GLY A CA 1
ATOM 2816 C C . GLY A 1 366 ? -2.146 1.138 11.198 1.00 91.62 366 GLY A C 1
ATOM 2817 O O . GLY A 1 366 ? -3.299 1.538 11.357 1.00 91.62 366 GLY A O 1
ATOM 2818 N N . ASN A 1 367 ? -1.867 0.081 10.449 1.00 92.81 367 ASN A N 1
ATOM 2819 C CA . ASN A 1 367 ? -2.892 -0.755 9.836 1.00 92.81 367 ASN A CA 1
ATOM 2820 C C . ASN A 1 367 ? -2.657 -2.235 10.113 1.00 92.81 367 ASN A C 1
ATOM 2822 O O . ASN A 1 367 ? -1.573 -2.634 10.511 1.00 92.81 367 ASN A O 1
ATOM 2826 N N . CYS A 1 368 ? -3.693 -3.035 9.893 1.00 92.44 368 CYS A N 1
ATOM 2827 C CA . CYS A 1 368 ? -3.618 -4.470 9.689 1.00 92.44 368 CYS A CA 1
ATOM 2828 C C . CYS A 1 368 ? -4.214 -4.784 8.321 1.00 92.44 368 CYS A C 1
ATOM 2830 O O . CYS A 1 368 ? -5.371 -4.444 8.065 1.00 92.44 368 CYS A O 1
ATOM 2832 N N . VAL A 1 369 ? -3.440 -5.457 7.471 1.00 87.81 369 VAL A N 1
ATOM 2833 C CA . VAL A 1 369 ? -3.873 -5.864 6.130 1.00 87.81 369 VAL A CA 1
ATOM 2834 C C . VAL A 1 369 ? -4.124 -7.369 6.100 1.00 87.81 369 VAL A C 1
ATOM 2836 O O . VAL A 1 369 ? -3.299 -8.164 6.566 1.00 87.81 369 VAL A O 1
ATOM 2839 N N . ALA A 1 370 ? -5.266 -7.771 5.538 1.00 86.31 370 ALA A N 1
ATOM 2840 C CA . ALA A 1 370 ? -5.584 -9.174 5.320 1.00 86.31 370 ALA A CA 1
ATOM 2841 C C . ALA A 1 370 ? -4.498 -9.853 4.481 1.00 86.31 370 ALA A C 1
ATOM 2843 O O . ALA A 1 370 ? -3.966 -9.262 3.542 1.00 86.31 370 ALA A O 1
ATOM 2844 N N . LYS A 1 371 ? -4.210 -11.126 4.760 1.00 79.81 371 LYS A N 1
ATOM 2845 C CA . LYS A 1 371 ? -3.235 -11.913 3.986 1.00 79.81 371 LYS A CA 1
ATOM 2846 C C . LYS A 1 371 ? -3.527 -11.934 2.481 1.00 79.81 371 LYS A C 1
ATOM 2848 O O . LYS A 1 371 ? -2.617 -11.895 1.662 1.00 79.81 371 LYS A O 1
ATOM 2853 N N . ASP A 1 372 ? -4.802 -12.013 2.128 1.00 78.25 372 ASP A N 1
ATOM 2854 C CA . ASP A 1 372 ? -5.284 -12.010 0.747 1.00 78.25 372 ASP A CA 1
ATOM 2855 C C . ASP A 1 372 ? -5.552 -10.596 0.204 1.00 78.25 372 ASP A C 1
ATOM 2857 O O . ASP A 1 372 ? -6.064 -10.462 -0.903 1.00 78.25 372 ASP A O 1
ATOM 2861 N N . GLN A 1 373 ? -5.218 -9.557 0.980 1.00 82.94 373 GLN A N 1
ATOM 2862 C CA . GLN A 1 373 ? -5.400 -8.140 0.655 1.00 82.94 373 GLN A CA 1
ATOM 2863 C C . GLN A 1 373 ? -6.847 -7.754 0.309 1.00 82.94 373 GLN A C 1
ATOM 2865 O O . GLN A 1 373 ? -7.088 -6.721 -0.307 1.00 82.94 373 GLN A O 1
ATOM 2870 N N . ARG A 1 374 ? -7.838 -8.563 0.707 1.00 85.31 374 ARG A N 1
ATOM 2871 C CA . ARG A 1 374 ? -9.254 -8.269 0.431 1.00 85.31 374 ARG A CA 1
ATOM 2872 C C . ARG A 1 374 ? -9.866 -7.265 1.399 1.00 85.31 374 ARG A C 1
ATOM 2874 O O . ARG A 1 374 ? -10.978 -6.794 1.177 1.00 85.31 374 ARG A O 1
ATOM 2881 N N . TRP A 1 375 ? -9.189 -6.963 2.496 1.00 90.06 375 TRP A N 1
ATOM 2882 C CA . TRP A 1 375 ? -9.622 -5.959 3.454 1.00 90.06 375 TRP A CA 1
ATOM 2883 C C . TRP A 1 375 ? -8.441 -5.472 4.285 1.00 90.06 375 TRP A C 1
ATOM 2885 O O . TRP A 1 375 ? -7.407 -6.137 4.389 1.00 90.06 375 TRP A O 1
ATOM 2895 N N . PHE A 1 376 ? -8.616 -4.321 4.921 1.00 92.00 376 PHE A N 1
ATOM 2896 C CA . PHE A 1 376 ? -7.713 -3.872 5.968 1.00 92.00 376 PHE A CA 1
ATOM 2897 C C . PHE A 1 376 ? -8.448 -3.033 7.009 1.00 92.00 376 PHE A C 1
ATOM 2899 O O . PHE A 1 376 ? -9.505 -2.451 6.748 1.00 92.00 376 PHE A O 1
ATOM 2906 N N . VAL A 1 377 ? -7.857 -2.974 8.196 1.00 93.38 377 VAL A N 1
ATOM 2907 C CA . VAL A 1 377 ? -8.251 -2.073 9.276 1.00 93.38 377 VAL A CA 1
ATOM 2908 C C . VAL A 1 377 ? -7.122 -1.089 9.500 1.00 93.38 377 VAL A C 1
ATOM 2910 O O . VAL A 1 377 ? -5.967 -1.490 9.587 1.00 93.38 377 VAL A O 1
ATOM 2913 N N . GLN A 1 378 ? -7.442 0.188 9.627 1.00 94.00 378 GLN A N 1
ATOM 2914 C CA . GLN A 1 378 ? -6.467 1.226 9.932 1.00 94.00 378 GLN A CA 1
ATOM 2915 C C . GLN A 1 378 ? -6.875 1.987 11.190 1.00 94.00 378 GLN A C 1
ATOM 2917 O O . GLN A 1 378 ? -8.062 2.136 11.489 1.00 94.00 378 GLN A O 1
ATOM 2922 N N . LEU A 1 379 ? -5.872 2.452 11.925 1.00 94.94 379 LEU A N 1
ATOM 2923 C CA . LEU A 1 379 ? -5.965 3.310 13.092 1.00 94.94 379 LEU A CA 1
ATOM 2924 C C . LEU A 1 379 ? -5.109 4.558 12.846 1.00 94.94 379 LEU A C 1
ATOM 2926 O O . LEU A 1 379 ? -3.958 4.439 12.427 1.00 94.94 379 LEU A O 1
ATOM 2930 N N . SER A 1 380 ? -5.644 5.744 13.114 1.00 92.19 380 SER A N 1
ATOM 2931 C CA . SER A 1 380 ? -4.914 7.010 13.004 1.00 92.19 380 SER A CA 1
ATOM 2932 C C . SER A 1 380 ? -5.395 8.027 14.039 1.00 92.19 380 SER A C 1
ATOM 2934 O O . SER A 1 380 ? -6.476 7.881 14.616 1.00 92.19 380 SER A O 1
ATOM 2936 N N . ASP A 1 381 ? -4.598 9.077 14.245 1.00 89.50 381 ASP A N 1
ATOM 2937 C CA . ASP A 1 381 ? -5.083 10.324 14.846 1.00 89.50 381 ASP A CA 1
ATOM 2938 C C . ASP A 1 381 ? -6.068 11.027 13.876 1.00 89.50 381 ASP A C 1
ATOM 2940 O O . ASP A 1 381 ? -6.071 10.784 12.665 1.00 89.50 381 ASP A O 1
ATOM 2944 N N . LEU A 1 382 ? -6.950 11.872 14.405 1.00 82.19 382 LEU A N 1
ATOM 2945 C CA . LEU A 1 382 ? -7.787 12.787 13.634 1.00 82.19 382 LEU A CA 1
ATOM 2946 C C . LEU A 1 382 ? -7.010 13.965 13.067 1.00 82.19 382 LEU A C 1
ATOM 2948 O O . LEU A 1 382 ? -7.389 14.486 12.018 1.00 82.19 382 LEU A O 1
ATOM 2952 N N . ASN A 1 383 ? -5.992 14.430 13.793 1.00 76.81 383 ASN A N 1
ATOM 2953 C CA . ASN A 1 383 ? -5.223 15.604 13.385 1.00 76.81 383 ASN A CA 1
ATOM 2954 C C . ASN A 1 383 ? -4.097 15.246 12.424 1.00 76.81 383 ASN A C 1
ATOM 2956 O O . ASN A 1 383 ? -3.630 16.120 11.689 1.00 76.81 383 ASN A O 1
ATOM 2960 N N . SER A 1 384 ? -3.686 13.975 12.381 1.00 65.25 384 SER A N 1
ATOM 2961 C CA . SER A 1 384 ? -2.956 13.487 11.227 1.00 65.25 384 SER A CA 1
ATOM 2962 C C . SER A 1 384 ? -3.929 13.533 10.055 1.00 65.25 384 SER A C 1
ATOM 2964 O O . SER A 1 384 ? -4.890 12.766 9.969 1.00 65.25 384 SER A O 1
ATOM 2966 N N . GLN A 1 385 ? -3.730 14.513 9.166 1.00 52.53 385 GLN A N 1
ATOM 2967 C CA . GLN A 1 385 ? -4.348 14.457 7.853 1.00 52.53 385 GLN A CA 1
ATOM 2968 C C . GLN A 1 385 ? -3.967 13.097 7.295 1.00 52.53 385 GLN A C 1
ATOM 2970 O O . GLN A 1 385 ? -2.803 12.837 6.998 1.00 52.53 385 GLN A O 1
ATOM 2975 N N . SER A 1 386 ? -4.950 12.207 7.249 1.00 46.84 386 SER A N 1
ATOM 2976 C CA . SER A 1 386 ? -4.841 10.901 6.634 1.00 46.84 386 SER A CA 1
ATOM 2977 C C . SER A 1 386 ? -4.755 11.163 5.136 1.00 46.84 386 SER A C 1
ATOM 2979 O O . SER A 1 386 ? -5.716 10.970 4.402 1.00 46.84 386 SER A O 1
ATOM 2981 N N . HIS A 1 387 ? -3.602 11.657 4.680 1.00 44.03 387 HIS A N 1
ATOM 2982 C CA . HIS A 1 387 ? -3.134 11.331 3.352 1.00 44.03 387 HIS A CA 1
ATOM 2983 C C . HIS A 1 387 ? -3.022 9.813 3.379 1.00 44.03 387 HIS A C 1
ATOM 2985 O O . HIS A 1 387 ? -2.144 9.244 4.021 1.00 44.03 387 HIS A O 1
ATOM 2991 N N . LEU A 1 388 ? -4.027 9.163 2.803 1.00 44.25 388 LEU A N 1
ATOM 2992 C CA . LEU A 1 388 ? -4.175 7.716 2.720 1.00 44.25 388 LEU A CA 1
ATOM 2993 C C . LEU A 1 388 ? -3.170 7.138 1.718 1.00 44.25 388 LEU A C 1
ATOM 2995 O O . LEU A 1 388 ? -3.516 6.373 0.829 1.00 44.25 388 LEU A O 1
ATOM 2999 N N . THR A 1 389 ? -1.913 7.536 1.844 1.00 36.88 389 THR A N 1
ATOM 3000 C CA . THR A 1 389 ? -0.787 6.921 1.168 1.00 36.88 389 THR A CA 1
ATOM 3001 C C . THR A 1 389 ? -0.367 5.744 2.032 1.00 36.88 389 THR A C 1
ATOM 3003 O O . THR A 1 389 ? 0.217 5.920 3.104 1.00 36.88 389 THR A O 1
ATOM 3006 N N . LEU A 1 390 ? -0.737 4.537 1.599 1.00 37.38 390 LEU A N 1
ATOM 3007 C CA . LEU A 1 390 ? -0.157 3.299 2.105 1.00 37.38 390 LEU A CA 1
ATOM 3008 C C . LEU A 1 390 ? 1.346 3.321 1.789 1.00 37.38 390 LEU A C 1
ATOM 3010 O O . LEU A 1 390 ? 1.780 2.875 0.732 1.00 37.38 390 LEU A O 1
ATOM 3014 N N . ASN A 1 391 ? 2.144 3.849 2.716 1.00 34.31 391 ASN A N 1
ATOM 3015 C CA . ASN A 1 391 ? 3.577 3.585 2.766 1.00 34.31 391 ASN A CA 1
ATOM 3016 C C . ASN A 1 391 ? 3.740 2.221 3.445 1.00 34.31 391 ASN A C 1
ATOM 3018 O O . ASN A 1 391 ? 3.878 2.156 4.667 1.00 34.31 391 ASN A O 1
ATOM 3022 N N . SER A 1 392 ? 3.605 1.145 2.668 1.00 38.44 392 SER A N 1
ATOM 3023 C CA . SER A 1 392 ? 3.985 -0.214 3.069 1.00 38.44 392 SER A CA 1
ATOM 3024 C C . SER A 1 392 ? 5.352 -0.551 2.507 1.00 38.44 392 SER A C 1
ATOM 3026 O O . SER A 1 392 ? 5.455 -0.484 1.259 1.00 38.44 392 SER A O 1
#